Protein AF-0000000081607111 (afdb_homodimer)

Organism: NCBI:txid303518

Secondary structure (DSSP, 8-state):
------------------TT---HHHHHHHT--SSPPPHHHHGGGB--PPBP----TTEEEETTEEEEPPGGGSTTS-----S--TGGG-EEBSS-BSSSEEEEEEE-EEETTTEE---EEEEEE--SSPPPTT-SS---GGGTEEEEEE-TT-TTEEEE--SSEEEEE-SS--SEEEEEEETTTTEEEEEETTTTEEEEEEE----S-BEEEEE--SS--PPEEEPP-----------------------/-----------------------HHHHHHHTS-SSPPPHHHHGGGB--PPBP----TTEEEETTEEEEPPGGGSTTS-----S--TGGG-EEBSS-BSSSEEEEEEE-EEETTTEE---EEEEEE--SSPPPTT-SS---GGGTEEEEEE-TT-TTEEEE--SSEEEEE-SS--SEEEEEEETTTTEEEEEETTTTEEEEEEE----S-BEEEEE--SS--PPEEEPP-----------------------

Radius of gyration: 30.68 Å; Cα contacts (8 Å, |Δi|>4): 973; chains: 2; bounding box: 132×100×81 Å

Sequence (502 aa):
MYHRKKVRNAQSGRDQMDGNGLSETEKLLAGEVVQPTSISEARNHYVNVKLEDRNNPYLKVVGNRVREAHPDDLPGKSFPDGEMVTCVTAIKGTSGFSSGKHYWEVSMRIDEKLGIKQSWWVGVTSAAEIPSNSSTSFPNTSNGFWFLSSSPKRANSFQFSTQPEILIPFHSRPETVGVYLDRDSGELSFYNVEEKTLIGSFTATFKGDIFPLFNPGKGDASPMEVVQREVQSQTGDEGNCAESVENKTETMYHRKKVRNAQSGRDQMDGNGLSETEKLLAGEVVQPTSISEARNHYVNVKLEDRNNPYLKVVGNRVREAHPDDLPGKSFPDGEMVTCVTAIKGTSGFSSGKHYWEVSMRIDEKLGIKQSWWVGVTSAAEIPSNSSTSFPNTSNGFWFLSSSPKRANSFQFSTQPEILIPFHSRPETVGVYLDRDSGELSFYNVEEKTLIGSFTATFKGDIFPLFNPGKGDASPMEVVQREVQSQTGDEGNCAESVENKTET

InterPro domains:
  IPR001870 B30.2/SPRY domain [PS50188] (29-233)
  IPR003877 SPRY domain [PF00622] (101-224)
  IPR003877 SPRY domain [SM00449] (99-230)
  IPR003879 Butyrophylin-like, SPRY domain [PR01407] (84-108)
  IPR003879 Butyrophylin-like, SPRY domain [PR01407] (168-192)
  IPR003879 Butyrophylin-like, SPRY domain [PR01407] (198-216)
  IPR013320 Concanavalin A-like lectin/glucanase domain superfamily [SSF49899] (43-220)
  IPR043136 B30.2/SPRY domain superfamily [G3DSA:2.60.120.920] (40-243)
  IPR050143 Tripartite motif-containing [PTHR24103] (55-220)

Solvent-accessible surface area (backbone atoms only — not comparable to full-atom values): 28877 Å² total; per-residue (Å²): 135,83,79,76,77,80,76,79,77,74,78,71,79,70,71,71,66,73,73,77,60,56,47,70,66,41,40,61,51,62,65,34,75,52,65,78,80,51,64,77,65,38,59,75,29,62,48,70,72,47,62,47,92,65,94,45,85,50,44,42,74,59,85,51,28,34,17,35,45,47,69,83,74,37,76,94,52,80,67,78,76,61,85,63,44,67,62,48,39,47,47,43,32,63,63,60,42,77,59,51,66,41,15,42,39,35,34,23,54,65,44,93,85,77,36,56,63,49,38,30,37,44,41,35,26,45,55,91,61,77,56,54,72,78,51,93,65,78,84,15,49,92,75,36,25,46,33,45,32,39,36,74,78,24,84,56,35,37,35,41,31,43,72,58,34,36,38,32,60,54,93,65,86,58,46,27,42,30,42,33,37,29,51,75,69,15,39,38,36,33,25,28,51,87,75,65,39,71,61,34,29,41,45,42,90,73,62,74,45,39,19,44,33,41,21,29,34,73,98,35,68,56,43,32,31,48,52,74,69,82,72,73,68,75,67,70,74,74,70,78,74,70,77,77,78,76,75,77,71,83,120,132,83,77,78,76,79,74,79,76,74,78,71,80,70,69,72,66,76,70,77,60,56,47,71,69,42,41,60,52,63,65,35,76,54,68,78,82,49,63,78,63,39,57,75,30,62,47,69,72,47,60,46,90,66,94,43,85,49,45,42,76,59,86,53,28,33,15,34,45,46,70,83,74,36,76,94,52,80,65,78,79,63,85,62,43,66,62,48,35,45,48,42,32,63,62,60,43,77,60,52,67,40,14,42,39,37,34,24,55,63,43,92,85,78,36,57,65,49,40,31,36,43,40,34,26,46,54,91,61,76,55,53,69,80,51,91,64,78,84,16,50,92,74,36,24,48,34,44,31,38,34,74,77,24,83,56,34,37,34,41,31,41,74,57,34,38,39,33,60,55,94,65,84,58,45,29,41,30,42,33,37,30,51,76,68,15,41,38,36,33,26,27,51,87,77,65,39,72,59,33,28,41,44,41,88,73,63,74,46,39,20,44,33,38,21,28,34,74,96,36,69,56,44,32,32,47,52,75,68,82,73,72,70,76,70,70,75,75,71,80,76,72,77,78,76,77,76,80,72,81,120

pLDDT: mean 76.61, std 26.3, range [18.59, 98.94]

Nearest PDB structures (foldseek):
  2wl1-assembly1_A  TM=8.364E-01  e=1.604E-14  Homo sapiens
  4cg4-assembly3_E  TM=7.808E-01  e=2.967E-14  Homo sapiens
  7qs2-assembly1_A  TM=8.182E-01  e=8.432E-12  Homo sapiens
  2fbe-assembly4_D  TM=7.717E-01  e=6.028E-12  Homo sapiens
  7qs0-assembly3_C  TM=8.302E-01  e=2.418E-10  Homo sapiens

Foldseek 3Di:
DPPPDDPPPPPPPPPPPVPPPLPPVRVCVVLDCPDDDFVVRLVVAEDQFWWDDDPQQQWDDDTQKIFGDDCVNDPPDDPPPDPQCQQSQKTWTPDFDPAFKYKWKKFQAFDPVVGGQFWKKWFKFQDPDRDDPPDPDDDAVVHGDWIKTGDPVCVFWIWTRYVVIDIDGDPDDARMKMWMDGQVSQKIWIDRVVVSGTPDIDRDNDDHTMIIMIGSGPPTRGMMGTDDDDPPPPPPPPPPPPPPPPPPPPD/DPPPDDPPPPPPPPPCPVPPPLPPVRVCVVLDCPDDDFVVRLVVAEDQFWWDPDPQQQWDDDTQKIFGDDCVNDPPDDPPPDPQCQQSQKTWTPDFDPAFKYKWKKFQAFDPVVGGQFWKKWFKFQDPDRDDPPDPDDDAVVHGDWIKTGDPVCVFWIWTRYVVIDIDGDPDDARMKMWMDGQVSQKIWIDRVVVSGTPDIDRDNDDHTMIIMIGSGPPDRGMMGTDDDDPPPPPPPPPPPPPPPPPPPPD

Structure (mmCIF, N/CA/C/O backbone):
data_AF-0000000081607111-model_v1
#
loop_
_entity.id
_entity.type
_entity.pdbx_description
1 polymer 'Erythroid membrane-associated protein-like'
#
loop_
_atom_site.group_PDB
_atom_site.id
_atom_site.type_symbol
_atom_site.label_atom_id
_atom_site.label_alt_id
_atom_site.label_comp_id
_atom_site.label_asym_id
_atom_site.label_entity_id
_atom_site.label_seq_id
_atom_site.pdbx_PDB_ins_code
_atom_site.Cartn_x
_atom_site.Cartn_y
_atom_site.Cartn_z
_atom_site.occupancy
_atom_site.B_iso_or_equiv
_atom_site.auth_seq_id
_atom_site.auth_comp_id
_atom_site.auth_asym_id
_atom_site.auth_atom_id
_atom_site.pdbx_PDB_model_num
ATOM 1 N N . MET A 1 1 ? 46.438 30.344 53.344 1 23.06 1 MET A N 1
ATOM 2 C CA . MET A 1 1 ? 46.906 29.266 52.469 1 23.06 1 MET A CA 1
ATOM 3 C C . MET A 1 1 ? 45.844 28.188 52.344 1 23.06 1 MET A C 1
ATOM 5 O O . MET A 1 1 ? 45.625 27.375 53.25 1 23.06 1 MET A O 1
ATOM 9 N N . TYR A 1 2 ? 44.844 28.453 51.656 1 24.8 2 TYR A N 1
ATOM 10 C CA . TYR A 1 2 ? 43.531 27.828 51.531 1 24.8 2 TYR A CA 1
ATOM 11 C C . TYR A 1 2 ? 43.625 26.5 50.781 1 24.8 2 TYR A C 1
ATOM 13 O O . TYR A 1 2 ? 44.094 26.469 49.625 1 24.8 2 TYR A O 1
ATOM 21 N N . HIS A 1 3 ? 43.969 25.406 51.469 1 21.83 3 HIS A N 1
ATOM 22 C CA . HIS A 1 3 ? 44.25 24.062 50.969 1 21.83 3 HIS A CA 1
ATOM 23 C C . HIS A 1 3 ? 43.062 23.453 50.25 1 21.83 3 HIS A C 1
ATOM 25 O O . HIS A 1 3 ? 42 23.281 50.844 1 21.83 3 HIS A O 1
ATOM 31 N N . ARG A 1 4 ? 42.875 23.703 49.031 1 18.59 4 ARG A N 1
ATOM 32 C CA . ARG A 1 4 ? 41.812 23.188 48.156 1 18.59 4 ARG A CA 1
ATOM 33 C C . ARG A 1 4 ? 41.875 21.672 48.031 1 18.59 4 ARG A C 1
ATOM 35 O O . ARG A 1 4 ? 42.906 21.156 47.562 1 18.59 4 ARG A O 1
ATOM 42 N N . LYS A 1 5 ? 41.25 20.984 48.875 1 22.27 5 LYS A N 1
ATOM 43 C CA . LYS A 1 5 ? 41.25 19.516 48.938 1 22.27 5 LYS A CA 1
ATOM 44 C C . LYS A 1 5 ? 40.969 18.922 47.562 1 22.27 5 LYS A C 1
ATOM 46 O O . LYS A 1 5 ? 40.062 19.359 46.844 1 22.27 5 LYS A O 1
ATOM 51 N N . LYS A 1 6 ? 41.812 18.031 47.062 1 24.05 6 LYS A N 1
ATOM 52 C CA . LYS A 1 6 ? 41.906 17.234 45.844 1 24.05 6 LYS A CA 1
ATOM 53 C C . LYS A 1 6 ? 40.688 16.359 45.688 1 24.05 6 LYS A C 1
ATOM 55 O O . LYS A 1 6 ? 40.406 15.484 46.531 1 24.05 6 LYS A O 1
ATOM 60 N N . VAL A 1 7 ? 39.531 16.766 45.406 1 21.33 7 VAL A N 1
ATOM 61 C CA . VAL A 1 7 ? 38.406 15.852 45.25 1 21.33 7 VAL A CA 1
ATOM 62 C C . VAL A 1 7 ? 38.75 14.766 44.219 1 21.33 7 VAL A C 1
ATOM 64 O O . VAL A 1 7 ? 39.156 15.07 43.094 1 21.33 7 VAL A O 1
ATOM 67 N N . ARG A 1 8 ? 39.219 13.625 44.562 1 22.5 8 ARG A N 1
ATOM 68 C CA . ARG A 1 8 ? 39.5 12.414 43.812 1 22.5 8 ARG A CA 1
ATOM 69 C C . ARG A 1 8 ? 38.406 12.109 42.812 1 22.5 8 ARG A C 1
ATOM 71 O O . ARG A 1 8 ? 37.219 12.125 43.156 1 22.5 8 ARG A O 1
ATOM 78 N N . ASN A 1 9 ? 38.594 12.273 41.531 1 21.53 9 ASN A N 1
ATOM 79 C CA . ASN A 1 9 ? 37.844 12.109 40.281 1 21.53 9 ASN A CA 1
ATOM 80 C C . ASN A 1 9 ? 37.344 10.68 40.094 1 21.53 9 ASN A C 1
ATOM 82 O O . ASN A 1 9 ? 38.156 9.75 40 1 21.53 9 ASN A O 1
ATOM 86 N N . ALA A 1 10 ? 36.469 10.188 40.844 1 23.75 10 ALA A N 1
ATOM 87 C CA . ALA A 1 10 ? 35.875 8.852 40.719 1 23.75 10 ALA A CA 1
ATOM 88 C C . ALA A 1 10 ? 35.688 8.469 39.281 1 23.75 10 ALA A C 1
ATOM 90 O O . ALA A 1 10 ? 35.125 9.242 38.469 1 23.75 10 ALA A O 1
ATOM 91 N N . GLN A 1 11 ? 36.5 7.633 38.75 1 22.97 11 GLN A N 1
ATOM 92 C CA . GLN A 1 11 ? 36.594 6.926 37.469 1 22.97 11 GLN A CA 1
ATOM 93 C C . GLN A 1 11 ? 35.25 6.32 37.094 1 22.97 11 GLN A C 1
ATOM 95 O O . GLN A 1 11 ? 34.781 5.375 37.719 1 22.97 11 GLN A O 1
ATOM 100 N N . SER A 1 12 ? 34.25 7.105 37.062 1 23.11 12 SER A N 1
ATOM 101 C CA . SER A 1 12 ? 32.906 6.609 36.688 1 23.11 12 SER A CA 1
ATOM 102 C C . SER A 1 12 ? 33 5.668 35.469 1 23.11 12 SER A C 1
ATOM 104 O O . SER A 1 12 ? 33.625 5.992 34.469 1 23.11 12 SER A O 1
ATOM 106 N N . GLY A 1 13 ? 33.094 4.375 35.688 1 21.06 13 GLY A N 1
ATOM 107 C CA . GLY A 1 13 ? 32.969 3.256 34.781 1 21.06 13 GLY A CA 1
ATOM 108 C C . GLY A 1 13 ? 31.953 3.494 33.688 1 21.06 13 GLY A C 1
ATOM 109 O O . GLY A 1 13 ? 30.75 3.48 33.938 1 21.06 13 GLY A O 1
ATOM 110 N N . ARG A 1 14 ? 32.25 4.301 32.781 1 22.34 14 ARG A N 1
ATOM 111 C CA . ARG A 1 14 ? 31.531 4.539 31.547 1 22.34 14 ARG A CA 1
ATOM 112 C C . ARG A 1 14 ? 31.219 3.229 30.844 1 22.34 14 ARG A C 1
ATOM 114 O O . ARG A 1 14 ? 32.125 2.582 30.281 1 22.34 14 ARG A O 1
ATOM 121 N N . ASP A 1 15 ? 30.422 2.414 31.516 1 23.89 15 ASP A N 1
ATOM 122 C CA . ASP A 1 15 ? 29.938 1.283 30.734 1 23.89 15 ASP A CA 1
ATOM 123 C C . ASP A 1 15 ? 29.75 1.671 29.266 1 23.89 15 ASP A C 1
ATOM 125 O O . ASP A 1 15 ? 29.109 2.68 28.953 1 23.89 15 ASP A O 1
ATOM 129 N N . GLN A 1 16 ? 30.672 1.417 28.484 1 22.75 16 GLN A N 1
ATOM 130 C CA . GLN A 1 16 ? 30.672 1.425 27.031 1 22.75 16 GLN A CA 1
ATOM 131 C C . GLN A 1 16 ? 29.328 0.991 26.469 1 22.75 16 GLN A C 1
ATOM 133 O O . GLN A 1 16 ? 29 -0.198 26.469 1 22.75 16 GLN A O 1
ATOM 138 N N . MET A 1 17 ? 28.328 1.676 26.922 1 24.98 17 MET A N 1
ATOM 139 C CA . MET A 1 17 ? 27.172 1.332 26.094 1 24.98 17 MET A CA 1
ATOM 140 C C . MET A 1 17 ? 27.594 1.192 24.625 1 24.98 17 MET A C 1
ATOM 142 O O . MET A 1 17 ? 28.109 2.135 24.031 1 24.98 17 MET A O 1
ATOM 146 N N . ASP A 1 18 ? 28.031 0.118 24.266 1 26.81 18 ASP A N 1
ATOM 147 C CA . ASP A 1 18 ? 28.203 -0.276 22.875 1 26.81 18 ASP A CA 1
ATOM 148 C C . ASP A 1 18 ? 27.109 0.331 22 1 26.81 18 ASP A C 1
ATOM 150 O O . ASP A 1 18 ? 25.938 0.006 22.156 1 26.81 18 ASP A O 1
ATOM 154 N N . GLY A 1 19 ? 27.047 1.551 21.875 1 27.02 19 GLY A N 1
ATOM 155 C CA . GLY A 1 19 ? 26.312 2.584 21.156 1 27.02 19 GLY A CA 1
ATOM 156 C C . GLY A 1 19 ? 25.844 2.137 19.781 1 27.02 19 GLY A C 1
ATOM 157 O O . GLY A 1 19 ? 25.453 2.963 18.953 1 27.02 19 GLY A O 1
ATOM 158 N N . ASN A 1 20 ? 26.375 1.055 19.25 1 28.34 20 ASN A N 1
ATOM 159 C CA . ASN A 1 20 ? 26.031 0.593 17.906 1 28.34 20 ASN A CA 1
ATOM 160 C C . ASN A 1 20 ? 24.547 0.215 17.812 1 28.34 20 ASN A C 1
ATOM 162 O O . ASN A 1 20 ? 24.141 -0.483 16.875 1 28.34 20 ASN A O 1
ATOM 166 N N . GLY A 1 21 ? 23.938 0.072 18.922 1 29.11 21 GLY A N 1
ATOM 167 C CA . GLY A 1 21 ? 22.547 -0.349 18.859 1 29.11 21 GLY A CA 1
ATOM 168 C C . GLY A 1 21 ? 21.672 0.605 18.078 1 29.11 21 GLY A C 1
ATOM 169 O O . GLY A 1 21 ? 21.484 1.753 18.484 1 29.11 21 GLY A O 1
ATOM 170 N N . LEU A 1 22 ? 21.688 0.452 16.828 1 33.28 22 LEU A N 1
ATOM 171 C CA . LEU A 1 22 ? 20.719 1.225 16.062 1 33.28 22 LEU A CA 1
ATOM 172 C C . LEU A 1 22 ? 19.422 1.412 16.828 1 33.28 22 LEU A C 1
ATOM 174 O O . LEU A 1 22 ? 18.953 0.49 17.5 1 33.28 22 LEU A O 1
ATOM 178 N N . SER A 1 23 ? 19.188 2.475 17.344 1 33.91 23 SER A N 1
ATOM 179 C CA . SER A 1 23 ? 17.922 2.738 18.016 1 33.91 23 SER A CA 1
ATOM 180 C C . SER A 1 23 ? 16.781 1.972 17.359 1 33.91 23 SER A C 1
ATOM 182 O O . SER A 1 23 ? 16.891 1.534 16.203 1 33.91 23 SER A O 1
ATOM 184 N N . GLU A 1 24 ? 15.883 1.529 18.141 1 34.53 24 GLU A N 1
ATOM 185 C CA . GLU A 1 24 ? 14.719 0.825 17.609 1 34.53 24 GLU A CA 1
ATOM 186 C C . GLU A 1 24 ? 14.18 1.498 16.359 1 34.53 24 GLU A C 1
ATOM 188 O O . GLU A 1 24 ? 13.742 0.821 15.422 1 34.53 24 GLU A O 1
ATOM 193 N N . THR A 1 25 ? 14.164 2.848 16.297 1 36.81 25 THR A N 1
ATOM 194 C CA . THR A 1 25 ? 13.852 3.619 15.102 1 36.81 25 THR A CA 1
ATOM 195 C C . THR A 1 25 ? 14.828 3.291 13.977 1 36.81 25 THR A C 1
ATOM 197 O O . THR A 1 25 ? 14.438 3.188 12.82 1 36.81 25 THR A O 1
ATOM 200 N N . GLU A 1 26 ? 16.047 3.291 14.32 1 38.38 26 GLU A N 1
ATOM 201 C CA . GLU A 1 26 ? 17.062 2.916 13.344 1 38.38 26 GLU A CA 1
ATOM 202 C C . GLU A 1 26 ? 16.938 1.445 12.953 1 38.38 26 GLU A C 1
ATOM 204 O O . GLU A 1 26 ? 17.266 1.066 11.828 1 38.38 26 GLU A O 1
ATOM 209 N N . LYS A 1 27 ? 16.641 0.734 13.875 1 40.5 27 LYS A N 1
ATOM 210 C CA . LYS A 1 27 ? 16.375 -0.662 13.531 1 40.5 27 LYS A CA 1
ATOM 211 C C . LYS A 1 27 ? 15.172 -0.788 12.617 1 40.5 27 LYS A C 1
ATOM 213 O O . LYS A 1 27 ? 15.055 -1.756 11.859 1 40.5 27 LYS A O 1
ATOM 218 N N . LEU A 1 28 ? 14.125 -0.128 12.961 1 38.31 28 LEU A N 1
ATOM 219 C CA . LEU A 1 28 ? 13.016 -0.001 12.016 1 38.31 28 LEU A CA 1
ATOM 220 C C . LEU A 1 28 ? 13.508 0.512 10.672 1 38.31 28 LEU A C 1
ATOM 222 O O . LEU A 1 28 ? 12.984 0.122 9.625 1 38.31 28 LEU A O 1
ATOM 226 N N . LEU A 1 29 ? 14.477 1.438 10.688 1 39.44 29 LEU A N 1
ATOM 227 C CA . LEU A 1 29 ? 15.156 1.832 9.461 1 39.44 29 LEU A CA 1
ATOM 228 C C . LEU A 1 29 ? 16.109 0.733 8.984 1 39.44 29 LEU A C 1
ATOM 230 O O . LEU A 1 29 ? 16.359 0.605 7.789 1 39.44 29 LEU A O 1
ATOM 234 N N . ALA A 1 30 ? 16.812 0.09 9.812 1 39.09 30 ALA A N 1
ATOM 235 C CA . ALA A 1 30 ? 17.875 -0.844 9.492 1 39.09 30 ALA A CA 1
ATOM 236 C C . ALA A 1 30 ? 17.359 -2.018 8.664 1 39.09 30 ALA A C 1
ATOM 238 O O . ALA A 1 30 ? 18.031 -2.494 7.754 1 39.09 30 ALA A O 1
ATOM 239 N N . GLY A 1 31 ? 16.438 -2.762 9.164 1 46.44 31 GLY A N 1
ATOM 240 C CA . GLY A 1 31 ? 15.922 -3.881 8.391 1 46.44 31 GLY A CA 1
ATOM 241 C C . GLY A 1 31 ? 15.07 -3.449 7.215 1 46.44 31 GLY A C 1
ATOM 242 O O . GLY A 1 31 ? 14.344 -4.262 6.637 1 46.44 31 GLY A O 1
ATOM 243 N N . GLU A 1 32 ? 15 -2.078 7.012 1 56.5 32 GLU A N 1
ATOM 244 C CA . GLU A 1 32 ? 14.031 -1.336 6.215 1 56.5 32 GLU A CA 1
ATOM 245 C C . GLU A 1 32 ? 14.398 -1.362 4.734 1 56.5 32 GLU A C 1
ATOM 247 O O . GLU A 1 32 ? 15.555 -1.125 4.371 1 56.5 32 GLU A O 1
ATOM 252 N N . VAL A 1 33 ? 13.867 -2.301 4.168 1 59.72 33 VAL A N 1
ATOM 253 C CA . VAL A 1 33 ? 13.938 -2.109 2.725 1 59.72 33 VAL A CA 1
ATOM 254 C C . VAL A 1 33 ? 13.773 -0.628 2.391 1 59.72 33 VAL A C 1
ATOM 256 O O . VAL A 1 33 ? 12.68 -0.071 2.52 1 59.72 33 VAL A O 1
ATOM 259 N N . VAL A 1 34 ? 14.977 0.032 2.258 1 70.12 34 VAL A N 1
ATOM 260 C CA . VAL A 1 34 ? 14.938 1.459 1.954 1 70.12 34 VAL A CA 1
ATOM 261 C C . VAL A 1 34 ? 14.609 1.664 0.477 1 70.12 34 VAL A C 1
ATOM 263 O O . VAL A 1 34 ? 13.844 2.566 0.124 1 70.12 34 VAL A O 1
ATOM 266 N N . GLN A 1 35 ? 15.234 0.744 -0.319 1 85.94 35 GLN A N 1
ATOM 267 C CA . GLN A 1 35 ? 14.945 0.786 -1.748 1 85.94 35 GLN A CA 1
ATOM 268 C C . GLN A 1 35 ? 14.617 -0.606 -2.283 1 85.94 35 GLN A C 1
ATOM 270 O O . GLN A 1 35 ? 15.461 -1.508 -2.23 1 85.94 35 GLN A O 1
ATOM 275 N N . PRO A 1 36 ? 13.461 -0.69 -2.76 1 92.06 36 PRO A N 1
ATOM 276 C CA . PRO A 1 36 ? 13.117 -2.004 -3.307 1 92.06 36 PRO A CA 1
ATOM 277 C C . PRO A 1 36 ? 14.031 -2.428 -4.453 1 92.06 36 PRO A C 1
ATOM 279 O O . PRO A 1 36 ? 14.531 -1.577 -5.195 1 92.06 36 PRO A O 1
ATOM 282 N N . THR A 1 37 ? 14.195 -3.703 -4.559 1 95.38 37 THR A N 1
ATOM 283 C CA . THR A 1 37 ? 15.031 -4.293 -5.598 1 95.38 37 THR A CA 1
ATOM 284 C C . THR A 1 37 ? 14.469 -3.992 -6.98 1 95.38 37 THR A C 1
ATOM 286 O O . THR A 1 37 ? 13.258 -4.07 -7.199 1 95.38 37 THR A O 1
ATOM 289 N N . SER A 1 38 ? 15.406 -3.594 -7.895 1 95.69 38 SER A N 1
ATOM 290 C CA . SER A 1 38 ? 14.961 -3.377 -9.273 1 95.69 38 SER A CA 1
ATOM 291 C C . SER A 1 38 ? 14.641 -4.699 -9.961 1 95.69 38 SER A C 1
ATOM 293 O O . SER A 1 38 ? 15.141 -5.75 -9.562 1 95.69 38 SER A O 1
ATOM 295 N N . ILE A 1 39 ? 13.875 -4.625 -11.008 1 97.62 39 ILE A N 1
ATOM 296 C CA . ILE A 1 39 ? 13.492 -5.855 -11.688 1 97.62 39 ILE A CA 1
ATOM 297 C C . ILE A 1 39 ? 14.719 -6.469 -12.375 1 97.62 39 ILE A C 1
ATOM 299 O O . ILE A 1 39 ? 14.844 -7.691 -12.445 1 97.62 39 ILE A O 1
ATOM 303 N N . SER A 1 40 ? 15.562 -5.629 -12.898 1 97.5 40 SER A N 1
ATOM 304 C CA . SER A 1 40 ? 16.781 -6.145 -13.508 1 97.5 40 SER A CA 1
ATOM 305 C C . SER A 1 40 ? 17.578 -6.988 -12.516 1 97.5 40 SER A C 1
ATOM 307 O O . SER A 1 40 ? 18.094 -8.047 -12.875 1 97.5 40 SER A O 1
ATOM 309 N N . GLU A 1 41 ? 17.688 -6.523 -11.32 1 97.44 41 GLU A N 1
ATOM 310 C CA . GLU A 1 41 ? 18.391 -7.273 -10.273 1 97.44 41 GLU A CA 1
ATOM 311 C C . GLU A 1 41 ? 17.578 -8.5 -9.844 1 97.44 41 GLU A C 1
ATOM 313 O O . GLU A 1 41 ? 18.141 -9.57 -9.633 1 97.44 41 GLU A O 1
ATOM 318 N N . ALA A 1 42 ? 16.328 -8.367 -9.711 1 98.31 42 ALA A N 1
ATOM 319 C CA . ALA A 1 42 ? 15.461 -9.453 -9.281 1 98.31 42 ALA A CA 1
ATOM 320 C C . ALA A 1 42 ? 15.555 -10.641 -10.242 1 98.31 42 ALA A C 1
ATOM 322 O O . ALA A 1 42 ? 15.555 -11.797 -9.812 1 98.31 42 ALA A O 1
ATOM 323 N N . ARG A 1 43 ? 15.672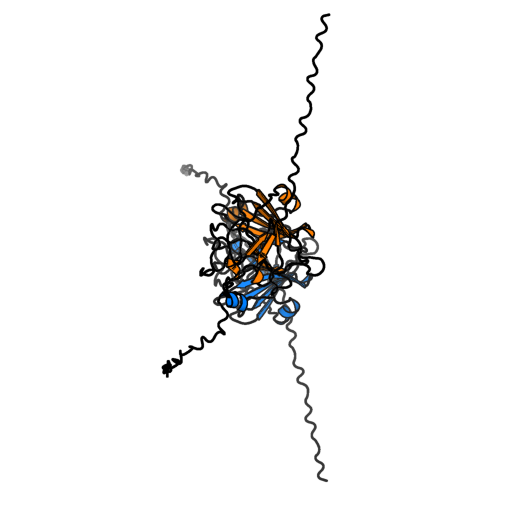 -10.367 -11.492 1 97.75 43 ARG A N 1
ATOM 324 C CA . ARG A 1 43 ? 15.656 -11.391 -12.531 1 97.75 43 ARG A CA 1
ATOM 325 C C . ARG A 1 43 ? 16.859 -12.312 -12.414 1 97.75 43 ARG A C 1
ATOM 327 O O . ARG A 1 43 ? 16.875 -13.406 -12.977 1 97.75 43 ARG A O 1
ATOM 334 N N . ASN A 1 44 ? 17.875 -11.891 -11.711 1 97.5 44 ASN A N 1
ATOM 335 C CA . ASN A 1 44 ? 19.047 -12.727 -11.477 1 97.5 44 ASN A CA 1
ATOM 336 C C . ASN A 1 44 ? 18.734 -13.898 -10.547 1 97.5 44 ASN A C 1
ATOM 338 O O . ASN A 1 44 ? 19.531 -14.828 -10.422 1 97.5 44 ASN A O 1
ATOM 342 N N . HIS A 1 45 ? 17.641 -13.922 -10 1 98.19 45 HIS A N 1
ATOM 343 C CA . HIS A 1 45 ? 17.25 -14.953 -9.039 1 98.19 45 HIS A CA 1
ATOM 344 C C . HIS A 1 45 ? 16.016 -15.719 -9.508 1 98.19 45 HIS A C 1
ATOM 346 O O . HIS A 1 45 ? 15.188 -16.125 -8.703 1 98.19 45 HIS A O 1
ATOM 352 N N . TYR A 1 46 ? 15.914 -15.867 -10.82 1 98.31 46 TYR A N 1
ATOM 353 C CA . TYR A 1 46 ? 14.75 -16.484 -11.43 1 98.31 46 TYR A CA 1
ATOM 354 C C . TYR A 1 46 ? 14.641 -17.953 -11.023 1 98.31 46 TYR A C 1
ATOM 356 O O . TYR A 1 46 ? 15.617 -18.703 -11.094 1 98.31 46 TYR A O 1
ATOM 364 N N . VAL A 1 47 ? 13.523 -18.391 -10.555 1 98.12 47 VAL A N 1
ATOM 365 C CA . VAL A 1 47 ? 13.219 -19.781 -10.266 1 98.12 47 VAL A CA 1
ATOM 366 C C . VAL A 1 47 ? 11.977 -20.219 -11.039 1 98.12 47 VAL A C 1
ATOM 368 O O . VAL A 1 47 ? 11.031 -19.438 -11.18 1 98.12 47 VAL A O 1
ATOM 371 N N . ASN A 1 48 ? 11.984 -21.406 -11.539 1 97.94 48 ASN A N 1
ATOM 372 C CA . ASN A 1 48 ? 10.805 -22 -12.172 1 97.94 48 ASN A CA 1
ATOM 373 C C . ASN A 1 48 ? 9.883 -22.641 -11.141 1 97.94 48 ASN A C 1
ATOM 375 O O . ASN A 1 48 ? 10.102 -23.781 -10.742 1 97.94 48 ASN A O 1
ATOM 379 N N . VAL A 1 49 ? 8.875 -21.922 -10.812 1 98.12 49 VAL A N 1
ATOM 380 C CA . VAL A 1 49 ? 7.941 -22.406 -9.805 1 98.12 49 VAL A CA 1
ATOM 381 C C . VAL A 1 49 ? 6.984 -23.422 -10.43 1 98.12 49 VAL A C 1
ATOM 383 O O . VAL A 1 49 ? 6.414 -23.172 -11.492 1 98.12 49 VAL A O 1
ATOM 386 N N . LYS A 1 50 ? 6.816 -24.547 -9.758 1 97.19 50 LYS A N 1
ATOM 387 C CA . LYS A 1 50 ? 5.828 -25.562 -10.141 1 97.19 50 LYS A CA 1
ATOM 388 C C . LYS A 1 50 ? 4.602 -25.5 -9.234 1 97.19 50 LYS A C 1
ATOM 390 O O . LYS A 1 50 ? 4.73 -25.375 -8.008 1 97.19 50 LYS A O 1
ATOM 395 N N . LEU A 1 51 ? 3.492 -25.547 -9.867 1 96.5 51 LEU A N 1
ATOM 396 C CA . LEU A 1 51 ? 2.254 -25.531 -9.102 1 96.5 51 LEU A CA 1
ATOM 397 C C . LEU A 1 51 ? 2.049 -26.859 -8.367 1 96.5 51 LEU A C 1
ATOM 399 O O . LEU A 1 51 ? 2.33 -27.922 -8.922 1 96.5 51 LEU A O 1
ATOM 403 N N . GLU A 1 52 ? 1.572 -26.75 -7.184 1 92.19 52 GLU A N 1
ATOM 404 C CA . GLU A 1 52 ? 1.338 -27.969 -6.414 1 92.19 52 GLU A CA 1
ATOM 405 C C . GLU A 1 52 ? 0.224 -28.797 -7.039 1 92.19 52 GLU A C 1
ATOM 407 O O . GLU A 1 52 ? -0.654 -28.266 -7.719 1 92.19 52 GLU A O 1
ATOM 412 N N . ASP A 1 53 ? 0.398 -30.047 -6.836 1 80.19 53 ASP A N 1
ATOM 413 C CA . ASP A 1 53 ? -0.618 -30.984 -7.305 1 80.19 53 ASP A CA 1
ATOM 414 C C . ASP A 1 53 ? -1.662 -31.25 -6.223 1 80.19 53 ASP A C 1
ATOM 416 O O . ASP A 1 53 ? -1.509 -32.156 -5.414 1 80.19 53 ASP A O 1
ATOM 420 N N . ARG A 1 54 ? -2.492 -30.297 -6.102 1 76.62 54 ARG A N 1
ATOM 421 C CA . ARG A 1 54 ? -3.549 -30.5 -5.113 1 76.62 54 ARG A CA 1
ATOM 422 C C . ARG A 1 54 ? -4.891 -30.766 -5.793 1 76.62 54 ARG A C 1
ATOM 424 O O . ARG A 1 54 ? -5.176 -30.188 -6.852 1 76.62 54 ARG A O 1
ATOM 431 N N . ASN A 1 55 ? -5.5 -31.688 -5.191 1 75.88 55 ASN A N 1
ATOM 432 C CA . ASN A 1 55 ? -6.852 -31.922 -5.688 1 75.88 55 ASN A CA 1
ATOM 433 C C . ASN A 1 55 ? -7.832 -30.875 -5.195 1 75.88 55 ASN A C 1
ATOM 435 O O . ASN A 1 55 ? -8.477 -31.047 -4.16 1 75.88 55 ASN A O 1
ATOM 439 N N . ASN A 1 56 ? -7.812 -29.766 -5.762 1 79.31 56 ASN A N 1
ATOM 440 C CA . ASN A 1 56 ? -8.789 -28.719 -5.516 1 79.31 56 ASN A CA 1
ATOM 441 C C . ASN A 1 56 ? -9.859 -28.672 -6.605 1 79.31 56 ASN A C 1
ATOM 443 O O . ASN A 1 56 ? -9.57 -28.312 -7.746 1 79.31 56 ASN A O 1
ATOM 447 N N . PRO A 1 57 ? -11.031 -29.078 -6.227 1 80.38 57 PRO A N 1
ATOM 448 C CA . PRO A 1 57 ? -12.07 -29.188 -7.258 1 80.38 57 PRO A CA 1
ATOM 449 C C . PRO A 1 57 ? -12.453 -27.828 -7.84 1 80.38 57 PRO A C 1
ATOM 451 O O . PRO A 1 57 ? -13.141 -27.766 -8.867 1 80.38 57 PRO A O 1
ATOM 454 N N . TYR A 1 58 ? -11.945 -26.812 -7.223 1 81.25 58 TYR A N 1
ATOM 455 C CA . TYR A 1 58 ? -12.328 -25.484 -7.688 1 81.25 58 TYR A CA 1
ATOM 456 C C . TYR A 1 58 ? -11.328 -24.953 -8.703 1 81.25 58 TYR A C 1
ATOM 458 O O . TYR A 1 58 ? -11.531 -23.891 -9.281 1 81.25 58 TYR A O 1
ATOM 466 N N . LEU A 1 59 ? -10.281 -25.781 -8.945 1 88.88 59 LEU A N 1
ATOM 467 C CA . LEU A 1 59 ? -9.234 -25.312 -9.844 1 88.88 59 LEU A CA 1
ATOM 468 C C . LEU A 1 59 ? -8.93 -26.359 -10.922 1 88.88 59 LEU A C 1
ATOM 470 O O . LEU A 1 59 ? -9.117 -27.547 -10.703 1 88.88 59 LEU A O 1
ATOM 474 N N . LYS A 1 60 ? -8.641 -25.922 -12.055 1 89.81 60 LYS A N 1
ATOM 475 C CA . LYS A 1 60 ? -8.055 -26.75 -13.102 1 89.81 60 LYS A CA 1
ATOM 476 C C . LYS A 1 60 ? -6.613 -26.344 -13.383 1 89.81 60 LYS A C 1
ATOM 478 O O . LYS A 1 60 ? -6.344 -25.188 -13.742 1 89.81 60 LYS A O 1
ATOM 483 N N . VAL A 1 61 ? -5.711 -27.297 -13.148 1 93.44 61 VAL A N 1
ATOM 484 C CA . VAL A 1 61 ? -4.289 -27.062 -13.367 1 93.44 61 VAL A CA 1
ATOM 485 C C . VAL A 1 61 ? -3.807 -27.875 -14.562 1 93.44 61 VAL A C 1
ATOM 487 O O . VAL A 1 61 ? -4.027 -29.094 -14.617 1 93.44 61 VAL A O 1
ATOM 490 N N . VAL A 1 62 ? -3.273 -27.281 -15.539 1 93.81 62 VAL A N 1
ATOM 491 C CA . VAL A 1 62 ? -2.652 -27.938 -16.688 1 93.81 62 VAL A CA 1
ATOM 492 C C . VAL A 1 62 ? -1.235 -27.391 -16.875 1 93.81 62 VAL A C 1
ATOM 494 O O . VAL A 1 62 ? -1.05 -26.281 -17.391 1 93.81 62 VAL A O 1
ATOM 497 N N . GLY A 1 63 ? -0.215 -28.234 -16.5 1 94.62 63 GLY A N 1
ATOM 498 C CA . GLY A 1 63 ? 1.152 -27.75 -16.547 1 94.62 63 GLY A CA 1
ATOM 499 C C . GLY A 1 63 ? 1.396 -26.578 -15.609 1 94.62 63 GLY A C 1
ATOM 500 O O . GLY A 1 63 ? 1.187 -26.688 -14.398 1 94.62 63 GLY A O 1
ATOM 501 N N . ASN A 1 64 ? 1.741 -25.438 -16.234 1 96.44 64 ASN A N 1
ATOM 502 C CA . ASN A 1 64 ? 2.047 -24.234 -15.461 1 96.44 64 ASN A CA 1
ATOM 503 C C . ASN A 1 64 ? 0.895 -23.234 -15.492 1 96.44 64 ASN A C 1
ATOM 505 O O . ASN A 1 64 ? 1.067 -22.078 -15.125 1 96.44 64 ASN A O 1
ATOM 509 N N . ARG A 1 65 ? -0.239 -23.719 -15.945 1 96.56 65 ARG A N 1
ATOM 510 C CA . ARG A 1 65 ? -1.416 -22.859 -16.031 1 96.56 65 ARG A CA 1
ATOM 511 C C . ARG A 1 65 ? -2.471 -23.266 -15.008 1 96.56 65 ARG A C 1
ATOM 513 O O . ARG A 1 65 ? -2.658 -24.453 -14.742 1 96.56 65 ARG A O 1
ATOM 520 N N . VAL A 1 66 ? -3.145 -22.266 -14.5 1 95 66 VAL A N 1
ATOM 521 C CA . VAL A 1 66 ? -4.203 -22.547 -13.531 1 95 66 VAL A CA 1
ATOM 522 C C . VAL A 1 66 ? -5.395 -21.625 -13.789 1 95 66 VAL A C 1
ATOM 524 O O . VAL A 1 66 ? -5.215 -20.453 -14.117 1 95 66 VAL A O 1
ATOM 527 N N . ARG A 1 67 ? -6.555 -22.094 -13.695 1 92.38 67 ARG A N 1
ATOM 528 C CA . ARG A 1 67 ? -7.805 -21.359 -13.836 1 92.38 67 ARG A CA 1
ATOM 529 C C . ARG A 1 67 ? -8.883 -21.922 -12.914 1 92.38 67 ARG A C 1
ATOM 531 O O . ARG A 1 67 ? -8.711 -23 -12.344 1 92.38 67 ARG A O 1
ATOM 538 N N . GLU A 1 68 ? -9.891 -21.141 -12.742 1 88.38 68 GLU A N 1
ATOM 539 C CA . GLU A 1 68 ? -11.055 -21.656 -12.031 1 88.38 68 GLU A CA 1
ATOM 540 C C . GLU A 1 68 ? -11.656 -22.844 -12.758 1 88.38 68 GLU A C 1
ATOM 542 O O . GLU A 1 68 ? -11.734 -22.859 -13.992 1 88.38 68 GLU A O 1
ATOM 547 N N . ALA A 1 69 ? -12.188 -23.797 -11.938 1 85.94 69 ALA A N 1
ATOM 548 C CA . ALA A 1 69 ? -12.828 -24.969 -12.539 1 85.94 69 ALA A CA 1
ATOM 549 C C . ALA A 1 69 ? -14.156 -24.594 -13.188 1 85.94 69 ALA A C 1
ATOM 551 O O . ALA A 1 69 ? -14.859 -23.703 -12.711 1 85.94 69 ALA A O 1
ATOM 552 N N . HIS A 1 70 ? -14.383 -25.188 -14.281 1 81.88 70 HIS A N 1
ATOM 553 C CA . HIS A 1 70 ? -15.664 -25.094 -14.969 1 81.88 70 HIS A CA 1
ATOM 554 C C . HIS A 1 70 ? -16.531 -26.312 -14.703 1 81.88 70 HIS A C 1
ATOM 556 O O . HIS A 1 70 ? -16.016 -27.422 -14.492 1 81.88 70 HIS A O 1
ATOM 562 N N . PRO A 1 71 ? -17.781 -26.094 -14.641 1 75.38 71 PRO A N 1
ATOM 563 C CA . PRO A 1 71 ? -18.656 -27.25 -14.445 1 75.38 71 PRO A CA 1
ATOM 564 C C . PRO A 1 71 ? -18.359 -28.391 -15.414 1 75.38 71 PRO A C 1
ATOM 566 O O . PRO A 1 71 ? -18.5 -29.562 -15.055 1 75.38 71 PRO A O 1
ATOM 569 N N . ASP A 1 72 ? -17.906 -27.984 -16.562 1 77.25 72 ASP A N 1
ATOM 570 C CA . ASP A 1 72 ? -17.594 -28.984 -17.578 1 77.25 72 ASP A CA 1
ATOM 571 C C . ASP A 1 72 ? -16.359 -29.781 -17.203 1 77.25 72 ASP A C 1
ATOM 573 O O . ASP A 1 72 ? -16.109 -30.859 -17.766 1 77.25 72 ASP A O 1
ATOM 577 N N . ASP A 1 73 ? -15.594 -29.25 -16.25 1 77.88 73 ASP A N 1
ATOM 578 C CA . ASP A 1 73 ? -14.375 -29.922 -15.828 1 77.88 73 ASP A CA 1
ATOM 579 C C . ASP A 1 73 ? -14.68 -31.078 -14.883 1 77.88 73 ASP A C 1
ATOM 581 O O . ASP A 1 73 ? -13.828 -31.938 -14.641 1 77.88 73 ASP A O 1
ATOM 585 N N . LEU A 1 74 ? -15.828 -30.891 -14.211 1 69.38 74 LEU A N 1
ATOM 586 C CA . LEU A 1 74 ? -16.234 -31.922 -13.258 1 69.38 74 LEU A CA 1
ATOM 587 C C . LEU A 1 74 ? -17.547 -32.562 -13.695 1 69.38 74 LEU A C 1
ATOM 589 O O . LEU A 1 74 ? -18.578 -32.406 -13.047 1 69.38 74 LEU A O 1
ATOM 593 N N . PRO A 1 75 ? -17.328 -33.344 -14.648 1 63.25 75 PRO A N 1
ATOM 594 C CA . PRO A 1 75 ? -18.578 -34 -15.039 1 63.25 75 PRO A CA 1
ATOM 595 C C . PRO A 1 75 ? -19.188 -34.812 -13.922 1 63.25 75 PRO A C 1
ATOM 597 O O . PRO A 1 75 ? -18.5 -35.625 -13.297 1 63.25 75 PRO A O 1
ATOM 600 N N . GLY A 1 76 ? -20.469 -34.562 -13.555 1 61.94 76 GLY A N 1
ATOM 601 C CA . GLY A 1 76 ? -21.203 -35.344 -12.594 1 61.94 76 GLY A CA 1
ATOM 602 C C . GLY A 1 76 ? -21.078 -34.844 -11.172 1 61.94 76 GLY A C 1
ATOM 603 O O . GLY A 1 76 ? -21.656 -35.406 -10.242 1 61.94 76 GLY A O 1
ATOM 604 N N . LYS A 1 77 ? -20.078 -33.938 -11.008 1 58.91 77 LYS A N 1
ATOM 605 C CA . LYS A 1 77 ? -19.906 -33.469 -9.641 1 58.91 77 LYS A CA 1
ATOM 606 C C . LYS A 1 77 ? -20.469 -32.062 -9.477 1 58.91 77 LYS A C 1
ATOM 608 O O . LYS A 1 77 ? -20.562 -31.297 -10.445 1 58.91 77 LYS A O 1
ATOM 613 N N . SER A 1 78 ? -21.25 -31.875 -8.422 1 54.84 78 SER A N 1
ATOM 614 C CA . SER A 1 78 ? -21.797 -30.562 -8.109 1 54.84 78 SER A CA 1
ATOM 615 C C . SER A 1 78 ? -20.703 -29.578 -7.691 1 54.84 78 SER A C 1
ATOM 617 O O . SER A 1 78 ? -19.812 -29.938 -6.926 1 54.84 78 SER A O 1
ATOM 619 N N . PHE A 1 79 ? -20.312 -28.688 -8.578 1 56.09 79 PHE A N 1
ATOM 620 C CA . PHE A 1 79 ? -19.453 -27.578 -8.188 1 56.09 79 PHE A CA 1
ATOM 621 C C . PHE A 1 79 ? -19.891 -27.016 -6.84 1 56.09 79 PHE A C 1
ATOM 623 O O . PHE A 1 79 ? -21.078 -26.812 -6.602 1 56.09 79 PHE A O 1
ATOM 630 N N . PRO A 1 80 ? -19.125 -27.203 -5.887 1 52.88 80 PRO A N 1
ATOM 631 C CA . PRO A 1 80 ? -19.594 -26.656 -4.617 1 52.88 80 PRO A CA 1
ATOM 632 C C . PRO A 1 80 ? -20.141 -25.234 -4.762 1 52.88 80 PRO A C 1
ATOM 634 O O . PRO A 1 80 ? -19.562 -24.422 -5.496 1 52.88 80 PRO A O 1
ATOM 637 N N . ASP A 1 81 ? -21.406 -25.016 -4.84 1 49.16 81 ASP A N 1
ATOM 638 C CA . ASP A 1 81 ? -22.156 -23.766 -4.973 1 49.16 81 ASP A CA 1
ATOM 639 C C . ASP A 1 81 ? -21.531 -22.641 -4.16 1 49.16 81 ASP A C 1
ATOM 641 O O . ASP A 1 81 ? -22.078 -21.547 -4.059 1 49.16 81 ASP A O 1
ATOM 645 N N . GLY A 1 82 ? -20.5 -22.969 -3.322 1 47.31 82 GLY A N 1
ATOM 646 C CA . GLY A 1 82 ? -20.391 -21.984 -2.27 1 47.31 82 GLY A CA 1
ATOM 647 C C . GLY A 1 82 ? -19.922 -20.625 -2.773 1 47.31 82 GLY A C 1
ATOM 648 O O . GLY A 1 82 ? -19.219 -20.547 -3.785 1 47.31 82 GLY A O 1
ATOM 649 N N . GLU A 1 83 ? -20.672 -19.625 -2.645 1 47.72 83 GLU A N 1
ATOM 650 C CA . GLU A 1 83 ? -20.453 -18.203 -2.871 1 47.72 83 GLU A CA 1
ATOM 651 C C . GLU A 1 83 ? -19.016 -17.797 -2.549 1 47.72 83 GLU A C 1
ATOM 653 O O . GLU A 1 83 ? -18.484 -16.859 -3.135 1 47.72 83 GLU A O 1
ATOM 658 N N . MET A 1 84 ? -18.406 -18.359 -1.44 1 49.06 84 MET A N 1
ATOM 659 C CA . MET A 1 84 ? -17.188 -17.781 -0.88 1 49.06 84 MET A CA 1
ATOM 660 C C . MET A 1 84 ? -15.953 -18.469 -1.45 1 49.06 84 MET A C 1
ATOM 662 O O . MET A 1 84 ? -15.281 -19.234 -0.751 1 49.06 84 MET A O 1
ATOM 666 N N . VAL A 1 85 ? -15.922 -18.719 -2.691 1 52.34 85 VAL A N 1
ATOM 667 C CA . VAL A 1 85 ? -14.898 -19.516 -3.367 1 52.34 85 VAL A CA 1
ATOM 668 C C . VAL A 1 85 ? -13.594 -18.719 -3.439 1 52.34 85 VAL A C 1
ATOM 670 O O . VAL A 1 85 ? -12.57 -19.234 -3.891 1 52.34 85 VAL A O 1
ATOM 673 N N . THR A 1 86 ? -13.609 -17.531 -3.051 1 55.88 86 THR A N 1
ATOM 674 C CA . THR A 1 86 ? -12.453 -16.75 -3.459 1 55.88 86 THR A CA 1
ATOM 675 C C . THR A 1 86 ? -11.18 -17.297 -2.818 1 55.88 86 THR A C 1
ATOM 677 O O . THR A 1 86 ? -10.148 -17.422 -3.484 1 55.88 86 THR A O 1
ATOM 680 N N . CYS A 1 87 ? -11.195 -17.656 -1.521 1 58.28 87 CYS A N 1
ATOM 681 C CA . CYS A 1 87 ? -9.953 -18.109 -0.924 1 58.28 87 CYS A CA 1
ATOM 682 C C . CYS A 1 87 ? -9.656 -19.547 -1.331 1 58.28 87 CYS A C 1
ATOM 684 O O . CYS A 1 87 ? -8.492 -19.922 -1.511 1 58.28 87 CYS A O 1
ATOM 686 N N . VAL A 1 88 ? -10.672 -20.172 -1.756 1 63.62 88 VAL A N 1
ATOM 687 C CA . VAL A 1 88 ? -10.523 -21.594 -2.02 1 63.62 88 VAL A CA 1
ATOM 688 C C . VAL A 1 88 ? -9.883 -21.812 -3.387 1 63.62 88 VAL A C 1
ATOM 690 O O . VAL A 1 88 ? -9.352 -22.891 -3.672 1 63.62 88 VAL A O 1
ATOM 693 N N . THR A 1 89 ? -9.883 -20.766 -4.086 1 78.94 89 THR A N 1
ATOM 694 C CA . THR A 1 89 ? -9.32 -20.922 -5.422 1 78.94 89 THR A CA 1
ATOM 695 C C . THR A 1 89 ? -7.836 -20.562 -5.426 1 78.94 89 THR A C 1
ATOM 697 O O . THR A 1 89 ? -7.246 -20.359 -6.488 1 78.94 89 THR A O 1
ATOM 700 N N . ALA A 1 90 ? -7.246 -20.609 -4.332 1 89.94 90 ALA A N 1
ATOM 701 C CA . ALA A 1 90 ? -5.812 -20.328 -4.293 1 89.94 90 ALA A CA 1
ATOM 702 C C . ALA A 1 90 ? -5 -21.609 -4.355 1 89.94 90 ALA A C 1
ATOM 704 O O . ALA A 1 90 ? -5.465 -22.672 -3.926 1 89.94 90 ALA A O 1
ATOM 705 N N . ILE A 1 91 ? -3.857 -21.578 -4.914 1 93.19 91 ILE A N 1
ATOM 706 C CA . ILE A 1 91 ? -2.949 -22.703 -5.02 1 93.19 91 ILE A CA 1
ATOM 707 C C . ILE A 1 91 ? -1.518 -22.25 -4.746 1 93.19 91 ILE A C 1
ATOM 709 O O . ILE A 1 91 ? -1.144 -21.125 -5.086 1 93.19 91 ILE A O 1
ATOM 713 N N . LYS A 1 92 ? -0.69 -23.125 -4.172 1 95.5 92 LYS A N 1
ATOM 714 C CA . LYS A 1 92 ? 0.689 -22.797 -3.82 1 95.5 92 LYS A CA 1
ATOM 715 C C . LYS A 1 92 ? 1.668 -23.391 -4.832 1 95.5 92 LYS A C 1
ATOM 717 O O . LYS A 1 92 ? 1.307 -24.281 -5.609 1 95.5 92 LYS A O 1
ATOM 722 N N . GLY A 1 93 ? 2.824 -22.828 -4.863 1 96.5 93 GLY A N 1
ATOM 723 C CA . GLY A 1 93 ? 3.936 -23.562 -5.457 1 96.5 93 GLY A CA 1
ATOM 724 C C . GLY A 1 93 ? 4.32 -24.797 -4.672 1 96.5 93 GLY A C 1
ATOM 725 O O . GLY A 1 93 ? 4.133 -24.859 -3.453 1 96.5 93 GLY A O 1
ATOM 726 N N . THR A 1 94 ? 4.898 -25.734 -5.258 1 93.75 94 THR A N 1
ATOM 727 C CA . THR A 1 94 ? 5.254 -27.016 -4.656 1 93.75 94 THR A CA 1
ATOM 728 C C . THR A 1 94 ? 6.352 -26.828 -3.609 1 93.75 94 THR A C 1
ATOM 730 O O . THR A 1 94 ? 6.312 -27.453 -2.547 1 93.75 94 THR A O 1
ATOM 733 N N . SER A 1 95 ? 7.293 -25.969 -3.877 1 93.38 95 SER A N 1
ATOM 734 C CA . SER A 1 95 ? 8.445 -25.797 -3 1 93.38 95 SER A CA 1
ATOM 735 C C . SER A 1 95 ? 8.336 -24.516 -2.189 1 93.38 95 SER A C 1
ATOM 737 O O . SER A 1 95 ? 7.988 -23.453 -2.729 1 93.38 95 SER A O 1
ATOM 739 N N . GLY A 1 96 ? 8.602 -24.641 -0.936 1 95.81 96 GLY A N 1
ATOM 740 C CA . GLY A 1 96 ? 8.711 -23.469 -0.08 1 95.81 96 GLY A CA 1
ATOM 741 C C . GLY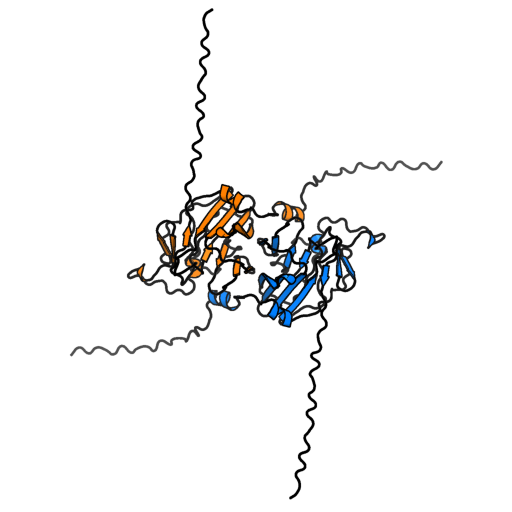 A 1 96 ? 10.133 -22.953 0.037 1 95.81 96 GLY A C 1
ATOM 742 O O . GLY A 1 96 ? 11.094 -23.703 -0.145 1 95.81 96 GLY A O 1
ATOM 743 N N . PHE A 1 97 ? 10.266 -21.672 0.339 1 97.81 97 PHE A N 1
ATOM 744 C CA . PHE A 1 97 ? 11.555 -21.031 0.498 1 97.81 97 PHE A CA 1
ATOM 745 C C . PHE A 1 97 ? 11.836 -20.734 1.966 1 97.81 97 PHE A C 1
ATOM 747 O O . PHE A 1 97 ? 11.062 -20.031 2.623 1 97.81 97 PHE A O 1
ATOM 754 N N . SER A 1 98 ? 12.93 -21.219 2.453 1 97.12 98 SER A N 1
ATOM 755 C CA . SER A 1 98 ? 13.289 -21 3.852 1 97.12 98 SER A CA 1
ATOM 756 C C . SER A 1 98 ? 14.383 -19.953 3.984 1 97.12 98 SER A C 1
ATOM 758 O O . SER A 1 98 ? 14.695 -19.516 5.094 1 97.12 98 SER A O 1
ATOM 760 N N . SER A 1 99 ? 14.969 -19.625 2.879 1 97.38 99 SER A N 1
ATOM 761 C CA . SER A 1 99 ? 16 -18.594 2.844 1 97.38 99 SER A CA 1
ATOM 762 C C . SER A 1 99 ? 16.297 -18.172 1.412 1 97.38 99 SER A C 1
ATOM 764 O O . SER A 1 99 ? 15.812 -18.781 0.458 1 97.38 99 SER A O 1
ATOM 766 N N . GLY A 1 100 ? 17 -17 1.299 1 97.44 100 GLY A N 1
ATOM 767 C CA . GLY A 1 100 ? 17.531 -16.594 0.013 1 97.44 100 GLY A CA 1
ATOM 768 C C . GLY A 1 100 ? 16.594 -15.711 -0.781 1 97.44 100 GLY A C 1
ATOM 769 O O . GLY A 1 100 ? 15.586 -15.234 -0.254 1 97.44 100 GLY A O 1
ATOM 770 N N . LYS A 1 101 ? 17.109 -15.406 -2.012 1 98.31 101 LYS A N 1
ATOM 771 C CA . LYS A 1 101 ? 16.406 -14.531 -2.949 1 98.31 101 LYS A CA 1
ATOM 772 C C . LYS A 1 101 ? 15.805 -15.328 -4.098 1 98.31 101 LYS A C 1
ATOM 774 O O . LYS A 1 101 ? 16.438 -16.234 -4.633 1 98.31 101 LYS A O 1
ATOM 779 N N . HIS A 1 102 ? 14.523 -15.055 -4.438 1 98.75 102 HIS A N 1
ATOM 780 C CA . HIS A 1 102 ? 13.781 -15.781 -5.465 1 98.75 102 HIS A CA 1
ATOM 781 C C . HIS A 1 102 ? 12.914 -14.836 -6.285 1 98.75 102 HIS A C 1
ATOM 783 O O . HIS A 1 102 ? 12.344 -13.883 -5.75 1 98.75 102 HIS A O 1
ATOM 789 N N . TYR A 1 103 ? 12.898 -15.156 -7.602 1 98.81 103 TYR A N 1
ATOM 790 C CA . TYR A 1 103 ? 12.086 -14.367 -8.516 1 98.81 103 TYR A CA 1
ATOM 791 C C . TYR A 1 103 ? 11.336 -15.273 -9.492 1 98.81 103 TYR A C 1
ATOM 793 O O . TYR A 1 103 ? 11.891 -16.25 -9.992 1 98.81 103 TYR A O 1
ATOM 801 N N . TRP A 1 104 ? 10.016 -14.953 -9.797 1 98.81 104 TRP A N 1
ATOM 802 C CA . TRP A 1 104 ? 9.258 -15.656 -10.828 1 98.81 104 TRP A CA 1
ATOM 803 C C . TRP A 1 104 ? 8.234 -14.727 -11.469 1 98.81 104 TRP A C 1
ATOM 805 O O . TRP A 1 104 ? 7.988 -13.625 -10.984 1 98.81 104 TRP A O 1
ATOM 815 N N . GLU A 1 105 ? 7.719 -15.078 -12.586 1 98.88 105 GLU A N 1
ATOM 816 C CA . GLU A 1 105 ? 6.781 -14.266 -13.352 1 98.88 105 GLU A CA 1
ATOM 817 C C . GLU A 1 105 ? 5.484 -15.023 -13.633 1 98.88 105 GLU A C 1
ATOM 819 O O . GLU A 1 105 ? 5.504 -16.234 -13.828 1 98.88 105 GLU A O 1
ATOM 824 N N . VAL A 1 106 ? 4.422 -14.312 -13.594 1 98.81 106 VAL A N 1
ATOM 825 C CA . VAL A 1 106 ? 3.104 -14.875 -13.867 1 98.81 106 VAL A CA 1
ATOM 826 C C . VAL A 1 106 ? 2.443 -14.102 -15.016 1 98.81 106 VAL A C 1
ATOM 828 O O . VAL A 1 106 ? 2.221 -12.891 -14.914 1 98.81 106 VAL A O 1
ATOM 831 N N . SER A 1 107 ? 2.098 -14.789 -16.047 1 98.5 107 SER A N 1
ATOM 832 C CA . SER A 1 107 ? 1.44 -14.172 -17.188 1 98.5 107 SER A CA 1
ATOM 833 C C . SER A 1 107 ? -0.077 -14.203 -17.047 1 98.5 107 SER A C 1
ATOM 835 O O . SER A 1 107 ? -0.654 -15.242 -16.719 1 98.5 107 SER A O 1
ATOM 837 N N . MET A 1 108 ? -0.67 -13.07 -17.281 1 97.44 108 MET A N 1
ATOM 838 C CA . MET A 1 108 ? -2.121 -12.906 -17.266 1 97.44 108 MET A CA 1
ATOM 839 C C . MET A 1 108 ? -2.672 -12.758 -18.688 1 97.44 108 MET A C 1
ATOM 841 O O . MET A 1 108 ? -3.85 -12.445 -18.859 1 97.44 108 MET A O 1
ATOM 845 N N . ARG A 1 109 ? -1.863 -12.953 -19.562 1 95.69 109 ARG A N 1
ATOM 846 C CA . ARG A 1 109 ? -2.293 -12.844 -20.953 1 95.69 109 ARG A CA 1
ATOM 847 C C . ARG A 1 109 ? -3.223 -13.992 -21.328 1 95.69 109 ARG A C 1
ATOM 849 O O . ARG A 1 109 ? -2.898 -15.164 -21.109 1 95.69 109 ARG A O 1
ATOM 856 N N . ILE A 1 110 ? -4.324 -13.703 -21.875 1 92.31 110 ILE A N 1
ATOM 857 C CA . ILE A 1 110 ? -5.254 -14.727 -22.344 1 92.31 110 ILE A CA 1
ATOM 858 C C . ILE A 1 110 ? -5.059 -14.969 -23.828 1 92.31 110 ILE A C 1
ATOM 860 O O . ILE A 1 110 ? -4.539 -16.016 -24.234 1 92.31 110 ILE A O 1
ATOM 864 N N . ASP A 1 111 ? -5.469 -14.133 -24.625 1 86.5 111 ASP A N 1
ATOM 865 C CA . ASP A 1 111 ? -5.234 -14.078 -26.062 1 86.5 111 ASP A CA 1
ATOM 866 C C . ASP A 1 111 ? -5.543 -12.695 -26.625 1 86.5 111 ASP A C 1
ATOM 868 O O . ASP A 1 111 ? -5.84 -11.766 -25.859 1 86.5 111 ASP A O 1
ATOM 872 N N . GLU A 1 112 ? -5.297 -12.492 -27.938 1 86.19 112 GLU A N 1
ATOM 873 C CA . GLU A 1 112 ? -5.465 -11.195 -28.594 1 86.19 112 GLU A CA 1
ATOM 874 C C . GLU A 1 112 ? -6.902 -10.703 -28.484 1 86.19 112 GLU A C 1
ATOM 876 O O . GLU A 1 112 ? -7.148 -9.492 -28.422 1 86.19 112 GLU A O 1
ATOM 881 N N . LYS A 1 113 ? -7.805 -11.617 -28.438 1 85.06 113 LYS A N 1
ATOM 882 C CA . LYS A 1 113 ? -9.219 -11.258 -28.438 1 85.06 113 LYS A CA 1
ATOM 883 C C . LYS A 1 113 ? -9.727 -10.977 -27.031 1 85.06 113 LYS A C 1
ATOM 885 O O . LYS A 1 113 ? -10.406 -9.977 -26.797 1 85.06 113 LYS A O 1
ATOM 890 N N . LEU A 1 114 ? -9.328 -11.852 -26.047 1 84.31 114 LEU A N 1
ATOM 891 C CA . LEU A 1 114 ? -9.859 -11.766 -24.688 1 84.31 114 LEU A CA 1
ATOM 892 C C . LEU A 1 114 ? -9.023 -10.812 -23.828 1 84.31 114 LEU A C 1
ATOM 894 O O . LEU A 1 114 ? -9.484 -10.336 -22.797 1 84.31 114 LEU A O 1
ATOM 898 N N . GLY A 1 115 ? -7.801 -10.562 -24.281 1 92.62 115 GLY A N 1
ATOM 899 C CA . GLY A 1 115 ? -7.012 -9.539 -23.594 1 92.62 115 GLY A CA 1
ATOM 900 C C . GLY A 1 115 ? -6.281 -10.062 -22.375 1 92.62 115 GLY A C 1
ATOM 901 O O . GLY A 1 115 ? -5.559 -11.062 -22.453 1 92.62 115 GLY A O 1
ATOM 902 N N . ILE A 1 116 ? -6.371 -9.32 -21.297 1 94.44 116 ILE A N 1
ATOM 903 C CA . ILE A 1 116 ? -5.594 -9.586 -20.094 1 94.44 116 ILE A CA 1
ATOM 904 C C . ILE A 1 116 ? -6.531 -9.969 -18.953 1 94.44 116 ILE A C 1
ATOM 906 O O . ILE A 1 116 ? -7.543 -9.305 -18.719 1 94.44 116 ILE A O 1
ATOM 910 N N . LYS A 1 117 ? -6.254 -11.078 -18.312 1 94.62 117 LYS A N 1
ATOM 911 C CA . LYS A 1 117 ? -7.023 -11.531 -17.156 1 94.62 117 LYS A CA 1
ATOM 912 C C . LYS A 1 117 ? -7.16 -10.422 -16.109 1 94.62 117 LYS A C 1
ATOM 914 O O . LYS A 1 117 ? -6.191 -9.727 -15.805 1 94.62 117 LYS A O 1
ATOM 919 N N . GLN A 1 118 ? -8.359 -10.312 -15.531 1 91.38 118 GLN A N 1
ATOM 920 C CA . GLN A 1 118 ? -8.633 -9.164 -14.664 1 91.38 118 GLN A CA 1
ATOM 921 C C . GLN A 1 118 ? -8.688 -9.578 -13.203 1 91.38 118 GLN A C 1
ATOM 923 O O . GLN A 1 118 ? -8.492 -8.75 -12.305 1 91.38 118 GLN A O 1
ATOM 928 N N . SER A 1 119 ? -8.992 -10.812 -12.914 1 91.69 119 SER A N 1
ATOM 929 C CA . SER A 1 119 ? -9.164 -11.273 -11.547 1 91.69 119 SER A CA 1
ATOM 930 C C . SER A 1 119 ? -8.047 -12.227 -11.141 1 91.69 119 SER A C 1
ATOM 932 O O . SER A 1 119 ? -7.891 -13.297 -11.734 1 91.69 119 SER A O 1
ATOM 934 N N . TRP A 1 120 ? -7.293 -11.812 -10.109 1 93.94 120 TRP A N 1
ATOM 935 C CA . TRP A 1 120 ? -6.227 -12.688 -9.648 1 93.94 120 TRP A CA 1
ATOM 936 C C . TRP A 1 120 ? -5.602 -12.156 -8.367 1 93.94 120 TRP A C 1
ATOM 938 O O . TRP A 1 120 ? -5.746 -10.977 -8.039 1 93.94 120 TRP A O 1
ATOM 948 N N . TRP A 1 121 ? -4.898 -13.078 -7.605 1 94.81 121 TRP A N 1
ATOM 949 C CA . TRP A 1 121 ? -3.906 -12.781 -6.574 1 94.81 121 TRP A CA 1
ATOM 950 C C . TRP A 1 121 ? -2.564 -13.422 -6.914 1 94.81 121 TRP A C 1
ATOM 952 O O . TRP A 1 121 ? -2.512 -14.57 -7.359 1 94.81 121 TRP A O 1
ATOM 962 N N . VAL A 1 122 ? -1.571 -12.711 -6.727 1 98.06 122 VAL A N 1
ATOM 963 C CA . VAL A 1 122 ? -0.24 -13.305 -6.785 1 98.06 122 VAL A CA 1
ATOM 964 C C . VAL A 1 122 ? 0.593 -12.828 -5.598 1 98.06 122 VAL A C 1
ATOM 966 O O . VAL A 1 122 ? 0.512 -11.656 -5.203 1 98.06 122 VAL A O 1
ATOM 969 N N . GLY A 1 123 ? 1.299 -13.719 -4.996 1 98.25 123 GLY A N 1
ATOM 970 C CA . GLY A 1 123 ? 2.135 -13.391 -3.85 1 98.25 123 GLY A CA 1
ATOM 971 C C . GLY A 1 123 ? 2.729 -14.617 -3.178 1 98.25 123 GLY A C 1
ATOM 972 O O . GLY A 1 123 ? 3.242 -15.516 -3.85 1 98.25 123 GLY A O 1
ATOM 973 N N . VAL A 1 124 ? 2.719 -14.586 -1.826 1 98.25 124 VAL A N 1
ATOM 974 C CA . VAL A 1 124 ? 3.297 -15.695 -1.069 1 98.25 124 VAL A CA 1
ATOM 975 C C . VAL A 1 124 ? 2.443 -15.977 0.164 1 98.25 124 VAL A C 1
ATOM 977 O O . VAL A 1 124 ? 1.607 -15.156 0.551 1 98.25 124 VAL A O 1
ATOM 980 N N . THR A 1 125 ? 2.68 -17.156 0.755 1 95.94 125 THR A N 1
ATOM 981 C CA . THR A 1 125 ? 1.997 -17.531 1.99 1 95.94 125 THR A CA 1
ATOM 982 C C . THR A 1 125 ? 2.885 -18.422 2.852 1 95.94 125 THR A C 1
ATOM 984 O O . THR A 1 125 ? 3.701 -19.188 2.328 1 95.94 125 THR A O 1
ATOM 987 N N . SER A 1 126 ? 2.73 -18.266 4.102 1 95.5 126 SER A N 1
ATOM 988 C CA . SER A 1 126 ? 3.385 -19.156 5.047 1 95.5 126 SER A CA 1
ATOM 989 C C . SER A 1 126 ? 2.461 -20.297 5.461 1 95.5 126 SER A C 1
ATOM 991 O O . SER A 1 126 ? 2.869 -21.203 6.195 1 95.5 126 SER A O 1
ATOM 993 N N . ALA A 1 127 ? 1.243 -20.219 4.996 1 88.06 127 ALA A N 1
ATOM 994 C CA . ALA A 1 127 ? 0.271 -21.234 5.375 1 88.06 127 ALA A CA 1
ATOM 995 C C . ALA A 1 127 ? 0.594 -22.578 4.711 1 88.06 127 ALA A C 1
ATOM 997 O O . ALA A 1 127 ? 0.85 -22.625 3.508 1 88.06 127 ALA A O 1
ATOM 998 N N . ALA A 1 128 ? 0.558 -23.562 5.543 1 80.25 128 ALA A N 1
ATOM 999 C CA . ALA A 1 128 ? 0.792 -24.906 5.004 1 80.25 128 ALA A CA 1
ATOM 1000 C C . ALA A 1 128 ? -0.357 -25.328 4.098 1 80.25 128 ALA A C 1
ATOM 1002 O O . ALA A 1 128 ? -0.136 -25.969 3.066 1 80.25 128 ALA A O 1
ATOM 1003 N N . GLU A 1 129 ? -1.526 -24.969 4.562 1 78.75 129 GLU A N 1
ATOM 1004 C CA . GLU A 1 129 ? -2.719 -25.266 3.777 1 78.75 129 GLU A CA 1
ATOM 1005 C C . GLU A 1 129 ? -3.535 -24 3.506 1 78.75 129 GLU A C 1
ATOM 1007 O O . GLU A 1 129 ? -3.631 -23.125 4.363 1 78.75 129 GLU A O 1
ATOM 1012 N N . ILE A 1 130 ? -3.965 -23.969 2.266 1 77.38 130 ILE A N 1
ATOM 1013 C CA . ILE A 1 130 ? -4.875 -22.891 1.926 1 77.38 130 ILE A CA 1
ATOM 1014 C C . ILE A 1 130 ? -6.207 -23.078 2.648 1 77.38 130 ILE A C 1
ATOM 1016 O O . ILE A 1 130 ? -6.785 -24.172 2.609 1 77.38 130 ILE A O 1
ATOM 1020 N N . PRO A 1 131 ? -6.551 -22 3.297 1 69.25 131 PRO A N 1
ATOM 1021 C CA . PRO A 1 131 ? -7.777 -22.156 4.082 1 69.25 131 PRO A CA 1
ATOM 1022 C C . PRO A 1 131 ? -8.992 -22.5 3.217 1 69.25 131 PRO A C 1
ATOM 1024 O O . PRO A 1 131 ? -9.102 -22.016 2.084 1 69.25 131 PRO A O 1
ATOM 1027 N N . SER A 1 132 ? -9.734 -23.375 3.744 1 62.78 132 SER A N 1
ATOM 1028 C CA . SER A 1 132 ? -10.984 -23.766 3.104 1 62.78 132 SER A CA 1
ATOM 1029 C C . SER A 1 132 ? -12.094 -22.75 3.379 1 62.78 132 SER A C 1
ATOM 1031 O O . SER A 1 132 ? -11.891 -21.797 4.121 1 62.78 132 SER A O 1
ATOM 1033 N N . ASN A 1 133 ? -13.117 -22.844 2.725 1 59.03 133 ASN A N 1
ATOM 1034 C CA . ASN A 1 133 ? -14.281 -21.969 2.789 1 59.03 133 ASN A CA 1
ATOM 1035 C C . ASN A 1 133 ? -14.773 -21.781 4.223 1 59.03 133 ASN A C 1
ATOM 1037 O O . ASN A 1 133 ? -15.445 -20.797 4.535 1 59.03 133 ASN A O 1
ATOM 1041 N N . SER A 1 134 ? -14.258 -22.672 4.969 1 53.44 134 SER A N 1
ATOM 1042 C CA . SER A 1 134 ? -14.789 -22.625 6.324 1 53.44 134 SER A CA 1
ATOM 1043 C C . SER A 1 134 ? -14 -21.656 7.191 1 53.44 134 SER A C 1
ATOM 1045 O O . SER A 1 134 ? -14.375 -21.375 8.336 1 53.44 134 SER A O 1
ATOM 1047 N N . SER A 1 135 ? -13.016 -21.172 6.574 1 57.94 135 SER A N 1
ATOM 1048 C CA . SER A 1 135 ? -12.203 -20.281 7.402 1 57.94 135 SER A CA 1
ATOM 1049 C C . SER A 1 135 ? -12.938 -18.969 7.695 1 57.94 135 SER A C 1
ATOM 1051 O O . SER A 1 135 ? -13.641 -18.453 6.832 1 57.94 135 SER A O 1
ATOM 1053 N N . THR A 1 136 ? -12.797 -18.5 8.961 1 56.09 136 THR A N 1
ATOM 1054 C CA . THR A 1 136 ? -13.469 -17.312 9.477 1 56.09 136 THR A CA 1
ATOM 1055 C C . THR A 1 136 ? -12.75 -16.047 9.031 1 56.09 136 THR A C 1
ATOM 1057 O O . THR A 1 136 ? -13.336 -14.961 9.047 1 56.09 136 THR A O 1
ATOM 1060 N N . SER A 1 137 ? -11.445 -16.297 8.5 1 69.44 137 SER A N 1
ATOM 1061 C CA . SER A 1 137 ? -10.766 -15.039 8.203 1 69.44 137 SER A CA 1
ATOM 1062 C C . SER A 1 137 ? -10.289 -15 6.758 1 69.44 137 SER A C 1
ATOM 1064 O O . SER A 1 137 ? -9.828 -16 6.219 1 69.44 137 SER A O 1
ATOM 1066 N N . PHE A 1 138 ? -10.523 -13.945 6.129 1 79.12 138 PHE A N 1
ATOM 1067 C CA . PHE A 1 138 ? -10.031 -13.711 4.777 1 79.12 138 PHE A CA 1
ATOM 1068 C C . PHE A 1 138 ? -8.508 -13.594 4.77 1 79.12 138 PHE A C 1
ATOM 1070 O O . PHE A 1 138 ? -7.922 -13.008 5.68 1 79.12 138 PHE A O 1
ATOM 1077 N N . PRO A 1 139 ? -7.953 -14.156 3.754 1 88.19 139 PRO A N 1
ATOM 1078 C CA . PRO A 1 139 ? -6.492 -14.102 3.674 1 88.19 139 PRO A CA 1
ATOM 1079 C C . PRO A 1 139 ? -5.953 -12.672 3.68 1 88.19 139 PRO A C 1
ATOM 1081 O O . PRO A 1 139 ? -6.418 -11.836 2.906 1 88.19 139 PRO A O 1
ATOM 1084 N N . ASN A 1 140 ? -5 -12.438 4.508 1 91.12 140 ASN A N 1
ATOM 1085 C CA . ASN A 1 140 ? -4.301 -11.164 4.613 1 91.12 140 ASN A CA 1
ATOM 1086 C C . ASN A 1 140 ? -2.951 -11.312 5.309 1 91.12 140 ASN A C 1
ATOM 1088 O O . ASN A 1 140 ? -2.57 -12.422 5.699 1 91.12 140 ASN A O 1
ATOM 1092 N N . THR A 1 141 ? -2.295 -10.25 5.477 1 94 141 THR A N 1
ATOM 1093 C CA . THR A 1 141 ? -0.93 -10.312 5.984 1 94 141 THR A CA 1
ATOM 1094 C C . THR A 1 141 ? -0.914 -10.805 7.43 1 94 141 THR A C 1
ATOM 1096 O O . THR A 1 141 ? 0.057 -11.422 7.871 1 94 141 THR A O 1
ATOM 1099 N N . SER A 1 142 ? -1.946 -10.586 8.227 1 89.69 142 SER A N 1
ATOM 1100 C CA . SER A 1 142 ? -1.968 -10.977 9.633 1 89.69 142 SER A CA 1
ATOM 1101 C C . SER A 1 142 ? -2.049 -12.492 9.781 1 89.69 142 SER A C 1
ATOM 1103 O O . SER A 1 142 ? -1.707 -13.039 10.836 1 89.69 142 SER A O 1
ATOM 1105 N N . ASN A 1 143 ? -2.529 -13.172 8.742 1 89.12 143 ASN A N 1
ATOM 1106 C CA . ASN A 1 143 ? -2.625 -14.617 8.836 1 89.12 143 ASN A CA 1
ATOM 1107 C C . ASN A 1 143 ? -1.744 -15.312 7.801 1 89.12 143 ASN A C 1
ATOM 1109 O O . ASN A 1 143 ? -2.045 -16.422 7.367 1 89.12 143 ASN A O 1
ATOM 1113 N N . GLY A 1 144 ? -0.841 -14.586 7.316 1 92.75 144 GLY A N 1
ATOM 1114 C CA . GLY A 1 144 ? 0.243 -15.227 6.586 1 92.75 144 GLY A CA 1
ATOM 1115 C C . GLY A 1 144 ? 0.062 -15.18 5.082 1 92.75 144 GLY A C 1
ATOM 1116 O O . GLY A 1 144 ? 0.625 -16 4.355 1 92.75 144 GLY A O 1
ATOM 1117 N N . PHE A 1 145 ? -0.755 -14.281 4.586 1 93.88 145 PHE A N 1
ATOM 1118 C CA . PHE A 1 145 ? -0.971 -14.125 3.154 1 93.88 145 PHE A CA 1
ATOM 1119 C C . PHE A 1 145 ? -0.541 -12.734 2.688 1 93.88 145 PHE A C 1
ATOM 1121 O O . PHE A 1 145 ? -1.172 -11.734 3.033 1 93.88 145 PHE A O 1
ATOM 1128 N N . TRP A 1 146 ? 0.543 -12.719 1.937 1 96.81 146 TRP A N 1
ATOM 1129 C CA . TRP A 1 146 ? 1.042 -11.484 1.339 1 96.81 146 TRP A CA 1
ATOM 1130 C C . TRP A 1 146 ? 0.867 -11.508 -0.176 1 96.81 146 TRP A C 1
ATOM 1132 O O . TRP A 1 146 ? 1.558 -12.25 -0.878 1 96.81 146 TRP A O 1
ATOM 1142 N N . PHE A 1 147 ? -0.068 -10.625 -0.631 1 97.06 147 PHE A N 1
ATOM 1143 C CA . PHE A 1 147 ? -0.28 -10.727 -2.07 1 97.06 147 PHE A CA 1
ATOM 1144 C C . PHE A 1 147 ? -0.798 -9.406 -2.635 1 97.06 147 PHE A C 1
ATOM 1146 O O . PHE A 1 147 ? -1.229 -8.531 -1.882 1 97.06 147 PHE A O 1
ATOM 1153 N N . LEU A 1 148 ? -0.551 -9.242 -3.902 1 97.56 148 LEU A N 1
ATOM 1154 C CA . LEU A 1 148 ? -1.176 -8.234 -4.758 1 97.56 148 LEU A CA 1
ATOM 1155 C C . LEU A 1 148 ? -2.383 -8.82 -5.484 1 97.56 148 LEU A C 1
ATOM 1157 O O . LEU A 1 148 ? -2.332 -9.945 -5.98 1 97.56 148 LEU A O 1
ATOM 1161 N N . SER A 1 149 ? -3.459 -8.023 -5.531 1 94.94 149 SER A N 1
ATOM 1162 C CA . SER A 1 149 ? -4.652 -8.57 -6.18 1 94.94 149 SER A CA 1
ATOM 1163 C C . SER A 1 149 ? -5.223 -7.582 -7.195 1 94.94 149 SER A C 1
ATOM 1165 O O . SER A 1 149 ? -5.051 -6.371 -7.059 1 94.94 149 SER A O 1
ATOM 1167 N N . SER A 1 150 ? -5.816 -8.141 -8.156 1 94 150 SER A N 1
ATOM 1168 C CA . SER A 1 150 ? -6.594 -7.445 -9.18 1 94 150 SER A CA 1
ATOM 1169 C C . SER A 1 150 ? -8.031 -7.953 -9.219 1 94 150 SER A C 1
ATOM 1171 O O . SER A 1 150 ? -8.281 -9.133 -8.969 1 94 150 SER A O 1
ATOM 1173 N N . SER A 1 151 ? -8.938 -7.066 -9.453 1 90.31 151 SER A N 1
ATOM 1174 C CA . SER A 1 151 ? -10.352 -7.395 -9.57 1 90.31 151 SER A CA 1
ATOM 1175 C C . SER A 1 151 ? -11.016 -6.598 -10.68 1 90.31 151 SER A C 1
ATOM 1177 O O . SER A 1 151 ? -10.703 -5.426 -10.891 1 90.31 151 SER A O 1
ATOM 1179 N N . PRO A 1 152 ? -12 -7.25 -11.305 1 87.56 152 PRO A N 1
ATOM 1180 C CA . PRO A 1 152 ? -12.742 -6.488 -12.305 1 87.56 152 PRO A CA 1
ATOM 1181 C C . PRO A 1 152 ? -13.516 -5.312 -11.711 1 87.56 152 PRO A C 1
ATOM 1183 O O . PRO A 1 152 ? -13.836 -4.355 -12.414 1 87.56 152 PRO A O 1
ATOM 1186 N N . LYS A 1 153 ? -13.82 -5.402 -10.461 1 85.31 153 LYS A N 1
ATO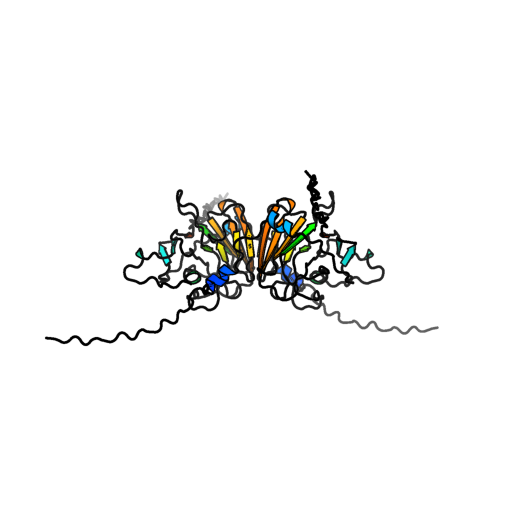M 1187 C CA . LYS A 1 153 ? -14.531 -4.324 -9.781 1 85.31 153 LYS A CA 1
ATOM 1188 C C . LYS A 1 153 ? -13.641 -3.102 -9.602 1 85.31 153 LYS A C 1
ATOM 1190 O O . LYS A 1 153 ? -14.133 -1.998 -9.359 1 85.31 153 LYS A O 1
ATOM 1195 N N . ARG A 1 154 ? -12.336 -3.311 -9.602 1 87.81 154 ARG A N 1
ATOM 1196 C CA . ARG A 1 154 ? -11.336 -2.25 -9.508 1 87.81 154 ARG A CA 1
ATOM 1197 C C . ARG A 1 154 ? -10.594 -2.074 -10.82 1 87.81 154 ARG A C 1
ATOM 1199 O O . ARG A 1 154 ? -9.516 -2.643 -11.008 1 87.81 154 ARG A O 1
ATOM 1206 N N . ALA A 1 155 ? -11.078 -1.289 -11.68 1 81.44 155 ALA A N 1
ATOM 1207 C CA . ALA A 1 155 ? -10.609 -1.229 -13.062 1 81.44 155 ALA A CA 1
ATOM 1208 C C . ALA A 1 155 ? -9.203 -0.646 -13.148 1 81.44 155 ALA A C 1
ATOM 1210 O O . ALA A 1 155 ? -8.422 -1.009 -14.031 1 81.44 155 ALA A O 1
ATOM 1211 N N . ASN A 1 156 ? -8.836 0.233 -12.203 1 89.75 156 ASN A N 1
ATOM 1212 C CA . ASN A 1 156 ? -7.598 0.98 -12.398 1 89.75 156 ASN A CA 1
ATOM 1213 C C . ASN A 1 156 ? -6.707 0.917 -11.156 1 89.75 156 ASN A C 1
ATOM 1215 O O . ASN A 1 156 ? -5.906 1.823 -10.922 1 89.75 156 ASN A O 1
ATOM 1219 N N . SER A 1 157 ? -6.91 -0.166 -10.398 1 94.19 157 SER A N 1
ATOM 1220 C CA . SER A 1 157 ? -6.105 -0.228 -9.188 1 94.19 157 SER A CA 1
ATOM 1221 C C . SER A 1 157 ? -5.836 -1.672 -8.773 1 94.19 157 SER A C 1
ATOM 1223 O O . SER A 1 157 ? -6.609 -2.572 -9.109 1 94.19 157 SER A O 1
ATOM 1225 N N . PHE A 1 158 ? -4.758 -1.858 -8.141 1 96.12 158 PHE A N 1
ATOM 1226 C CA . PHE A 1 158 ? -4.453 -3.09 -7.426 1 96.12 158 PHE A CA 1
ATOM 1227 C C . PHE A 1 158 ? -4.695 -2.92 -5.93 1 96.12 158 PHE A C 1
ATOM 1229 O O . PHE A 1 158 ? -4.852 -1.799 -5.445 1 96.12 158 PHE A O 1
ATOM 1236 N N . GLN A 1 159 ? -4.734 -4.078 -5.328 1 95.56 159 GLN A N 1
ATOM 1237 C CA . GLN A 1 159 ? -4.914 -4.078 -3.881 1 95.56 159 GLN A CA 1
ATOM 1238 C C . GLN A 1 159 ? -3.867 -4.953 -3.195 1 95.56 159 GLN A C 1
ATOM 1240 O O . GLN A 1 159 ? -3.602 -6.07 -3.639 1 95.56 159 GLN A O 1
ATOM 1245 N N . PHE A 1 160 ? -3.234 -4.375 -2.154 1 96.5 160 PHE A N 1
ATOM 1246 C CA . PHE A 1 160 ? -2.377 -5.18 -1.291 1 96.5 160 PHE A CA 1
ATOM 1247 C C . PHE A 1 160 ? -3.193 -5.863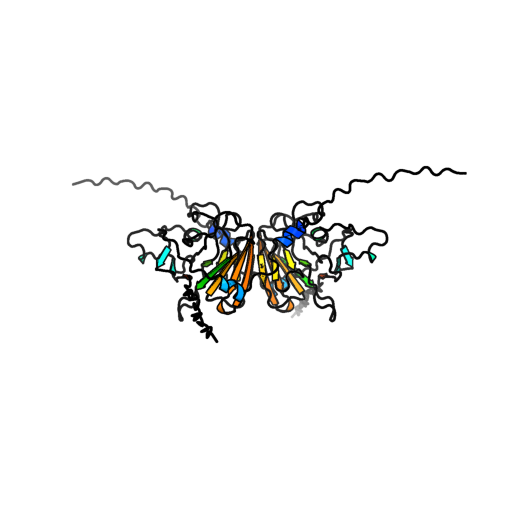 -0.199 1 96.5 160 PHE A C 1
ATOM 1249 O O . PHE A 1 160 ? -4.199 -5.32 0.26 1 96.5 160 PHE A O 1
ATOM 1256 N N . SER A 1 161 ? -2.703 -6.898 0.342 1 94.81 161 SER A N 1
ATOM 1257 C CA . SER A 1 161 ? -3.453 -7.742 1.267 1 94.81 161 SER A CA 1
ATOM 1258 C C . SER A 1 161 ? -3.314 -7.246 2.703 1 94.81 161 SER A C 1
ATOM 1260 O O . SER A 1 161 ? -3.6 -7.984 3.648 1 94.81 161 SER A O 1
ATOM 1262 N N . THR A 1 162 ? -2.863 -6.07 2.926 1 94.69 162 THR A N 1
ATOM 1263 C CA . THR A 1 162 ? -2.727 -5.52 4.27 1 94.69 162 THR A CA 1
ATOM 1264 C C . THR A 1 162 ? -4.098 -5.254 4.887 1 94.69 162 THR A C 1
ATOM 1266 O O . THR A 1 162 ? -5.117 -5.305 4.195 1 94.69 162 THR A O 1
ATOM 1269 N N . GLN A 1 163 ? -4.027 -5.051 6.23 1 89.75 163 GLN A N 1
ATOM 1270 C CA . GLN A 1 163 ? -5.168 -4.52 6.973 1 89.75 163 GLN A CA 1
ATOM 1271 C C . GLN A 1 163 ? -4.785 -3.25 7.727 1 89.75 163 GLN A C 1
ATOM 1273 O O . GLN A 1 163 ? -3.986 -3.295 8.664 1 89.75 163 GLN A O 1
ATOM 1278 N N . PRO A 1 164 ? -5.383 -2.092 7.387 1 92.81 164 PRO A N 1
ATOM 1279 C CA . PRO A 1 164 ? -6.363 -1.918 6.312 1 92.81 164 PRO A CA 1
ATOM 1280 C C . PRO A 1 164 ? -5.777 -2.164 4.926 1 92.81 164 PRO A C 1
ATOM 1282 O O . PRO A 1 164 ? -4.555 -2.129 4.754 1 92.81 164 PRO A O 1
ATOM 1285 N N . GLU A 1 165 ? -6.695 -2.412 3.986 1 91.62 165 GLU A N 1
ATOM 1286 C CA . GLU A 1 165 ? -6.27 -2.627 2.605 1 91.62 165 GLU A CA 1
ATOM 1287 C C . GLU A 1 165 ? -5.754 -1.333 1.98 1 91.62 165 GLU A C 1
ATOM 1289 O O . GLU A 1 165 ? -6.199 -0.242 2.342 1 91.62 165 GLU A O 1
ATOM 1294 N N . ILE A 1 166 ? -4.816 -1.545 1.089 1 95.31 166 ILE A N 1
ATOM 1295 C CA . ILE A 1 166 ? -4.262 -0.43 0.328 1 95.31 166 ILE A CA 1
ATOM 1296 C C . ILE A 1 166 ? -4.555 -0.624 -1.158 1 95.31 166 ILE A C 1
ATOM 1298 O O . ILE A 1 166 ? -4.293 -1.692 -1.714 1 95.31 166 ILE A O 1
ATOM 1302 N N . LEU A 1 167 ? -5.141 0.423 -1.71 1 96 167 LEU A N 1
ATOM 1303 C CA . LEU A 1 167 ? -5.352 0.45 -3.154 1 96 167 LEU A CA 1
ATOM 1304 C C . LEU A 1 167 ? -4.34 1.367 -3.834 1 96 167 LEU A C 1
ATOM 1306 O O . LEU A 1 167 ? -4.082 2.475 -3.357 1 96 167 LEU A O 1
ATOM 1310 N N . ILE A 1 168 ? -3.76 0.837 -4.895 1 95.69 168 ILE A N 1
ATOM 1311 C CA . ILE A 1 168 ? -2.803 1.641 -5.648 1 95.69 168 ILE A CA 1
ATOM 1312 C C . ILE A 1 168 ? -3.197 1.665 -7.125 1 95.69 168 ILE A C 1
ATOM 1314 O O . ILE A 1 168 ? -3.549 0.63 -7.695 1 95.69 168 ILE A O 1
ATOM 1318 N N . PRO A 1 169 ? -3.096 2.855 -7.668 1 93.81 169 PRO A N 1
ATOM 1319 C CA . PRO A 1 169 ? -3.416 2.936 -9.094 1 93.81 169 PRO A CA 1
ATOM 1320 C C . PRO A 1 169 ? -2.309 2.365 -9.977 1 93.81 169 PRO A C 1
ATOM 1322 O O . PRO A 1 169 ? -1.162 2.246 -9.539 1 93.81 169 PRO A O 1
ATOM 1325 N N . PHE A 1 170 ? -2.738 1.955 -11.148 1 90.62 170 PHE A N 1
ATOM 1326 C CA . PHE A 1 170 ? -1.729 1.606 -12.141 1 90.62 170 PHE A CA 1
ATOM 1327 C C . PHE A 1 170 ? -1.929 2.406 -13.422 1 90.62 170 PHE A C 1
ATOM 1329 O O . PHE A 1 170 ? -3.062 2.691 -13.812 1 90.62 170 PHE A O 1
ATOM 1336 N N . HIS A 1 171 ? -0.842 2.762 -13.953 1 85.38 171 HIS A N 1
ATOM 1337 C CA . HIS A 1 171 ? -0.876 3.488 -15.219 1 85.38 171 HIS A CA 1
ATOM 1338 C C . HIS A 1 171 ? -1.109 2.543 -16.391 1 85.38 171 HIS A C 1
ATOM 1340 O O . HIS A 1 171 ? -1.833 2.881 -17.328 1 85.38 171 HIS A O 1
ATOM 1346 N N . SER A 1 172 ? -0.479 1.467 -16.344 1 91.5 172 SER A N 1
ATOM 1347 C CA . SER A 1 172 ? -0.633 0.426 -17.359 1 91.5 172 SER A CA 1
ATOM 1348 C C . SER A 1 172 ? -0.821 -0.945 -16.719 1 91.5 172 SER A C 1
ATOM 1350 O O . SER A 1 172 ? -0.05 -1.336 -15.836 1 91.5 172 SER A O 1
ATOM 1352 N N . ARG A 1 173 ? -1.814 -1.584 -17.141 1 93.81 173 ARG A N 1
ATOM 1353 C CA . ARG A 1 173 ? -2.07 -2.926 -16.625 1 93.81 173 ARG A CA 1
ATOM 1354 C C . ARG A 1 173 ? -0.996 -3.904 -17.094 1 93.81 173 ARG A C 1
ATOM 1356 O O . ARG A 1 173 ? -0.731 -4.023 -18.297 1 93.81 173 ARG A O 1
ATOM 1363 N N . PRO A 1 174 ? -0.479 -4.617 -16.203 1 96.94 174 PRO A N 1
ATOM 1364 C CA . PRO A 1 174 ? 0.543 -5.578 -16.609 1 96.94 174 PRO A CA 1
ATOM 1365 C C . PRO A 1 174 ? -0.052 -6.824 -17.266 1 96.94 174 PRO A C 1
ATOM 1367 O O . PRO A 1 174 ? -1.08 -7.332 -16.812 1 96.94 174 PRO A O 1
ATOM 1370 N N . GLU A 1 175 ? 0.608 -7.289 -18.297 1 97.12 175 GLU A N 1
ATOM 1371 C CA . GLU A 1 175 ? 0.317 -8.609 -18.859 1 97.12 175 GLU A CA 1
ATOM 1372 C C . GLU A 1 175 ? 1.003 -9.703 -18.047 1 97.12 175 GLU A C 1
ATOM 1374 O O . GLU A 1 175 ? 0.511 -10.836 -17.969 1 97.12 175 GLU A O 1
ATOM 1379 N N . THR A 1 176 ? 2.078 -9.328 -17.562 1 98.44 176 THR A N 1
ATOM 1380 C CA . THR A 1 176 ? 2.867 -10.227 -16.719 1 98.44 176 THR A CA 1
ATOM 1381 C C . THR A 1 176 ? 3.291 -9.531 -15.43 1 98.44 176 THR A C 1
ATOM 1383 O O . THR A 1 176 ? 3.742 -8.383 -15.453 1 98.44 176 THR A O 1
ATOM 1386 N N . VAL A 1 177 ? 3.061 -10.219 -14.336 1 98.75 177 VAL A N 1
ATOM 1387 C CA . VAL A 1 177 ? 3.492 -9.711 -13.039 1 98.75 177 VAL A CA 1
ATOM 1388 C C . VAL A 1 177 ? 4.719 -10.484 -12.555 1 98.75 177 VAL A C 1
ATOM 1390 O O . VAL A 1 177 ? 4.715 -11.711 -12.531 1 98.75 177 VAL A O 1
ATOM 1393 N N . GLY A 1 178 ? 5.793 -9.742 -12.219 1 98.88 178 GLY A N 1
ATOM 1394 C CA . GLY A 1 178 ? 6.934 -10.336 -11.539 1 98.88 178 GLY A CA 1
ATOM 1395 C C . GLY A 1 178 ? 6.816 -10.297 -10.031 1 98.88 178 GLY A C 1
ATOM 1396 O O . GLY A 1 178 ? 6.328 -9.312 -9.469 1 98.88 178 GLY A O 1
ATOM 1397 N N . VAL A 1 179 ? 7.305 -11.344 -9.391 1 98.94 179 VAL A N 1
ATOM 1398 C CA . VAL A 1 179 ? 7.301 -11.43 -7.938 1 98.94 179 VAL A CA 1
ATOM 1399 C C . VAL A 1 179 ? 8.711 -11.742 -7.434 1 98.94 179 VAL A C 1
ATOM 1401 O O . VAL A 1 179 ? 9.336 -12.711 -7.875 1 98.94 179 VAL A O 1
ATOM 1404 N N . TYR A 1 180 ? 9.219 -10.875 -6.578 1 98.88 180 TYR A N 1
ATOM 1405 C CA . TYR A 1 180 ? 10.539 -11.047 -5.977 1 98.88 180 TYR A CA 1
ATOM 1406 C C . TYR A 1 180 ? 10.43 -11.211 -4.465 1 98.88 180 TYR A C 1
ATOM 1408 O O . TYR A 1 180 ? 9.82 -10.383 -3.787 1 98.88 180 TYR A O 1
ATOM 1416 N N . LEU A 1 181 ? 11.047 -12.281 -3.953 1 98.56 181 LEU A N 1
ATOM 1417 C CA . LEU A 1 181 ? 11.094 -12.562 -2.521 1 98.56 181 LEU A CA 1
ATOM 1418 C C . LEU A 1 181 ? 12.539 -12.633 -2.035 1 98.56 181 LEU A C 1
ATOM 1420 O O . LEU A 1 181 ? 13.312 -13.477 -2.502 1 98.56 181 LEU A O 1
ATOM 1424 N N . ASP A 1 182 ? 12.883 -11.758 -1.199 1 97.81 182 ASP A N 1
ATOM 1425 C CA . ASP A 1 182 ? 14.07 -11.922 -0.366 1 97.81 182 ASP A CA 1
ATOM 1426 C C . ASP A 1 182 ? 13.695 -12.375 1.042 1 97.81 182 ASP A C 1
ATOM 1428 O O . ASP A 1 182 ? 13.352 -11.555 1.894 1 97.81 182 ASP A O 1
ATOM 1432 N N . ARG A 1 183 ? 13.75 -13.625 1.256 1 96.5 183 ARG A N 1
ATOM 1433 C CA . ARG A 1 183 ? 13.258 -14.234 2.49 1 96.5 183 ARG A CA 1
ATOM 1434 C C . ARG A 1 183 ? 14.031 -13.711 3.699 1 96.5 183 ARG A C 1
ATOM 1436 O O . ARG A 1 183 ? 13.453 -13.516 4.77 1 96.5 183 ARG A O 1
ATOM 1443 N N . ASP A 1 184 ? 15.188 -13.453 3.562 1 94.69 184 ASP A N 1
ATOM 1444 C CA . ASP A 1 184 ? 16.062 -13.086 4.668 1 94.69 184 ASP A CA 1
ATOM 1445 C C . ASP A 1 184 ? 15.867 -11.625 5.066 1 94.69 184 ASP A C 1
ATOM 1447 O O . ASP A 1 184 ? 15.75 -11.312 6.25 1 94.69 184 ASP A O 1
ATOM 1451 N N . SER A 1 185 ? 15.734 -10.719 4.121 1 94 185 SER A N 1
ATOM 1452 C CA . SER A 1 185 ? 15.547 -9.305 4.426 1 94 185 SER A CA 1
ATOM 1453 C C . SER A 1 185 ? 14.07 -8.984 4.66 1 94 185 SER A C 1
ATOM 1455 O O . SER A 1 185 ? 13.742 -7.934 5.215 1 94 185 SER A O 1
ATOM 1457 N N . GLY A 1 186 ? 13.203 -9.836 4.066 1 95.81 186 GLY A N 1
ATOM 1458 C CA . GLY A 1 186 ? 11.773 -9.633 4.254 1 95.81 186 GLY A CA 1
ATOM 1459 C C . GLY A 1 186 ? 11.125 -8.859 3.127 1 95.81 186 GLY A C 1
ATOM 1460 O O . GLY A 1 186 ? 9.945 -8.508 3.207 1 95.81 186 GLY A O 1
ATOM 1461 N N . GLU A 1 187 ? 11.891 -8.617 2.041 1 97.12 187 GLU A N 1
ATOM 1462 C CA . GLU A 1 187 ? 11.344 -7.859 0.92 1 97.12 187 GLU A CA 1
ATOM 1463 C C . GLU A 1 187 ? 10.477 -8.742 0.024 1 97.12 187 GLU A C 1
ATOM 1465 O O . GLU A 1 187 ? 10.898 -9.828 -0.373 1 97.12 187 GLU A O 1
ATOM 1470 N N . LEU A 1 188 ? 9.289 -8.352 -0.238 1 98.38 188 LEU A N 1
ATOM 1471 C CA . LEU A 1 188 ? 8.422 -8.906 -1.267 1 98.38 188 LEU A CA 1
ATOM 1472 C C . LEU A 1 188 ? 7.969 -7.824 -2.242 1 98.38 188 LEU A C 1
ATOM 1474 O O . LEU A 1 188 ? 7.16 -6.965 -1.891 1 98.38 188 LEU A O 1
ATOM 1478 N N . SER A 1 189 ? 8.469 -7.941 -3.463 1 98.5 189 SER A N 1
ATOM 1479 C CA . SER A 1 189 ? 8.227 -6.887 -4.441 1 98.5 189 SER A CA 1
ATOM 1480 C C . SER A 1 189 ? 7.48 -7.418 -5.66 1 98.5 189 SER A C 1
ATOM 1482 O O . SER A 1 189 ? 7.664 -8.57 -6.051 1 98.5 189 SER A O 1
ATOM 1484 N N . PHE A 1 190 ? 6.684 -6.594 -6.23 1 98.75 190 PHE A N 1
ATOM 1485 C CA . PHE A 1 190 ? 5.895 -6.902 -7.418 1 98.75 190 PHE A CA 1
ATOM 1486 C C . PHE A 1 190 ? 6.234 -5.949 -8.555 1 98.75 190 PHE A C 1
ATOM 1488 O O . PHE A 1 190 ? 6.426 -4.754 -8.336 1 98.75 190 PHE A O 1
ATOM 1495 N N . TYR A 1 191 ? 6.207 -6.492 -9.789 1 98.5 191 TYR A N 1
ATOM 1496 C CA . TYR A 1 191 ? 6.66 -5.688 -10.914 1 98.5 191 TYR A CA 1
ATOM 1497 C C . TYR A 1 191 ? 5.691 -5.805 -12.094 1 98.5 191 TYR A C 1
ATOM 1499 O O . TYR A 1 191 ? 5.078 -6.852 -12.297 1 98.5 191 TYR A O 1
ATOM 1507 N N . ASN A 1 192 ? 5.551 -4.711 -12.773 1 97.81 192 ASN A N 1
ATOM 1508 C CA . ASN A 1 192 ? 5.09 -4.762 -14.164 1 97.81 192 ASN A CA 1
ATOM 1509 C C . ASN A 1 192 ? 6.219 -5.156 -15.109 1 97.81 192 ASN A C 1
ATOM 1511 O O . ASN A 1 192 ? 7.117 -4.355 -15.383 1 97.81 192 ASN A O 1
ATOM 1515 N N . VAL A 1 193 ? 6.152 -6.289 -15.594 1 98.44 193 VAL A N 1
ATOM 1516 C CA . VAL A 1 193 ? 7.281 -6.852 -16.328 1 98.44 193 VAL A CA 1
ATOM 1517 C C . VAL A 1 193 ? 7.48 -6.09 -17.641 1 98.44 193 VAL A C 1
ATOM 1519 O O . VAL A 1 193 ? 8.609 -5.758 -18 1 98.44 193 VAL A O 1
ATOM 1522 N N . GLU A 1 194 ? 6.414 -5.832 -18.375 1 97.38 194 GLU A N 1
ATOM 1523 C CA . GLU A 1 194 ? 6.504 -5.16 -19.672 1 97.38 194 GLU A CA 1
ATOM 1524 C C . GLU A 1 194 ? 7.082 -3.758 -19.531 1 97.38 194 GLU A C 1
ATOM 1526 O O . GLU A 1 194 ? 7.898 -3.328 -20.344 1 97.38 194 GLU A O 1
ATOM 1531 N N . GLU A 1 195 ? 6.664 -3.072 -18.5 1 96.19 195 GLU A N 1
ATOM 1532 C CA . GLU A 1 195 ? 7.129 -1.706 -18.281 1 96.19 195 GLU A CA 1
ATOM 1533 C C . GLU A 1 195 ? 8.445 -1.687 -17.5 1 96.19 195 GLU A C 1
ATOM 1535 O O . GLU A 1 195 ? 9.062 -0.633 -17.359 1 96.19 195 GLU A O 1
ATOM 1540 N N . LYS A 1 196 ? 8.828 -2.797 -16.969 1 97.06 196 LYS A N 1
ATOM 1541 C CA . LYS A 1 196 ? 10.039 -2.932 -16.172 1 97.06 196 LYS A CA 1
ATOM 1542 C C . LYS A 1 196 ? 10.031 -1.966 -14.992 1 97.06 196 LYS A C 1
ATOM 1544 O O . LYS A 1 196 ? 11.016 -1.274 -14.742 1 97.06 196 LYS A O 1
ATOM 1549 N N . THR A 1 197 ? 8.93 -1.942 -14.312 1 95.19 197 THR A N 1
ATOM 1550 C CA . THR A 1 197 ? 8.781 -1.021 -13.188 1 95.19 197 THR A CA 1
ATOM 1551 C C . THR A 1 197 ? 8.242 -1.748 -11.961 1 95.19 197 THR A C 1
ATOM 1553 O O . THR A 1 197 ? 7.531 -2.75 -12.086 1 95.19 197 THR A O 1
ATOM 1556 N N . LEU A 1 198 ? 8.602 -1.211 -10.812 1 96.5 198 LEU A N 1
ATOM 1557 C CA . LEU A 1 198 ? 8.047 -1.664 -9.547 1 96.5 198 LEU A CA 1
ATOM 1558 C C . LEU A 1 198 ? 6.586 -1.24 -9.406 1 96.5 198 LEU A C 1
ATOM 1560 O O . LEU A 1 198 ? 6.234 -0.099 -9.711 1 96.5 198 LEU A O 1
ATOM 1564 N N . ILE A 1 199 ? 5.738 -2.182 -9.039 1 97.38 199 ILE A N 1
ATOM 1565 C CA . ILE A 1 199 ? 4.359 -1.859 -8.688 1 97.38 199 ILE A CA 1
ATOM 1566 C C . ILE A 1 199 ? 4.281 -1.448 -7.223 1 97.38 199 ILE A C 1
ATOM 1568 O O . ILE A 1 199 ? 3.68 -0.425 -6.887 1 97.38 199 ILE A O 1
ATOM 1572 N N . GLY A 1 200 ? 4.895 -2.223 -6.355 1 97.12 200 GLY A N 1
ATOM 1573 C CA . GLY A 1 200 ? 4.961 -2.004 -4.918 1 97.12 200 GLY A CA 1
ATOM 1574 C C . GLY A 1 200 ? 5.668 -3.121 -4.176 1 97.12 200 GLY A C 1
ATOM 1575 O O . GLY A 1 200 ? 6 -4.152 -4.77 1 97.12 200 GLY A O 1
ATOM 1576 N N . SER A 1 201 ? 5.922 -2.855 -2.881 1 97 201 SER A N 1
ATOM 1577 C CA . SER A 1 201 ? 6.688 -3.828 -2.109 1 97 201 SER A CA 1
ATOM 1578 C C . SER A 1 201 ? 6.219 -3.883 -0.661 1 97 201 SER A C 1
ATOM 1580 O O . SER A 1 201 ? 5.898 -2.85 -0.068 1 97 201 SER A O 1
ATOM 1582 N N . PHE A 1 202 ? 6.23 -5.105 -0.137 1 95.06 202 PHE A N 1
ATOM 1583 C CA . PHE A 1 202 ? 6.129 -5.34 1.298 1 95.06 202 PHE A CA 1
ATOM 1584 C C . PHE A 1 202 ? 7.508 -5.414 1.938 1 95.06 202 PHE A C 1
ATOM 1586 O O . PHE A 1 202 ? 8.477 -5.832 1.297 1 95.06 202 PHE A O 1
ATOM 1593 N N . THR A 1 203 ? 7.508 -5.023 3.162 1 93 203 THR A N 1
ATOM 1594 C CA . THR A 1 203 ? 8.578 -5.48 4.043 1 93 203 THR A CA 1
ATOM 1595 C C . THR A 1 203 ? 8 -6.211 5.254 1 93 203 THR A C 1
ATOM 1597 O O . THR A 1 203 ? 7.312 -5.613 6.082 1 93 203 THR A O 1
ATOM 1600 N N . ALA A 1 204 ? 8.305 -7.457 5.305 1 93.31 204 ALA A N 1
ATOM 1601 C CA . ALA A 1 204 ? 7.695 -8.281 6.34 1 93.31 204 ALA A CA 1
ATOM 1602 C C . ALA A 1 204 ? 8.727 -9.188 7.008 1 93.31 204 ALA A C 1
ATOM 1604 O O . ALA A 1 204 ? 9.82 -9.391 6.469 1 93.31 204 ALA A O 1
ATOM 1605 N N . THR A 1 205 ? 8.344 -9.555 8.219 1 92.38 205 THR A N 1
ATOM 1606 C CA . THR A 1 205 ? 9.109 -10.609 8.875 1 92.38 205 THR A CA 1
ATOM 1607 C C . THR A 1 205 ? 8.484 -11.977 8.602 1 92.38 205 THR A C 1
ATOM 1609 O O . THR A 1 205 ? 7.449 -12.328 9.172 1 92.38 205 THR A O 1
ATOM 1612 N N . PHE A 1 206 ? 9.125 -12.703 7.754 1 94.31 206 PHE A N 1
ATOM 1613 C CA . PHE A 1 206 ? 8.594 -14.008 7.363 1 94.31 206 PHE A CA 1
ATOM 1614 C C . PHE A 1 206 ? 9.039 -15.086 8.344 1 94.31 206 PHE A C 1
ATOM 1616 O O . PHE A 1 206 ? 10.195 -15.109 8.766 1 94.31 206 PHE A O 1
ATOM 1623 N N . LYS A 1 207 ? 8.062 -15.875 8.68 1 92.5 207 LYS A N 1
ATOM 1624 C CA . LYS A 1 207 ? 8.352 -17.031 9.523 1 92.5 207 LYS A CA 1
ATOM 1625 C C . LYS A 1 207 ? 8.062 -18.344 8.789 1 92.5 207 LYS A C 1
ATOM 1627 O O . LYS A 1 207 ? 7.074 -18.438 8.055 1 92.5 207 LYS A O 1
ATOM 1632 N N . GLY A 1 208 ? 8.906 -19.344 9.039 1 93.62 208 GLY A N 1
ATOM 1633 C CA . GLY A 1 208 ? 8.727 -20.625 8.383 1 93.62 208 GLY A CA 1
ATOM 1634 C C . GLY A 1 208 ? 8.984 -20.578 6.895 1 93.62 208 GLY A C 1
ATOM 1635 O O . GLY A 1 208 ? 9.641 -19.656 6.402 1 93.62 208 GLY A O 1
ATOM 1636 N N . ASP A 1 209 ? 8.539 -21.672 6.25 1 96.62 209 ASP A N 1
ATOM 1637 C CA . ASP A 1 209 ? 8.664 -21.719 4.797 1 96.62 209 ASP A CA 1
ATOM 1638 C C . ASP A 1 209 ? 7.621 -20.844 4.125 1 96.62 209 ASP A C 1
ATOM 1640 O O . ASP A 1 209 ? 6.465 -20.797 4.547 1 96.62 209 ASP A O 1
ATOM 1644 N N . ILE A 1 210 ? 8.125 -20.141 3.133 1 98 210 ILE A N 1
ATOM 1645 C CA . ILE A 1 210 ? 7.242 -19.25 2.385 1 98 210 ILE A CA 1
ATOM 1646 C C . ILE A 1 210 ? 6.98 -19.828 0.995 1 98 210 ILE A C 1
ATOM 1648 O O . ILE A 1 210 ? 7.922 -20.141 0.26 1 98 210 ILE A O 1
ATOM 1652 N N . PHE A 1 211 ? 5.703 -19.969 0.641 1 97.69 211 PHE A N 1
ATOM 1653 C CA . PHE A 1 211 ? 5.324 -20.578 -0.623 1 97.69 211 PHE A CA 1
ATOM 1654 C C . PHE A 1 211 ? 4.789 -19.547 -1.599 1 97.69 211 PHE A C 1
ATOM 1656 O O . PHE A 1 211 ? 4.039 -18.641 -1.207 1 97.69 211 PHE A O 1
ATOM 1663 N N . PRO A 1 212 ? 5.234 -19.641 -2.91 1 98.12 212 PRO A N 1
ATOM 1664 C CA . PRO A 1 212 ? 4.508 -18.859 -3.912 1 98.12 212 PRO A CA 1
ATOM 1665 C C . PRO A 1 212 ? 3.004 -19.109 -3.887 1 98.12 212 PRO A C 1
ATOM 1667 O O . PRO A 1 212 ? 2.568 -20.234 -3.645 1 98.12 212 PRO A O 1
ATOM 1670 N N . LEU A 1 213 ? 2.264 -18.094 -4.09 1 96.88 213 LEU A N 1
ATOM 1671 C CA . LEU A 1 213 ? 0.808 -18.141 -3.998 1 96.88 213 LEU A CA 1
ATOM 1672 C C . LEU A 1 213 ? 0.166 -17.625 -5.281 1 96.88 213 LEU A C 1
ATOM 1674 O O . LEU A 1 213 ? 0.562 -16.578 -5.793 1 96.88 213 LEU A O 1
ATOM 1678 N N . PHE A 1 214 ? -0.878 -18.359 -5.77 1 96.25 214 PHE A N 1
ATOM 1679 C CA . PHE A 1 214 ? -1.594 -18.016 -6.992 1 96.25 214 PHE A CA 1
ATOM 1680 C C . PHE A 1 214 ? -3.096 -18.188 -6.809 1 96.25 214 PHE A C 1
ATOM 1682 O O . PHE A 1 214 ? -3.545 -19.203 -6.262 1 96.25 214 PHE A O 1
ATOM 1689 N N . ASN A 1 215 ? -3.838 -17.219 -7.18 1 93.69 215 ASN A N 1
ATOM 1690 C CA . ASN A 1 215 ? -5.293 -17.312 -7.242 1 93.69 215 ASN A CA 1
ATOM 1691 C C . ASN A 1 215 ? -5.828 -16.781 -8.57 1 93.69 215 ASN A C 1
ATOM 1693 O O . ASN A 1 215 ? -5.766 -15.578 -8.836 1 93.69 215 ASN A O 1
ATOM 1697 N N . PRO A 1 216 ? -6.383 -17.625 -9.398 1 93.12 216 PRO A N 1
ATOM 1698 C CA . PRO A 1 216 ? -6.828 -17.203 -10.727 1 93.12 216 PRO A CA 1
ATOM 1699 C C . PRO A 1 216 ? -8.172 -16.469 -10.695 1 93.12 216 PRO A C 1
ATOM 1701 O O . PRO A 1 216 ? -8.695 -16.094 -11.742 1 93.12 216 PRO A O 1
ATOM 1704 N N . GLY A 1 217 ? -8.625 -16.219 -9.523 1 87.25 217 GLY A N 1
ATOM 1705 C CA . GLY A 1 217 ? -9.852 -15.445 -9.422 1 87.25 217 GLY A CA 1
ATOM 1706 C C . GLY A 1 217 ? -11.102 -16.281 -9.664 1 87.25 217 GLY A C 1
ATOM 1707 O O . GLY A 1 217 ? -11.016 -17.391 -10.195 1 87.25 217 GLY A O 1
ATOM 1708 N N . LYS A 1 218 ? -12.203 -15.641 -9.297 1 77.69 218 LYS A N 1
ATOM 1709 C CA . LYS A 1 218 ? -13.508 -16.266 -9.484 1 77.69 218 LYS A CA 1
ATOM 1710 C C . LYS A 1 218 ? -14.25 -15.648 -10.672 1 77.69 218 LYS A C 1
ATOM 1712 O O . LYS A 1 218 ? -14.195 -14.438 -10.875 1 77.69 218 LYS A O 1
ATOM 1717 N N . GLY A 1 219 ? -14.953 -16.422 -11.328 1 76.31 219 GLY A N 1
ATOM 1718 C CA . GLY A 1 219 ? -15.805 -15.945 -12.406 1 76.31 219 GLY A CA 1
ATOM 1719 C C . GLY A 1 219 ? -15.039 -15.641 -13.68 1 76.31 219 GLY A C 1
ATOM 1720 O O . GLY A 1 219 ? -15.586 -15.039 -14.609 1 76.31 219 GLY A O 1
ATOM 1721 N N . ASP A 1 220 ? -13.844 -15.836 -13.695 1 76.69 220 ASP A N 1
ATOM 1722 C CA . ASP A 1 220 ? -12.961 -15.672 -14.844 1 76.69 220 ASP A CA 1
ATOM 1723 C C . ASP A 1 220 ? -12.242 -16.984 -15.188 1 76.69 220 ASP A C 1
ATOM 1725 O O . ASP A 1 220 ? -11.242 -17.328 -14.555 1 76.69 220 ASP A O 1
ATOM 1729 N N . ALA A 1 221 ? -12.727 -17.641 -16.203 1 81.62 221 ALA A N 1
ATOM 1730 C CA . ALA A 1 221 ? -12.227 -18.969 -16.531 1 81.62 221 ALA A CA 1
ATOM 1731 C C . ALA A 1 221 ? -10.898 -18.891 -17.281 1 81.62 221 ALA A C 1
ATOM 1733 O O . ALA A 1 221 ? -10.297 -19.922 -17.609 1 81.62 221 ALA A O 1
ATOM 1734 N N . SER A 1 222 ? -10.477 -17.672 -17.594 1 90.62 222 SER A N 1
ATOM 1735 C CA . SER A 1 222 ? -9.18 -17.547 -18.25 1 90.62 222 SER A CA 1
ATOM 1736 C C . SER A 1 222 ? -8.039 -17.953 -17.312 1 90.62 222 SER A C 1
ATOM 1738 O O . SER A 1 222 ? -8.086 -17.656 -16.109 1 90.62 222 SER A O 1
ATOM 1740 N N . PRO A 1 223 ? -7.074 -18.594 -17.875 1 94.19 223 PRO A N 1
ATOM 1741 C CA . PRO A 1 223 ? -5.988 -19.094 -17.016 1 94.19 223 PRO A CA 1
ATOM 1742 C C . PRO A 1 223 ? -4.938 -18.031 -16.734 1 94.19 223 PRO A C 1
ATOM 1744 O O . PRO A 1 223 ? -4.812 -17.047 -17.484 1 94.19 223 PRO A O 1
ATOM 1747 N N . MET A 1 224 ? -4.27 -18.141 -15.648 1 96.81 224 MET A N 1
ATOM 1748 C CA . MET A 1 224 ? -2.975 -17.5 -15.438 1 96.81 224 MET A CA 1
ATOM 1749 C C . MET A 1 224 ? -1.838 -18.5 -15.594 1 96.81 224 MET A C 1
ATOM 1751 O O . MET A 1 224 ? -2.027 -19.703 -15.375 1 96.81 224 MET A O 1
ATOM 1755 N N . GLU A 1 225 ? -0.691 -18.094 -16 1 98 225 GLU A N 1
ATOM 1756 C CA . GLU A 1 225 ? 0.41 -18.984 -16.328 1 98 225 GLU A CA 1
ATOM 1757 C C . GLU A 1 225 ? 1.687 -18.594 -15.594 1 98 225 GLU A C 1
ATOM 1759 O O . GLU A 1 225 ? 2.143 -17.453 -15.695 1 98 225 GLU A O 1
ATOM 1764 N N . VAL A 1 226 ? 2.27 -19.547 -14.859 1 98.62 226 VAL A N 1
ATOM 1765 C CA . VAL A 1 226 ? 3.598 -19.328 -14.297 1 98.62 226 VAL A CA 1
ATOM 1766 C C . VAL A 1 226 ? 4.656 -19.5 -15.383 1 98.62 226 VAL A C 1
ATOM 1768 O O . VAL A 1 226 ? 4.828 -20.578 -15.938 1 98.62 226 VAL A O 1
ATOM 1771 N N . VAL A 1 227 ? 5.391 -18.453 -15.672 1 98.56 227 VAL A N 1
ATOM 1772 C CA . VAL A 1 227 ? 6.32 -18.422 -16.797 1 98.56 227 VAL A CA 1
ATOM 1773 C C . VAL A 1 227 ? 7.574 -19.219 -16.453 1 98.56 227 VAL A C 1
ATOM 1775 O O . VAL A 1 227 ? 8.188 -19.016 -15.406 1 98.56 227 VAL A O 1
ATOM 1778 N N . GLN A 1 228 ? 7.891 -20.141 -17.344 1 97.75 228 GLN A N 1
ATOM 1779 C CA . GLN A 1 228 ? 9.094 -20.938 -17.188 1 97.75 228 GLN A CA 1
ATOM 1780 C C . GLN A 1 228 ? 10.227 -20.422 -18.047 1 97.75 228 GLN A C 1
ATOM 1782 O O . GLN A 1 228 ? 10.008 -20 -19.188 1 97.75 228 GLN A O 1
ATOM 1787 N N . ARG A 1 229 ? 11.367 -20.297 -17.406 1 94.5 229 ARG A N 1
ATOM 1788 C CA . ARG A 1 229 ? 12.523 -19.875 -18.188 1 94.5 229 ARG A CA 1
ATOM 1789 C C . ARG A 1 229 ? 13.609 -20.953 -18.203 1 94.5 229 ARG A C 1
ATOM 1791 O O . ARG A 1 229 ? 13.773 -21.688 -17.219 1 94.5 229 ARG A O 1
ATOM 1798 N N . GLU A 1 230 ? 14.242 -21.125 -19.344 1 85.88 230 GLU A N 1
ATOM 1799 C CA . GLU A 1 230 ? 15.336 -22.094 -19.453 1 85.88 230 GLU A CA 1
ATOM 1800 C C . GLU A 1 230 ? 16.578 -21.594 -18.719 1 85.88 230 GLU A C 1
ATOM 1802 O O . GLU A 1 230 ? 16.891 -20.406 -18.734 1 85.88 230 GLU A O 1
ATOM 1807 N N . VAL A 1 231 ? 16.875 -22.172 -17.641 1 63.81 231 VAL A N 1
ATOM 1808 C CA . VAL A 1 231 ? 18.109 -21.828 -16.953 1 63.81 231 VAL A CA 1
ATOM 1809 C C . VAL A 1 231 ? 19.312 -21.984 -17.891 1 63.81 231 VAL A C 1
ATOM 1811 O O . VAL A 1 231 ? 19.469 -23.016 -18.531 1 63.81 231 VAL A O 1
ATOM 1814 N N . GLN A 1 232 ? 19.641 -21 -18.516 1 54.59 232 GLN A N 1
ATOM 1815 C CA . GLN A 1 232 ? 20.859 -21.188 -19.312 1 54.59 232 GLN A CA 1
ATOM 1816 C C . GLN A 1 232 ? 21.984 -21.797 -18.469 1 54.59 232 GLN A C 1
ATOM 1818 O O . GLN A 1 232 ? 22.281 -21.312 -17.375 1 54.59 232 GLN A O 1
ATOM 1823 N N . SER A 1 233 ? 21.984 -23.047 -18.406 1 46.34 233 SER A N 1
ATOM 1824 C CA . SER A 1 233 ? 23.141 -23.703 -17.828 1 46.34 233 SER A CA 1
ATOM 1825 C C . SER A 1 233 ? 24.422 -22.938 -18.125 1 46.34 233 SER A C 1
ATOM 1827 O O . SER A 1 233 ? 24.703 -22.594 -19.266 1 46.34 233 SER A O 1
ATOM 1829 N N . GLN A 1 234 ? 24.641 -21.969 -17.297 1 42.97 234 GLN A N 1
ATOM 1830 C CA . GLN A 1 234 ? 26.016 -21.531 -17.484 1 42.97 234 GLN A CA 1
ATOM 1831 C C . GLN A 1 234 ? 26.938 -22.719 -17.75 1 42.97 234 GLN A C 1
ATOM 1833 O O . GLN A 1 234 ? 27.141 -23.562 -16.875 1 42.97 234 GLN A O 1
ATOM 1838 N N . THR A 1 235 ? 26.781 -23.422 -18.812 1 41.06 235 THR A N 1
ATOM 1839 C CA . THR A 1 235 ? 27.875 -24.312 -19.141 1 41.06 235 THR A CA 1
ATOM 1840 C C . THR A 1 235 ? 29.219 -23.625 -18.938 1 41.06 235 THR A C 1
ATOM 1842 O O . THR A 1 235 ? 29.516 -22.609 -19.578 1 41.06 235 THR A O 1
ATOM 1845 N N . GLY A 1 236 ? 29.625 -23.469 -17.719 1 36.88 236 GLY A N 1
ATOM 1846 C CA . GLY A 1 236 ? 31.016 -23.156 -17.5 1 36.88 236 GLY A CA 1
ATOM 1847 C C . GLY A 1 236 ? 31.938 -23.688 -18.594 1 36.88 236 GLY A C 1
ATOM 1848 O O . GLY A 1 236 ? 31.922 -24.875 -18.891 1 36.88 236 GLY A O 1
ATOM 1849 N N . ASP A 1 237 ? 32.188 -22.891 -19.547 1 37.72 237 ASP A N 1
ATOM 1850 C CA . ASP A 1 237 ? 33.312 -23.125 -20.438 1 37.72 237 ASP A CA 1
ATOM 1851 C C . ASP A 1 237 ? 34.531 -23.672 -19.672 1 37.72 237 ASP A C 1
ATOM 1853 O O . ASP A 1 237 ? 35.094 -22.969 -18.828 1 37.72 237 ASP A O 1
ATOM 1857 N N . GLU A 1 238 ? 34.469 -24.875 -19.234 1 35.72 238 GLU A N 1
ATOM 1858 C CA . GLU A 1 238 ? 35.75 -25.5 -18.875 1 35.72 238 GLU A CA 1
ATOM 1859 C C . GLU A 1 238 ? 36.812 -25.172 -19.875 1 35.72 238 GLU A C 1
ATOM 1861 O O . GLU A 1 238 ? 36.781 -25.609 -21.031 1 35.72 238 GLU A O 1
ATOM 1866 N N . GLY A 1 239 ? 37.219 -23.891 -19.859 1 33.19 239 GLY A N 1
ATOM 1867 C CA . GLY A 1 239 ? 38.438 -23.5 -20.531 1 33.19 239 GLY A CA 1
ATOM 1868 C C . GLY A 1 239 ? 39.5 -24.578 -20.516 1 33.19 239 GLY A C 1
ATOM 1869 O O . GLY A 1 239 ? 39.812 -25.141 -19.453 1 33.19 239 GLY A O 1
ATOM 1870 N N . ASN A 1 240 ? 39.656 -25.25 -21.594 1 32.69 240 ASN A N 1
ATOM 1871 C CA . ASN A 1 240 ? 40.719 -26.172 -21.984 1 32.69 240 ASN A CA 1
ATOM 1872 C C . ASN A 1 240 ? 42.094 -25.641 -21.594 1 32.69 240 ASN A C 1
ATOM 1874 O O . ASN A 1 240 ? 42.625 -24.719 -22.234 1 32.69 240 ASN A O 1
ATOM 1878 N N . CYS A 1 241 ? 42.281 -25.391 -20.297 1 29.59 241 CYS A N 1
ATOM 1879 C CA . CYS A 1 241 ? 43.688 -25.078 -19.969 1 29.59 241 CYS A CA 1
ATOM 1880 C C . CYS A 1 241 ? 44.625 -26.141 -20.516 1 29.59 241 CYS A C 1
ATOM 1882 O O . CYS A 1 241 ? 44.656 -27.266 -20 1 29.59 241 CYS A O 1
ATOM 1884 N N . ALA A 1 242 ? 44.812 -26.078 -21.781 1 29.23 242 ALA A N 1
ATOM 1885 C CA . ALA A 1 242 ? 45.906 -26.781 -22.453 1 29.23 242 ALA A CA 1
ATOM 1886 C C . ALA A 1 242 ? 47.219 -26.594 -21.703 1 29.23 242 ALA A C 1
ATOM 1888 O O . ALA A 1 242 ? 47.625 -25.469 -21.422 1 29.23 242 ALA A O 1
ATOM 1889 N N . GLU A 1 243 ? 47.562 -27.516 -20.781 1 31.41 243 GLU A N 1
ATOM 1890 C CA . GLU A 1 243 ? 48.844 -27.75 -20.125 1 31.41 243 GLU A CA 1
ATOM 1891 C C . GLU A 1 243 ? 50 -27.562 -21.109 1 31.41 243 GLU A C 1
ATOM 1893 O O . GLU A 1 243 ? 50.125 -28.312 -22.094 1 31.41 243 GLU A O 1
ATOM 1898 N N . SER A 1 244 ? 50.375 -26.234 -21.391 1 27.84 244 SER A N 1
ATOM 1899 C CA . SER A 1 244 ? 51.562 -25.953 -22.156 1 27.84 244 SER A CA 1
ATOM 1900 C C . SER A 1 244 ? 52.781 -26.719 -21.594 1 27.84 244 SER A C 1
ATOM 1902 O O . SER A 1 244 ? 53.188 -26.484 -20.453 1 27.84 244 SER A O 1
ATOM 1904 N N . VAL A 1 245 ? 52.969 -27.969 -21.984 1 29.83 245 VAL A N 1
ATOM 1905 C CA . VAL A 1 245 ? 54.156 -28.812 -21.766 1 29.83 245 VAL A CA 1
ATOM 1906 C C . VAL A 1 245 ? 55.406 -28.047 -22.188 1 29.83 245 VAL A C 1
ATOM 1908 O O . VAL A 1 245 ? 55.594 -27.703 -23.359 1 29.83 245 VAL A O 1
ATOM 1911 N N . GLU A 1 246 ? 55.844 -26.969 -21.375 1 27.17 246 GLU A N 1
ATOM 1912 C CA . GLU A 1 246 ? 57.156 -26.375 -21.578 1 27.17 246 GLU A CA 1
ATOM 1913 C C . GLU A 1 246 ? 58.25 -27.438 -21.641 1 27.17 246 GLU A C 1
ATOM 1915 O O . GLU A 1 246 ? 58.375 -28.266 -20.719 1 27.17 246 GLU A O 1
ATOM 1920 N N . ASN A 1 247 ? 58.594 -27.844 -22.828 1 25.47 247 ASN A N 1
ATOM 1921 C CA . ASN A 1 247 ? 59.781 -28.625 -23.219 1 25.47 247 ASN A CA 1
ATOM 1922 C C . ASN A 1 247 ? 61.062 -28.016 -22.656 1 25.47 247 ASN A C 1
ATOM 1924 O O . ASN A 1 247 ? 61.469 -26.922 -23.078 1 25.47 247 ASN A O 1
ATOM 1928 N N . LYS A 1 248 ? 61.188 -28.047 -21.281 1 27.7 248 LYS A N 1
ATOM 1929 C CA . LYS A 1 248 ? 62.5 -27.734 -20.734 1 27.7 248 LYS A CA 1
ATOM 1930 C C . LYS A 1 248 ? 63.594 -28.469 -21.5 1 27.7 248 LYS A C 1
ATOM 1932 O O . LYS A 1 248 ? 63.688 -29.703 -21.453 1 27.7 248 LYS A O 1
ATOM 1937 N N . THR A 1 249 ? 63.844 -27.938 -22.75 1 24.36 249 THR A N 1
ATOM 1938 C CA . THR A 1 249 ? 65.062 -28.344 -23.469 1 24.36 249 THR A CA 1
ATOM 1939 C C . THR A 1 249 ? 66.25 -28.25 -22.562 1 24.36 249 THR A C 1
ATOM 1941 O O . THR A 1 249 ? 66.5 -27.219 -21.906 1 24.36 249 THR A O 1
ATOM 1944 N N . GLU A 1 250 ? 66.688 -29.406 -22.078 1 30.55 250 GLU A N 1
ATOM 1945 C CA . GLU A 1 250 ? 68 -29.75 -21.5 1 30.55 250 GLU A CA 1
ATOM 1946 C C . GLU A 1 250 ? 69.125 -29.078 -22.25 1 30.55 250 GLU A C 1
ATOM 1948 O O . GLU A 1 250 ? 70.312 -29.234 -21.906 1 30.55 250 GLU A O 1
ATOM 1953 N N . THR A 1 251 ? 69.062 -27.688 -22.578 1 25.38 251 THR A N 1
ATOM 1954 C CA . THR A 1 251 ? 70.375 -27.266 -22.969 1 25.38 251 THR A CA 1
ATOM 1955 C C . THR A 1 251 ? 71.312 -27.172 -21.75 1 25.38 251 THR A C 1
ATOM 1957 O O . THR A 1 251 ? 70.875 -26.688 -20.688 1 25.38 251 THR A O 1
ATOM 1960 N N . MET B 1 1 ? -54.531 -53 -6.805 1 23.31 1 MET B N 1
ATOM 1961 C CA . MET B 1 1 ? -54.812 -51.594 -6.672 1 23.31 1 MET B CA 1
ATOM 1962 C C . MET B 1 1 ? -53.938 -50.938 -5.617 1 23.31 1 MET B C 1
ATOM 1964 O O . MET B 1 1 ? -54.188 -51.062 -4.418 1 23.31 1 MET B O 1
ATOM 1968 N N . TYR B 1 2 ? -52.781 -50.875 -5.773 1 25.75 2 TYR B N 1
ATOM 1969 C CA . TYR B 1 2 ? -51.688 -50.562 -4.863 1 25.75 2 TYR B CA 1
ATOM 1970 C C . TYR B 1 2 ? -51.719 -49.094 -4.449 1 25.75 2 TYR B C 1
ATOM 1972 O O . TYR B 1 2 ? -51.75 -48.188 -5.297 1 25.75 2 TYR B O 1
ATOM 1980 N N . HIS B 1 3 ? -52.469 -48.75 -3.355 1 22.08 3 HIS B N 1
ATOM 1981 C CA . HIS B 1 3 ? -52.781 -47.438 -2.785 1 22.08 3 HIS B CA 1
ATOM 1982 C C . H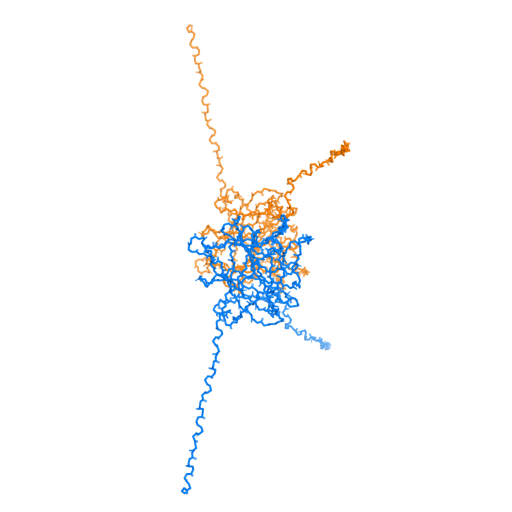IS B 1 3 ? -51.531 -46.688 -2.361 1 22.08 3 HIS B C 1
ATOM 1984 O O . HIS B 1 3 ? -50.781 -47.156 -1.52 1 22.08 3 HIS B O 1
ATOM 1990 N N . ARG B 1 4 ? -50.906 -46 -3.184 1 18.78 4 ARG B N 1
ATOM 1991 C CA . ARG B 1 4 ? -49.719 -45.188 -2.922 1 18.78 4 ARG B CA 1
ATOM 1992 C C . ARG B 1 4 ? -50.031 -44.062 -1.923 1 18.78 4 ARG B C 1
ATOM 1994 O O . ARG B 1 4 ? -50.906 -43.25 -2.164 1 18.78 4 ARG B O 1
ATOM 2001 N N . LYS B 1 5 ? -49.844 -44.312 -0.666 1 22.62 5 LYS B N 1
ATOM 2002 C CA . LYS B 1 5 ? -50.125 -43.406 0.443 1 22.62 5 LYS B CA 1
ATOM 2003 C C . LYS B 1 5 ? -49.531 -42 0.18 1 22.62 5 LYS B C 1
ATOM 2005 O O . LYS B 1 5 ? -48.375 -41.906 -0.224 1 22.62 5 LYS B O 1
ATOM 2010 N N . LYS B 1 6 ? -50.312 -40.938 0.306 1 22.7 6 LYS B N 1
ATOM 2011 C CA . LYS B 1 6 ? -50.156 -39.5 0.145 1 22.7 6 LYS B CA 1
ATOM 2012 C C . LYS B 1 6 ? -49.125 -38.938 1.127 1 22.7 6 LYS B C 1
ATOM 2014 O O . LYS B 1 6 ? -49.312 -39.031 2.344 1 22.7 6 LYS B O 1
ATOM 2019 N N . VAL B 1 7 ? -47.906 -39.219 1.044 1 22.59 7 VAL B N 1
ATOM 2020 C CA . VAL B 1 7 ? -46.969 -38.656 2.016 1 22.59 7 VAL B CA 1
ATOM 2021 C C . VAL B 1 7 ? -47.188 -37.125 2.098 1 22.59 7 VAL B C 1
ATOM 2023 O O . VAL B 1 7 ? -47.125 -36.438 1.079 1 22.59 7 VAL B O 1
ATOM 2026 N N . ARG B 1 8 ? -47.938 -36.562 2.965 1 22.64 8 ARG B N 1
ATOM 2027 C CA . ARG B 1 8 ? -48.219 -35.156 3.328 1 22.64 8 ARG B CA 1
ATOM 2028 C C . ARG B 1 8 ? -46.938 -34.344 3.455 1 22.64 8 ARG B C 1
ATOM 2030 O O . ARG B 1 8 ? -46.031 -34.719 4.23 1 22.64 8 ARG B O 1
ATOM 2037 N N . ASN B 1 9 ? -46.438 -33.75 2.482 1 18.59 9 ASN B N 1
ATOM 2038 C CA . ASN B 1 9 ? -45.281 -32.906 2.33 1 18.59 9 ASN B CA 1
ATOM 2039 C C . ASN B 1 9 ? -45.344 -31.703 3.281 1 18.59 9 ASN B C 1
ATOM 2041 O O . ASN B 1 9 ? -46.25 -30.891 3.197 1 18.59 9 ASN B O 1
ATOM 2045 N N . ALA B 1 10 ? -45.25 -31.844 4.59 1 23.91 10 ALA B N 1
ATOM 2046 C CA . ALA B 1 10 ? -45.094 -30.781 5.582 1 23.91 10 ALA B CA 1
ATOM 2047 C C . ALA B 1 10 ? -44.312 -29.609 5.008 1 23.91 10 ALA B C 1
ATOM 2049 O O . ALA B 1 10 ? -43.25 -29.781 4.41 1 23.91 10 ALA B O 1
ATOM 2050 N N . GLN B 1 11 ? -44.969 -28.578 4.703 1 22.28 11 GLN B N 1
ATOM 2051 C CA . GLN B 1 11 ? -44.625 -27.25 4.211 1 22.28 11 GLN B CA 1
ATOM 2052 C C . GLN B 1 11 ? -43.469 -26.656 5.008 1 22.28 11 GLN B C 1
ATOM 2054 O O . GLN B 1 11 ? -43.594 -26.375 6.199 1 22.28 11 GLN B O 1
ATOM 2059 N N . SER B 1 12 ? -42.375 -27.281 5.039 1 23.42 12 SER B N 1
ATOM 2060 C CA . SER B 1 12 ? -41.219 -26.828 5.766 1 23.42 12 SER B CA 1
ATOM 2061 C C . SER B 1 12 ? -41.031 -25.328 5.645 1 23.42 12 SER B C 1
ATOM 2063 O O . SER B 1 12 ? -41.094 -24.766 4.547 1 23.42 12 SER B O 1
ATOM 2065 N N . GLY B 1 13 ? -41.5 -24.562 6.594 1 21.5 13 GLY B N 1
ATOM 2066 C CA . GLY B 1 13 ? -41.312 -23.141 6.863 1 21.5 13 GLY B CA 1
ATOM 2067 C C . GLY B 1 13 ? -39.938 -22.625 6.477 1 21.5 13 GLY B C 1
ATOM 2068 O O . GLY B 1 13 ? -38.969 -22.922 7.152 1 21.5 13 GLY B O 1
ATOM 2069 N N . ARG B 1 14 ? -39.719 -22.578 5.27 1 22.88 14 ARG B N 1
ATOM 2070 C CA . ARG B 1 14 ? -38.531 -21.969 4.668 1 22.88 14 ARG B CA 1
ATOM 2071 C C . ARG B 1 14 ? -38.25 -20.594 5.258 1 22.88 14 ARG B C 1
ATOM 2073 O O . ARG B 1 14 ? -39.031 -19.656 5.043 1 22.88 14 ARG B O 1
ATOM 2080 N N . ASP B 1 15 ? -37.938 -20.594 6.516 1 23.91 15 ASP B N 1
ATOM 2081 C CA . ASP B 1 15 ? -37.438 -19.328 7.059 1 23.91 15 ASP B CA 1
ATOM 2082 C C . ASP B 1 15 ? -36.719 -18.516 5.988 1 23.9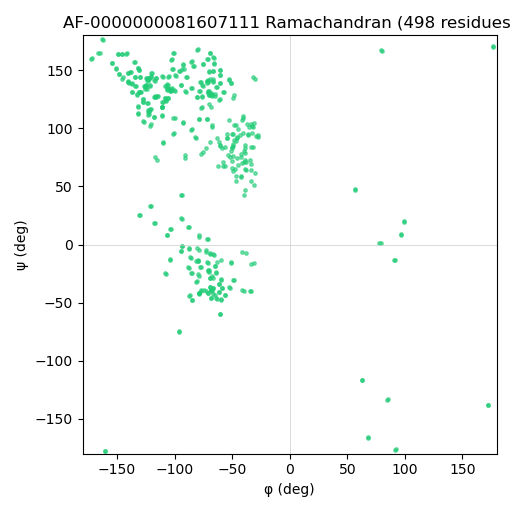1 15 ASP B C 1
ATOM 2084 O O . ASP B 1 15 ? -35.844 -19.016 5.297 1 23.91 15 ASP B O 1
ATOM 2088 N N . GLN B 1 16 ? -37.375 -17.672 5.348 1 22.86 16 GLN B N 1
ATOM 2089 C CA . GLN B 1 16 ? -36.906 -16.594 4.5 1 22.86 16 GLN B CA 1
ATOM 2090 C C . GLN B 1 16 ? -35.562 -16.062 4.992 1 22.86 16 GLN B C 1
ATOM 2092 O O . GLN B 1 16 ? -35.5 -15.305 5.965 1 22.86 16 GLN B O 1
ATOM 2097 N N . MET B 1 17 ? -34.656 -16.953 5.18 1 24.64 17 MET B N 1
ATOM 2098 C CA . MET B 1 17 ? -33.406 -16.25 5.375 1 24.64 17 MET B CA 1
ATOM 2099 C C . MET B 1 17 ? -33.312 -15.047 4.445 1 24.64 17 MET B C 1
ATOM 2101 O O . MET B 1 17 ? -33.375 -15.195 3.223 1 24.64 17 MET B O 1
ATOM 2105 N N . ASP B 1 18 ? -33.844 -14.023 4.777 1 26.95 18 ASP B N 1
ATOM 2106 C CA . ASP B 1 18 ? -33.594 -12.711 4.18 1 26.95 18 ASP B CA 1
ATOM 2107 C C . ASP B 1 18 ? -32.156 -12.609 3.656 1 26.95 18 ASP B C 1
ATOM 2109 O O . ASP B 1 18 ? -31.203 -12.602 4.438 1 26.95 18 ASP B O 1
ATOM 2113 N N . GLY B 1 19 ? -31.781 -13.359 2.785 1 26.84 19 GLY B N 1
ATOM 2114 C CA . GLY B 1 19 ? -30.656 -13.695 1.922 1 26.84 19 GLY B CA 1
ATOM 2115 C C . GLY B 1 19 ? -29.844 -12.484 1.506 1 26.84 19 GLY B C 1
ATOM 2116 O O . GLY B 1 19 ? -29.062 -12.555 0.561 1 26.84 19 GLY B O 1
ATOM 2117 N N . ASN B 1 20 ? -30.391 -11.32 1.655 1 28.3 20 ASN B N 1
ATOM 2118 C CA . ASN B 1 20 ? -29.688 -10.117 1.218 1 28.3 20 ASN B CA 1
ATOM 2119 C C . ASN B 1 20 ? -28.359 -9.961 1.935 1 28.3 20 ASN B C 1
ATOM 2121 O O . ASN B 1 20 ? -27.797 -8.859 1.973 1 28.3 20 ASN B O 1
ATOM 2125 N N . GLY B 1 21 ? -28.203 -10.734 2.969 1 29.28 21 GLY B N 1
ATOM 2126 C CA . GLY B 1 21 ? -26.953 -10.57 3.705 1 29.28 21 GLY B CA 1
ATOM 2127 C C . GLY B 1 21 ? -25.719 -10.742 2.84 1 29.28 21 GLY B C 1
ATOM 2128 O O . GLY B 1 21 ? -25.484 -11.828 2.307 1 29.28 21 GLY B O 1
ATOM 2129 N N . LEU B 1 22 ? -25.359 -9.719 2.207 1 33.28 22 LEU B N 1
ATOM 2130 C CA . LEU B 1 22 ? -24.078 -9.789 1.511 1 33.28 22 LEU B CA 1
ATOM 2131 C C . LEU B 1 22 ? -23.109 -10.68 2.262 1 33.28 22 LEU B C 1
ATOM 2133 O O . LEU B 1 22 ? -23.047 -10.648 3.492 1 33.28 22 LEU B O 1
ATOM 2137 N N . SER B 1 23 ? -22.922 -11.82 1.876 1 34.06 23 SER B N 1
ATOM 2138 C CA . SER B 1 23 ? -21.922 -12.68 2.496 1 34.06 23 SER B CA 1
ATOM 2139 C C . SER B 1 23 ? -20.75 -11.867 3.053 1 34.06 23 SER B C 1
ATOM 2141 O O . SER B 1 23 ? -20.562 -10.711 2.658 1 34.06 23 SER B O 1
ATOM 2143 N N . GLU B 1 24 ? -20.25 -12.266 4.141 1 34.62 24 GLU B N 1
ATOM 2144 C CA . GLU B 1 24 ? -19.109 -11.594 4.746 1 34.62 24 GLU B CA 1
ATOM 2145 C C . GLU B 1 24 ? -18.094 -11.18 3.691 1 34.62 24 GLU B C 1
ATOM 2147 O O . GLU B 1 24 ? -17.484 -10.109 3.791 1 34.62 24 GLU B O 1
ATOM 2152 N N . THR B 1 25 ? -17.844 -12.023 2.67 1 36.88 25 THR B N 1
ATOM 2153 C CA . THR B 1 25 ? -17.031 -11.688 1.5 1 36.88 25 THR B CA 1
ATOM 2154 C C . THR B 1 25 ? -17.625 -10.508 0.75 1 36.88 25 THR B C 1
ATOM 2156 O O . THR B 1 25 ? -16.906 -9.633 0.272 1 36.88 25 THR B O 1
ATOM 2159 N N . GLU B 1 26 ? -18.891 -10.578 0.538 1 38.69 26 GLU B N 1
ATOM 2160 C CA . GLU B 1 26 ? -19.578 -9.469 -0.105 1 38.69 26 GLU B CA 1
ATOM 2161 C C . GLU B 1 26 ? -19.578 -8.227 0.784 1 38.69 26 GLU B C 1
ATOM 2163 O O . GLU B 1 26 ? -19.547 -7.102 0.286 1 38.69 26 GLU B O 1
ATOM 2168 N N . LYS B 1 27 ? -19.719 -8.484 1.951 1 40.41 27 LYS B N 1
ATOM 2169 C CA . LYS B 1 27 ? -19.594 -7.348 2.859 1 40.41 27 LYS B CA 1
ATOM 2170 C C . LYS B 1 27 ? -18.188 -6.766 2.814 1 40.41 27 LYS B C 1
ATOM 2172 O O . LYS B 1 27 ? -17.984 -5.582 3.105 1 40.41 27 LYS B O 1
ATOM 2177 N N . LEU B 1 28 ? -17.219 -7.609 2.861 1 38.5 28 LEU B N 1
ATOM 2178 C CA . LEU B 1 28 ? -15.859 -7.168 2.596 1 38.5 28 LEU B CA 1
ATOM 2179 C C . LEU B 1 28 ? -15.773 -6.434 1.264 1 38.5 28 LEU B C 1
ATOM 2181 O O . LEU B 1 28 ? -14.992 -5.492 1.116 1 38.5 28 LEU B O 1
ATOM 2185 N N . LEU B 1 29 ? -16.531 -6.887 0.263 1 39.69 29 LEU B N 1
ATOM 2186 C CA . LEU B 1 29 ? -16.672 -6.141 -0.982 1 39.69 29 LEU B CA 1
ATOM 2187 C C . LEU B 1 29 ? -17.578 -4.926 -0.783 1 39.69 29 LEU B C 1
ATOM 2189 O O . LEU B 1 29 ? -17.438 -3.926 -1.493 1 39.69 29 LEU B O 1
ATOM 2193 N N . ALA B 1 30 ? -18.609 -4.988 -0.064 1 39.03 30 ALA B N 1
ATOM 2194 C CA . ALA B 1 30 ? -19.625 -3.953 0.065 1 39.03 30 ALA B CA 1
ATOM 2195 C C . ALA B 1 30 ? -19.031 -2.66 0.613 1 39.03 30 ALA B C 1
ATOM 2197 O O . ALA B 1 30 ? -19.422 -1.564 0.195 1 39.03 30 ALA B O 1
ATOM 2198 N N . GLY B 1 31 ? -18.469 -2.686 1.77 1 46.56 31 GLY B N 1
ATOM 2199 C CA . GLY B 1 31 ? -17.906 -1.467 2.322 1 46.56 31 GLY B CA 1
ATOM 2200 C C . GLY B 1 31 ? -16.641 -1.029 1.618 1 46.56 31 GLY B C 1
ATOM 2201 O O . GLY B 1 31 ? -15.891 -0.189 2.131 1 46.56 31 GLY B O 1
ATOM 2202 N N . GLU B 1 32 ? -16.281 -1.783 0.514 1 56.62 32 GLU B N 1
ATOM 2203 C CA . GLU B 1 32 ? -14.984 -1.819 -0.161 1 56.62 32 GLU B CA 1
ATOM 2204 C C . GLU B 1 32 ? -14.836 -0.653 -1.133 1 56.62 32 GLU B C 1
ATOM 2206 O O . GLU B 1 32 ? -15.75 -0.364 -1.908 1 56.62 32 GLU B O 1
ATOM 2211 N N . VAL B 1 33 ? -14.305 0.303 -0.604 1 59.25 33 VAL B N 1
ATOM 2212 C CA . VAL B 1 33 ? -13.859 1.26 -1.61 1 59.25 33 VAL B CA 1
ATOM 2213 C C . VAL B 1 33 ? -13.367 0.514 -2.85 1 59.25 33 VAL B C 1
ATOM 2215 O O . VAL B 1 33 ? -12.305 -0.116 -2.822 1 59.25 33 VAL B O 1
ATOM 2218 N N . VAL B 1 34 ? -14.328 0.38 -3.816 1 69.81 34 VAL B N 1
ATOM 2219 C CA . VAL B 1 34 ? -13.977 -0.332 -5.039 1 69.81 34 VAL B CA 1
ATOM 2220 C C . VAL B 1 34 ? -13.133 0.572 -5.938 1 69.81 34 VAL B C 1
ATOM 2222 O O . VAL B 1 34 ? -12.172 0.119 -6.559 1 69.81 34 VAL B O 1
ATOM 2225 N N . GLN B 1 35 ? -13.586 1.878 -5.938 1 85.81 35 GLN B N 1
ATOM 2226 C CA . GLN B 1 35 ? -12.82 2.855 -6.703 1 85.81 35 GLN B CA 1
ATOM 2227 C C . GLN B 1 35 ? -12.555 4.113 -5.879 1 85.81 35 GLN B C 1
ATOM 2229 O O . GLN B 1 35 ? -13.492 4.801 -5.469 1 85.81 35 GLN B O 1
ATOM 2234 N N . PRO B 1 36 ? -11.328 4.336 -5.711 1 92 36 PRO B N 1
ATOM 2235 C CA . PRO B 1 36 ? -11.023 5.547 -4.945 1 92 36 PRO B CA 1
ATOM 2236 C C . PRO B 1 36 ? -11.555 6.812 -5.609 1 92 36 PRO B C 1
ATOM 2238 O O . PRO B 1 36 ? -11.641 6.879 -6.84 1 92 36 PRO B O 1
ATOM 2241 N N . THR B 1 37 ? -11.867 7.75 -4.777 1 95.44 37 THR B N 1
ATOM 2242 C CA . THR B 1 37 ? -12.391 9.031 -5.23 1 95.44 37 THR B CA 1
ATOM 2243 C C . THR B 1 37 ? -11.352 9.773 -6.074 1 95.44 37 THR B C 1
ATOM 2245 O O . THR B 1 37 ? -10.172 9.797 -5.73 1 95.44 37 THR B O 1
ATOM 2248 N N . SER B 1 38 ? -11.844 10.336 -7.215 1 95.69 38 SER B N 1
ATOM 2249 C CA . SER B 1 38 ? -10.945 11.148 -8.031 1 95.69 38 SER B CA 1
ATOM 2250 C C . SER B 1 38 ? -10.617 12.469 -7.348 1 95.69 38 SER B C 1
ATOM 2252 O O . SER B 1 38 ? -11.383 12.945 -6.508 1 95.69 38 SER B O 1
ATOM 2254 N N . ILE B 1 39 ? -9.547 13.078 -7.754 1 97.62 39 ILE B N 1
ATOM 2255 C CA . ILE B 1 39 ? -9.164 14.328 -7.113 1 97.62 39 ILE B CA 1
ATOM 2256 C C . ILE B 1 39 ? -10.164 15.422 -7.473 1 97.62 39 ILE B C 1
ATOM 2258 O O . ILE B 1 39 ? -10.461 16.297 -6.652 1 97.62 39 ILE B O 1
ATOM 2262 N N . SER B 1 40 ? -10.641 15.398 -8.672 1 97.5 40 SER B N 1
ATOM 2263 C CA . SER B 1 40 ? -11.656 16.375 -9.062 1 97.5 40 SER B CA 1
ATOM 2264 C C . SER B 1 40 ? -12.867 16.328 -8.133 1 97.5 40 SER B C 1
ATOM 2266 O O . SER B 1 40 ? -13.398 17.359 -7.73 1 97.5 40 SER B O 1
ATOM 2268 N N . GLU B 1 41 ? -13.289 15.148 -7.824 1 97.44 41 GLU B N 1
ATOM 2269 C CA . GLU B 1 41 ? -14.398 14.977 -6.898 1 97.44 41 GLU B CA 1
ATOM 2270 C C . GLU B 1 41 ? -13.992 15.336 -5.473 1 97.44 41 GLU B C 1
ATOM 2272 O O . GLU B 1 41 ? -14.758 15.969 -4.742 1 97.44 41 GLU B O 1
ATOM 2277 N N . ALA B 1 42 ? -12.859 14.953 -5.07 1 98.31 42 ALA B N 1
ATOM 2278 C CA . ALA B 1 42 ? -12.367 15.227 -3.721 1 98.31 42 ALA B CA 1
ATOM 2279 C C . ALA B 1 42 ? -12.32 16.719 -3.439 1 98.31 42 ALA B C 1
ATOM 2281 O O . ALA B 1 42 ? -12.656 17.156 -2.336 1 98.31 42 ALA B O 1
ATOM 2282 N N . ARG B 1 43 ? -11.969 17.484 -4.398 1 97.75 43 ARG B N 1
ATOM 2283 C CA . ARG B 1 43 ? -11.773 18.922 -4.242 1 97.75 43 ARG B CA 1
ATOM 2284 C C . ARG B 1 43 ? -13.078 19.625 -3.904 1 97.75 43 ARG B C 1
ATOM 2286 O O . ARG B 1 43 ? -13.078 20.766 -3.426 1 97.75 43 ARG B O 1
ATOM 2293 N N . ASN B 1 44 ? -14.188 18.969 -4.16 1 97.5 44 ASN B N 1
ATOM 2294 C CA . ASN B 1 44 ? -15.492 19.531 -3.805 1 97.5 44 ASN B CA 1
ATOM 2295 C C . ASN B 1 44 ? -15.695 19.562 -2.291 1 97.5 44 ASN B C 1
ATOM 2297 O O . ASN B 1 44 ? -16.625 20.219 -1.8 1 97.5 44 ASN B O 1
ATOM 2301 N N . HIS B 1 45 ? -14.859 19.016 -1.574 1 98.19 45 HIS B N 1
ATOM 2302 C CA . HIS B 1 45 ? -14.984 18.922 -0.125 1 98.19 45 HIS B CA 1
ATOM 2303 C C . HIS B 1 45 ? -13.805 19.578 0.579 1 98.19 45 HIS B C 1
ATOM 2305 O O . HIS B 1 45 ? -13.375 19.125 1.639 1 98.19 45 HIS B O 1
ATOM 2311 N N . TYR B 1 46 ? -13.289 20.625 -0.035 1 98.31 46 TYR B N 1
ATOM 2312 C CA . TYR B 1 46 ? -12.094 21.312 0.464 1 98.31 46 TYR B CA 1
ATOM 2313 C C . TYR B 1 46 ? -12.359 21.953 1.818 1 98.31 46 TYR B C 1
ATOM 2315 O O . TYR B 1 46 ? -13.367 22.641 1.998 1 98.31 46 TYR B O 1
ATOM 2323 N N . VAL B 1 47 ? -11.555 21.703 2.783 1 98.12 47 VAL B N 1
ATOM 2324 C CA . VAL B 1 47 ? -11.586 22.375 4.082 1 98.12 47 VAL B CA 1
ATOM 2325 C C . VAL B 1 47 ? -10.234 23.031 4.367 1 98.12 47 VAL B C 1
ATOM 2327 O O . VAL B 1 47 ? -9.188 22.469 4.031 1 98.12 47 VAL B O 1
ATOM 2330 N N . ASN B 1 48 ? -10.266 24.172 4.961 1 97.94 48 ASN B N 1
ATOM 2331 C CA . ASN B 1 48 ? -9.055 24.844 5.422 1 97.94 48 ASN B CA 1
ATOM 2332 C C . ASN B 1 48 ? -8.641 24.375 6.812 1 97.94 48 ASN B C 1
ATOM 2334 O O . ASN B 1 48 ? -9.164 24.859 7.816 1 97.94 48 ASN B O 1
ATOM 2338 N N . VAL B 1 49 ? -7.715 23.484 6.812 1 98.12 49 VAL B N 1
ATOM 23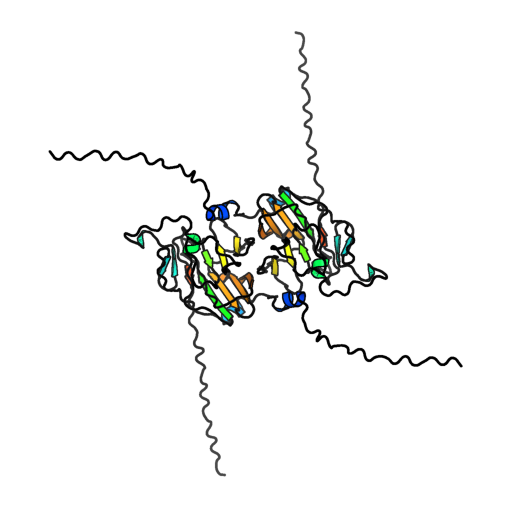39 C CA . VAL B 1 49 ? -7.258 22.906 8.07 1 98.12 49 VAL B CA 1
ATOM 2340 C C . VAL B 1 49 ? -6.316 23.891 8.773 1 98.12 49 VAL B C 1
ATOM 2342 O O . VAL B 1 49 ? -5.391 24.422 8.164 1 98.12 49 VAL B O 1
ATOM 2345 N N . LYS B 1 50 ? -6.562 24.109 10.07 1 97.12 50 LYS B N 1
ATOM 2346 C CA . LYS B 1 50 ? -5.672 24.891 10.93 1 97.12 50 LYS B CA 1
ATOM 2347 C C . LYS B 1 50 ? -4.828 24 11.82 1 97.12 50 LYS B C 1
ATOM 2349 O O . LYS B 1 50 ? -5.344 23.031 12.406 1 97.12 50 LYS B O 1
ATOM 2354 N N . LEU B 1 51 ? -3.598 24.328 11.867 1 96.44 51 LEU B N 1
ATOM 2355 C CA . LEU B 1 51 ? -2.703 23.562 12.727 1 96.44 51 LEU B CA 1
ATOM 2356 C C . LEU B 1 51 ? -2.967 23.859 14.195 1 96.44 51 LEU B C 1
ATOM 2358 O O . LEU B 1 51 ? -3.213 25 14.562 1 96.44 51 LEU B O 1
ATOM 2362 N N . GLU B 1 52 ? -2.896 22.844 14.969 1 91.88 52 GLU B N 1
ATOM 2363 C CA . GLU B 1 52 ? -3.125 23.031 16.391 1 91.88 52 GLU B CA 1
ATOM 2364 C C . GLU B 1 52 ? -2.014 23.875 17.016 1 91.88 52 GLU B C 1
ATOM 2366 O O . GLU B 1 52 ? -0.888 23.891 16.516 1 91.88 52 GLU B O 1
ATOM 2371 N N . ASP B 1 53 ? -2.428 24.578 18.016 1 80.06 53 ASP B N 1
ATOM 2372 C CA . ASP B 1 53 ? -1.471 25.375 18.781 1 80.06 53 ASP B CA 1
ATOM 2373 C C . ASP B 1 53 ? -0.906 24.578 19.953 1 80.06 53 ASP B C 1
ATOM 2375 O O . ASP B 1 53 ? -1.454 24.625 21.062 1 80.06 53 ASP B O 1
ATOM 2379 N N . ARG B 1 54 ? -0.054 23.703 19.578 1 76.06 54 ARG B N 1
ATOM 2380 C CA . ARG B 1 54 ? 0.562 22.938 20.672 1 76.06 54 ARG B CA 1
ATOM 2381 C C . ARG B 1 54 ? 1.997 23.391 20.906 1 76.06 54 ARG B C 1
ATOM 2383 O O . ARG B 1 54 ? 2.711 23.75 19.969 1 76.06 54 ARG B O 1
ATOM 2390 N N . ASN B 1 55 ? 2.203 23.484 22.141 1 75.25 55 ASN B N 1
ATOM 2391 C CA . ASN B 1 55 ? 3.588 23.781 22.484 1 75.25 55 ASN B CA 1
ATOM 2392 C C . ASN B 1 55 ? 4.488 22.562 22.328 1 75.25 55 ASN B C 1
ATOM 2394 O O . ASN B 1 55 ? 4.684 21.797 23.281 1 75.25 55 ASN B O 1
ATOM 2398 N N . ASN B 1 56 ? 4.852 22.281 21.188 1 78.94 56 ASN B N 1
ATOM 2399 C CA . ASN B 1 56 ? 5.84 21.25 20.875 1 78.94 56 ASN B CA 1
ATOM 2400 C C . ASN B 1 56 ? 7.207 21.844 20.578 1 78.94 56 ASN B C 1
ATOM 2402 O O . ASN B 1 56 ? 7.383 22.5 19.531 1 78.94 56 ASN B O 1
ATOM 2406 N N . PRO B 1 57 ? 8.109 21.641 21.484 1 80.06 57 PRO B N 1
ATOM 2407 C CA . PRO B 1 57 ? 9.406 22.312 21.312 1 80.06 57 PRO B CA 1
ATOM 2408 C C . PRO B 1 57 ? 10.172 21.781 20.094 1 80.06 57 PRO B C 1
ATOM 2410 O O . PRO B 1 57 ? 11.164 22.391 19.688 1 80.06 57 PRO B O 1
ATOM 2413 N N . TYR B 1 58 ? 9.648 20.75 19.547 1 81.06 58 TYR B N 1
ATOM 2414 C CA . TYR B 1 58 ? 10.367 20.156 18.422 1 81.06 58 TYR B CA 1
ATOM 2415 C C . TYR B 1 58 ? 9.859 20.719 17.094 1 81.06 58 TYR B C 1
ATOM 2417 O O . TYR B 1 58 ? 10.406 20.406 16.031 1 81.06 58 TYR B O 1
ATOM 2425 N N . LEU B 1 59 ? 8.844 21.609 17.219 1 88.69 59 LEU B N 1
ATOM 2426 C CA . LEU B 1 59 ? 8.242 22.125 16 1 88.69 59 LEU B CA 1
ATOM 2427 C C . LEU B 1 59 ? 8.164 23.656 16.047 1 88.69 59 LEU B C 1
ATOM 2429 O O . LEU B 1 59 ? 8.078 24.25 17.109 1 88.69 59 LEU B O 1
ATOM 2433 N N . LYS B 1 60 ? 8.352 24.25 14.953 1 89.75 60 LYS B N 1
ATOM 2434 C CA . LYS B 1 60 ? 8.031 25.656 14.758 1 89.75 60 LYS B CA 1
ATOM 2435 C C . LYS B 1 60 ? 6.852 25.828 13.812 1 89.75 60 LYS B C 1
ATOM 2437 O O . LYS B 1 60 ? 6.906 25.391 12.664 1 89.75 60 LYS B O 1
ATOM 2442 N N . VAL B 1 61 ? 5.785 26.422 14.344 1 93.38 61 VAL B N 1
ATOM 2443 C CA . VAL B 1 61 ? 4.578 26.656 13.555 1 93.38 61 VAL B CA 1
ATOM 2444 C C . VAL B 1 61 ? 4.406 28.156 13.305 1 93.38 61 VAL B C 1
ATOM 2446 O O . VAL B 1 61 ? 4.438 28.953 14.242 1 93.38 61 VAL B O 1
ATOM 2449 N N . VAL B 1 62 ? 4.34 28.562 12.109 1 93.69 62 VAL B N 1
ATOM 2450 C CA . VAL B 1 62 ? 4.051 29.938 11.711 1 93.69 62 VAL B CA 1
ATOM 2451 C C . VAL B 1 62 ? 2.887 29.953 10.727 1 93.69 62 VAL B C 1
ATOM 2453 O O . VAL B 1 62 ? 3.064 29.641 9.547 1 93.69 62 VAL B O 1
ATOM 2456 N N . GLY B 1 63 ? 1.674 30.391 11.227 1 94.56 63 GLY B N 1
ATOM 2457 C CA . GLY B 1 63 ? 0.498 30.328 10.375 1 94.56 63 GLY B CA 1
ATOM 2458 C C . GLY B 1 63 ? 0.136 28.906 9.969 1 94.56 63 GLY B C 1
ATOM 2459 O O . GLY B 1 63 ? -0.103 28.047 10.82 1 94.56 63 GLY B O 1
ATOM 2460 N N . ASN B 1 64 ? 0.218 28.672 8.633 1 96.31 64 ASN B N 1
ATOM 2461 C CA . ASN B 1 64 ? -0.143 27.375 8.102 1 96.31 64 ASN B CA 1
ATOM 2462 C C . ASN B 1 64 ? 1.094 26.547 7.738 1 96.31 64 ASN B C 1
ATOM 2464 O O . ASN B 1 64 ? 0.993 25.547 7.035 1 96.31 64 ASN B O 1
ATOM 2468 N N . ARG B 1 65 ? 2.225 27.031 8.219 1 96.56 65 ARG B N 1
ATOM 2469 C CA . ARG B 1 65 ? 3.484 26.344 7.93 1 96.56 65 ARG B CA 1
ATOM 2470 C C . ARG B 1 65 ? 4.051 25.688 9.18 1 96.56 65 ARG B C 1
ATOM 2472 O O . ARG B 1 65 ? 3.947 26.234 10.281 1 96.56 65 ARG B O 1
ATOM 2479 N N . VAL B 1 66 ? 4.648 24.547 8.977 1 94.88 66 VAL B N 1
ATOM 2480 C CA . VAL B 1 66 ? 5.258 23.844 10.102 1 94.88 66 VAL B CA 1
ATOM 2481 C C . VAL B 1 66 ? 6.594 23.234 9.672 1 94.88 66 VAL B C 1
ATOM 2483 O O . VAL B 1 66 ? 6.727 22.734 8.555 1 94.88 66 VAL B O 1
ATOM 2486 N N . ARG B 1 67 ? 7.57 23.297 10.469 1 92.38 67 ARG B N 1
ATOM 2487 C CA . ARG B 1 67 ? 8.891 22.719 10.273 1 92.38 67 ARG B CA 1
ATOM 2488 C C . ARG B 1 67 ? 9.484 22.234 11.594 1 92.38 67 ARG B C 1
ATOM 2490 O O . ARG B 1 67 ? 8.961 22.562 12.664 1 92.38 67 ARG B O 1
ATOM 2497 N N . GLU B 1 68 ? 10.484 21.422 11.438 1 88.31 68 GLU B N 1
ATOM 2498 C CA . GLU B 1 68 ? 11.242 21.047 12.633 1 88.31 68 GLU B CA 1
ATOM 2499 C C . GLU B 1 68 ? 11.867 22.281 13.289 1 88.31 68 GLU B C 1
ATOM 2501 O O . GLU B 1 68 ? 12.359 23.172 12.602 1 88.31 68 GLU B O 1
ATOM 2506 N N . ALA B 1 69 ? 11.922 22.203 14.648 1 85.81 69 ALA B N 1
ATOM 2507 C CA . ALA B 1 69 ? 12.539 23.312 15.383 1 85.81 69 ALA B CA 1
ATOM 2508 C C . ALA B 1 69 ? 14.055 23.328 15.172 1 85.81 69 ALA B C 1
ATOM 2510 O O . ALA B 1 69 ? 14.68 22.281 15.031 1 85.81 69 ALA B O 1
ATOM 2511 N N . HIS B 1 70 ? 14.547 24.5 15.055 1 81.69 70 HIS B N 1
ATOM 2512 C CA . HIS B 1 70 ? 15.992 24.734 15.016 1 81.69 70 HIS B CA 1
ATOM 2513 C C . HIS B 1 70 ? 16.516 25.172 16.375 1 81.69 70 HIS B C 1
ATOM 2515 O O . HIS B 1 70 ? 15.797 25.828 17.141 1 81.69 70 HIS B O 1
ATOM 2521 N N . PRO B 1 71 ? 17.672 24.75 16.672 1 75.12 71 PRO B N 1
ATOM 2522 C CA . PRO B 1 71 ? 18.234 25.219 17.938 1 75.12 71 PRO B CA 1
ATOM 2523 C C . PRO B 1 71 ? 18.125 26.719 18.125 1 75.12 71 PRO B C 1
ATOM 2525 O O . PRO B 1 71 ? 17.938 27.188 19.25 1 75.12 71 PRO B O 1
ATOM 2528 N N . ASP B 1 72 ? 18.156 27.391 17.016 1 76.94 72 ASP B N 1
ATOM 2529 C CA . ASP B 1 72 ? 18.078 28.859 17.078 1 76.94 72 ASP B CA 1
ATOM 2530 C C . ASP B 1 72 ? 16.672 29.312 17.453 1 76.94 72 ASP B C 1
ATOM 2532 O O . ASP B 1 72 ? 16.469 30.453 17.859 1 76.94 72 ASP B O 1
ATOM 2536 N N . ASP B 1 73 ? 15.727 28.375 17.344 1 77.44 73 ASP B N 1
ATOM 2537 C CA . ASP B 1 73 ? 14.344 28.703 17.672 1 77.44 73 ASP B CA 1
ATOM 2538 C C . ASP B 1 73 ? 14.117 28.688 19.188 1 77.44 73 ASP B C 1
ATOM 2540 O O . ASP B 1 73 ? 13.109 29.203 19.688 1 77.44 73 ASP B O 1
ATOM 2544 N N . LEU B 1 74 ? 15 27.891 19.812 1 68.56 74 LEU B N 1
ATOM 2545 C CA . LEU B 1 74 ? 14.883 27.75 21.266 1 68.56 74 LEU B CA 1
ATOM 2546 C C . LEU B 1 74 ? 16.109 28.328 21.969 1 68.56 74 LEU B C 1
ATOM 2548 O O . LEU B 1 74 ? 16.891 27.578 22.562 1 68.56 74 LEU B O 1
ATOM 2552 N N . PRO B 1 75 ? 16.109 29.562 21.938 1 62.84 75 PRO B N 1
ATOM 2553 C CA . PRO B 1 75 ? 17.281 30.078 22.641 1 62.84 75 PRO B CA 1
ATOM 2554 C C . PRO B 1 75 ? 17.312 29.688 24.109 1 62.84 75 PRO B C 1
ATOM 2556 O O . PRO B 1 75 ? 16.312 29.844 24.812 1 62.84 75 PRO B O 1
ATOM 2559 N N . GLY B 1 76 ? 18.422 29.031 24.547 1 61.41 76 GLY B N 1
ATOM 2560 C CA . GLY B 1 76 ? 18.641 28.703 25.938 1 61.41 76 GLY B CA 1
ATOM 2561 C C . GLY B 1 76 ? 18.109 27.344 26.328 1 61.41 76 GLY B C 1
ATOM 2562 O O . GLY B 1 76 ? 18.219 26.922 27.484 1 61.41 76 GLY B O 1
ATOM 2563 N N . LYS B 1 77 ? 17.281 26.781 25.422 1 58.56 77 LYS B N 1
ATOM 2564 C CA . LYS B 1 77 ? 16.719 25.484 25.781 1 58.56 77 LYS B CA 1
ATOM 2565 C C . LYS B 1 77 ? 17.438 24.359 25.031 1 58.56 77 LYS B C 1
ATOM 2567 O O . LYS B 1 77 ? 17.984 24.578 23.938 1 58.56 77 LYS B O 1
ATOM 2572 N N . SER B 1 78 ? 17.797 23.344 25.766 1 54.47 78 SER B N 1
ATOM 2573 C CA . SER B 1 78 ? 18.438 22.172 25.172 1 54.47 78 SER B CA 1
ATOM 2574 C C . SER B 1 78 ? 17.469 21.406 24.281 1 54.47 78 SER B C 1
ATOM 2576 O O . SER B 1 78 ? 16.312 21.203 24.656 1 54.47 78 SER B O 1
ATOM 2578 N N . PHE B 1 79 ? 17.562 21.578 22.984 1 56.09 79 PHE B N 1
ATOM 2579 C CA . PHE B 1 79 ? 16.844 20.703 22.062 1 56.09 79 PHE B CA 1
ATOM 2580 C C . PHE B 1 79 ? 16.891 19.25 22.531 1 56.09 79 PHE B C 1
ATOM 2582 O O . PHE B 1 79 ? 17.953 18.75 22.906 1 56.09 79 PHE B O 1
ATOM 2589 N N . PRO B 1 80 ? 15.836 18.766 22.969 1 53.03 80 PRO B N 1
ATOM 2590 C CA . PRO B 1 80 ? 15.953 17.391 23.453 1 53.03 80 PRO B CA 1
ATOM 2591 C C . PRO B 1 80 ? 16.719 16.5 22.469 1 53.03 80 PRO B C 1
ATOM 2593 O O . PRO B 1 80 ? 16.547 16.625 21.25 1 53.03 80 PRO B O 1
ATOM 2596 N N . ASP B 1 81 ? 17.969 16.172 22.688 1 49.41 81 ASP B N 1
ATOM 2597 C CA . ASP B 1 81 ? 18.891 15.352 21.922 1 49.41 81 ASP B CA 1
ATOM 2598 C C . ASP B 1 81 ? 18.203 14.102 21.375 1 49.41 81 ASP B C 1
ATOM 2600 O O . ASP B 1 81 ? 18.844 13.258 20.75 1 49.41 81 ASP B O 1
ATOM 2604 N N . GLY B 1 82 ? 16.938 13.859 21.766 1 47.75 82 GLY B N 1
ATOM 2605 C CA . GLY B 1 82 ? 16.641 12.438 21.625 1 47.75 82 GLY B CA 1
ATOM 2606 C C . GLY B 1 82 ? 16.531 11.992 20.188 1 47.75 82 GLY B C 1
ATOM 2607 O O . GLY B 1 82 ? 16.219 12.789 19.297 1 47.75 82 GLY B O 1
ATOM 2608 N N . GLU B 1 83 ? 17.312 11.086 19.766 1 47.53 83 GLU B N 1
ATOM 2609 C CA . GLU B 1 83 ? 17.375 10.352 18.516 1 47.53 83 GLU B CA 1
ATOM 2610 C C . GLU B 1 83 ? 15.977 10.102 17.953 1 47.53 83 GLU B C 1
ATOM 2612 O O . GLU B 1 83 ? 15.805 9.992 16.734 1 47.53 83 GLU B O 1
ATOM 2617 N N . MET B 1 84 ? 14.977 9.766 18.859 1 49.03 84 MET B N 1
ATOM 2618 C CA . MET B 1 84 ? 13.719 9.203 18.359 1 49.03 84 MET B CA 1
ATOM 2619 C C . MET B 1 84 ? 12.688 10.305 18.141 1 49.03 84 MET B C 1
ATOM 2621 O O . MET B 1 84 ? 11.727 10.43 18.906 1 49.03 84 MET B O 1
ATOM 2625 N N . VAL B 1 85 ? 13.039 11.398 17.594 1 52.16 85 VAL B N 1
ATOM 2626 C CA . VAL B 1 85 ? 12.242 12.602 17.422 1 52.16 85 VAL B CA 1
ATOM 2627 C C . VAL B 1 85 ? 11.18 12.375 16.344 1 52.16 85 VAL B C 1
ATOM 2629 O O . VAL B 1 85 ? 10.328 13.242 16.109 1 52.16 85 VAL B O 1
ATOM 2632 N N . THR B 1 86 ? 11.219 11.258 15.734 1 55.75 86 THR B N 1
ATOM 2633 C CA . THR B 1 86 ? 10.398 11.266 14.531 1 55.75 86 THR B CA 1
ATOM 2634 C C . THR B 1 86 ? 8.922 11.383 14.875 1 55.75 86 THR B C 1
ATOM 2636 O O . THR B 1 86 ? 8.188 12.148 14.25 1 55.75 86 THR B O 1
ATOM 2639 N N . CYS B 1 87 ? 8.438 10.656 15.898 1 58.12 87 CYS B N 1
ATOM 2640 C CA . CYS B 1 87 ? 7.004 10.742 16.156 1 58.12 87 CYS B CA 1
ATOM 2641 C C . CYS B 1 87 ? 6.66 12.047 16.875 1 58.12 87 CYS B C 1
ATOM 2643 O O . CYS B 1 87 ? 5.586 12.609 16.672 1 58.12 87 CYS B O 1
ATOM 2645 N N . VAL B 1 88 ? 7.668 12.578 17.438 1 63.62 88 VAL B N 1
ATOM 2646 C CA . VAL B 1 88 ? 7.414 13.742 18.281 1 63.62 88 VAL B CA 1
ATOM 2647 C C . VAL B 1 88 ? 7.254 14.984 17.406 1 63.62 88 VAL B C 1
ATOM 2649 O O . VAL B 1 88 ? 6.699 15.992 17.859 1 63.62 88 VAL B O 1
ATOM 2652 N N . THR B 1 89 ? 7.633 14.805 16.219 1 78.69 89 THR B N 1
ATOM 2653 C CA . THR B 1 89 ? 7.539 15.984 15.367 1 78.69 89 THR B CA 1
ATOM 2654 C C . THR B 1 89 ? 6.223 15.984 14.594 1 78.69 89 THR B C 1
ATOM 2656 O O . THR B 1 89 ? 6.078 16.703 13.609 1 78.69 89 THR B O 1
ATOM 2659 N N . ALA B 1 90 ? 5.285 15.305 15.078 1 89.81 90 ALA B N 1
ATOM 2660 C CA . ALA B 1 90 ? 3.988 15.32 14.406 1 89.81 90 ALA B CA 1
ATOM 2661 C C . ALA B 1 90 ? 3.051 16.344 15.055 1 89.81 90 ALA B C 1
ATOM 2663 O O . ALA B 1 90 ? 3.176 16.641 16.234 1 89.81 90 ALA B O 1
ATOM 2664 N N . ILE B 1 91 ? 2.178 16.906 14.305 1 93 91 ILE B N 1
ATOM 2665 C CA . ILE B 1 91 ? 1.19 17.859 14.773 1 93 91 ILE B CA 1
ATOM 2666 C C . ILE B 1 91 ? -0.159 17.594 14.117 1 93 91 ILE B C 1
ATOM 2668 O O . ILE B 1 91 ? -0.215 17.156 12.961 1 93 91 ILE B O 1
ATOM 2672 N N . LYS B 1 92 ? -1.258 17.875 14.82 1 95.38 92 LYS B N 1
ATOM 2673 C CA . LYS B 1 92 ? -2.607 17.625 14.32 1 95.38 92 LYS B CA 1
ATOM 2674 C C . LYS B 1 92 ? -3.264 18.906 13.836 1 95.38 92 LYS B C 1
ATOM 2676 O O . LYS B 1 92 ? -2.803 20.016 14.156 1 95.38 92 LYS B O 1
ATOM 2681 N N . GLY B 1 93 ? -4.25 18.75 13.016 1 96.44 93 GLY B N 1
ATOM 2682 C CA . GLY B 1 93 ? -5.191 19.844 12.844 1 96.44 93 GLY B CA 1
ATOM 2683 C C . GLY B 1 93 ? -6.004 20.141 14.086 1 96.44 93 GLY B C 1
ATOM 2684 O O . GLY B 1 93 ? -6.234 19.25 14.914 1 96.44 93 GLY B O 1
ATOM 2685 N N . THR B 1 94 ? -6.484 21.266 14.227 1 93.75 94 THR B N 1
ATOM 2686 C CA . THR B 1 94 ? -7.219 21.719 15.406 1 93.75 94 THR B CA 1
ATOM 2687 C C . THR B 1 94 ? -8.562 21 15.516 1 93.75 94 THR B C 1
ATOM 2689 O O . THR B 1 94 ? -8.992 20.641 16.609 1 93.75 94 THR B O 1
ATOM 2692 N N . SER B 1 95 ? -9.211 20.766 14.398 1 93.5 95 SER B N 1
ATOM 2693 C CA . SER B 1 95 ? -10.547 20.188 14.398 1 93.5 95 SER B CA 1
ATOM 2694 C C . SER B 1 95 ? -10.516 18.734 13.953 1 93.5 95 SER B C 1
ATOM 2696 O O . SER B 1 95 ? -9.828 18.391 12.984 1 93.5 95 SER B O 1
ATOM 2698 N N . GLY B 1 96 ? -11.219 17.938 14.68 1 95.81 96 GLY B N 1
ATOM 2699 C CA . GLY B 1 96 ? -11.43 16.547 14.281 1 95.81 96 GLY B CA 1
ATOM 2700 C C . GLY B 1 96 ? -12.703 16.344 13.484 1 95.81 96 GLY B C 1
ATOM 2701 O O . GLY B 1 96 ? -13.648 17.125 13.602 1 95.81 96 GLY B O 1
ATOM 2702 N N . PHE B 1 97 ? -12.727 15.312 12.68 1 97.81 97 PHE B N 1
ATOM 2703 C CA . PHE B 1 97 ? -13.883 14.969 11.852 1 97.81 97 PHE B CA 1
ATOM 2704 C C . PHE B 1 97 ? -14.586 13.734 12.398 1 97.81 97 PHE B C 1
ATOM 2706 O O . PHE B 1 97 ? -13.984 12.672 12.523 1 97.81 97 PHE B O 1
ATOM 2713 N N . SER B 1 98 ? -15.836 13.875 12.672 1 97.12 98 SER B N 1
ATOM 2714 C CA . SER B 1 98 ? -16.609 12.758 13.211 1 97.12 98 SER B CA 1
ATOM 2715 C C . SER B 1 98 ? -17.5 12.141 12.141 1 97.12 98 SER B C 1
ATOM 2717 O O . SER B 1 98 ? -18.109 11.078 12.352 1 97.12 98 SER B O 1
ATOM 2719 N N . SER B 1 99 ? -17.641 12.836 11.062 1 97.38 99 SER B N 1
ATOM 2720 C CA . SER B 1 99 ? -18.422 12.352 9.93 1 97.38 99 SER B CA 1
ATOM 2721 C C . SER B 1 99 ? -18.141 13.164 8.672 1 97.38 99 SER B C 1
ATOM 2723 O O . SER B 1 99 ? -17.469 14.203 8.734 1 97.38 99 SER B O 1
ATOM 2725 N N . GLY B 1 100 ? -18.562 12.602 7.504 1 97.38 100 GLY B N 1
ATOM 2726 C CA . GLY B 1 100 ? -18.562 13.367 6.27 1 97.38 100 GLY B CA 1
ATOM 2727 C C . GLY B 1 100 ? -17.281 13.219 5.473 1 97.38 100 GLY B C 1
ATOM 2728 O O . GLY B 1 100 ? -16.453 12.359 5.773 1 97.38 100 GLY B O 1
ATOM 2729 N N . LYS B 1 101 ? -17.281 14.016 4.355 1 98.31 101 LYS B N 1
ATOM 2730 C CA . LYS B 1 101 ? -16.188 14.023 3.4 1 98.31 101 LYS B CA 1
ATOM 2731 C C . LYS B 1 101 ? -15.359 15.297 3.527 1 98.31 101 LYS B C 1
ATOM 2733 O O . LYS B 1 101 ? -15.914 16.391 3.672 1 98.31 101 LYS B O 1
ATOM 2738 N N . HIS B 1 102 ? -14.016 15.172 3.562 1 98.75 102 HIS B N 1
ATOM 2739 C CA . HIS B 1 102 ? -13.094 16.281 3.748 1 98.75 102 HIS B CA 1
ATOM 2740 C C . HIS B 1 102 ? -11.859 16.141 2.867 1 98.75 102 HIS B C 1
ATOM 2742 O O . HIS B 1 102 ? -11.359 15.031 2.678 1 98.75 102 HIS B O 1
ATOM 2748 N N . TYR B 1 103 ? -11.453 17.312 2.334 1 98.75 103 TYR B N 1
ATOM 2749 C CA . TYR B 1 103 ? -10.266 17.344 1.487 1 98.75 103 TYR B CA 1
ATOM 2750 C C . TYR B 1 103 ? -9.383 18.547 1.831 1 98.75 103 TYR B C 1
ATOM 2752 O O . TYR B 1 103 ? -9.891 19.641 2.08 1 98.75 103 TYR B O 1
ATOM 2760 N N . TRP B 1 104 ? -8.008 18.359 1.874 1 98.81 104 TRP B N 1
ATOM 2761 C CA . TRP B 1 104 ? -7.066 19.453 2.047 1 98.81 104 TRP B CA 1
ATOM 2762 C C . TRP B 1 104 ? -5.754 19.156 1.33 1 98.81 104 TRP B C 1
ATOM 2764 O O . TRP B 1 104 ? -5.52 18.031 0.883 1 98.81 104 TRP B O 1
ATOM 2774 N N . GLU B 1 105 ? -4.949 20.125 1.117 1 98.81 105 GLU B N 1
ATOM 2775 C CA . GLU B 1 105 ? -3.689 20.016 0.384 1 98.81 105 GLU B CA 1
ATOM 2776 C C . GLU B 1 105 ? -2.516 20.516 1.221 1 98.81 105 GLU B C 1
ATOM 2778 O O . GLU B 1 105 ? -2.658 21.453 1.994 1 98.81 105 GLU B O 1
ATOM 2783 N N . VAL B 1 106 ? -1.426 19.859 1.068 1 98.81 106 VAL B N 1
ATOM 2784 C CA . VAL B 1 106 ? -0.198 20.219 1.768 1 98.81 106 VAL B CA 1
ATOM 2785 C C . VAL B 1 106 ? 0.922 20.453 0.756 1 98.81 106 VAL B C 1
ATOM 2787 O O . VAL B 1 106 ? 1.281 19.547 -0.002 1 98.81 106 VAL B O 1
ATOM 2790 N N . SER B 1 107 ? 1.481 21.609 0.777 1 98.5 107 SER B N 1
ATOM 2791 C CA . SER B 1 107 ? 2.576 21.953 -0.125 1 98.5 107 SER B CA 1
ATOM 2792 C C . SER B 1 107 ? 3.93 21.625 0.495 1 98.5 107 SER B C 1
ATOM 2794 O O . SER B 1 107 ? 4.191 21.969 1.647 1 98.5 107 SER B O 1
ATOM 2796 N N . MET B 1 108 ? 4.742 20.953 -0.287 1 97.5 108 MET B N 1
ATOM 2797 C CA . MET B 1 108 ? 6.105 20.609 0.097 1 97.5 108 MET B CA 1
ATOM 2798 C C . MET B 1 108 ? 7.121 21.469 -0.654 1 97.5 108 MET B C 1
ATOM 2800 O O . MET B 1 108 ? 8.32 21.203 -0.593 1 97.5 108 MET B O 1
ATOM 2804 N N . ARG B 1 109 ? 6.625 22.375 -1.298 1 95.69 109 ARG B N 1
ATOM 2805 C CA . ARG B 1 109 ? 7.516 23.266 -2.043 1 95.69 109 ARG B CA 1
ATOM 2806 C C . ARG B 1 109 ? 8.32 24.156 -1.099 1 95.69 109 ARG B C 1
ATOM 2808 O O . ARG B 1 109 ? 7.754 24.797 -0.214 1 95.69 109 ARG B O 1
ATOM 2815 N N . ILE B 1 110 ? 9.578 24.188 -1.258 1 92.19 110 ILE B N 1
ATOM 2816 C CA . ILE B 1 110 ? 10.43 25.062 -0.455 1 92.19 110 ILE B CA 1
ATOM 2817 C C . ILE B 1 110 ? 10.711 26.359 -1.218 1 92.19 110 ILE B C 1
ATOM 2819 O O . ILE B 1 110 ? 10.203 27.422 -0.865 1 92.19 110 ILE B O 1
ATOM 2823 N N . ASP B 1 111 ? 11.5 26.328 -2.141 1 86.25 111 ASP B N 1
ATOM 2824 C CA . ASP B 1 111 ? 11.773 27.391 -3.1 1 86.25 111 ASP B CA 1
ATOM 2825 C C . ASP B 1 111 ? 12.469 26.844 -4.344 1 86.25 111 ASP B C 1
ATOM 2827 O O . ASP B 1 111 ? 12.633 25.625 -4.488 1 86.25 111 ASP B O 1
ATOM 2831 N N . GLU B 1 112 ? 12.711 27.719 -5.355 1 86.06 112 GLU B N 1
ATOM 2832 C CA . GLU B 1 112 ? 13.289 27.328 -6.641 1 86.06 112 GLU B CA 1
ATOM 2833 C C . GLU B 1 112 ? 14.672 26.703 -6.461 1 86.06 112 GLU B C 1
ATOM 2835 O O . GLU B 1 112 ? 15.062 25.828 -7.23 1 86.06 112 GLU B O 1
ATOM 2840 N N . LYS B 1 113 ? 15.344 27.125 -5.438 1 85.06 113 LYS B N 1
ATOM 2841 C CA . LYS B 1 113 ? 16.719 26.672 -5.23 1 85.06 113 LYS B CA 1
ATOM 2842 C C . LYS B 1 113 ? 16.75 25.375 -4.441 1 85.06 113 LYS B C 1
ATOM 2844 O O . LYS B 1 113 ? 17.453 24.422 -4.824 1 85.06 113 LYS B O 1
ATOM 2849 N N . LEU B 1 114 ? 15.93 25.266 -3.34 1 84.44 114 LEU B N 1
ATOM 2850 C CA . LEU B 1 114 ? 15.977 24.125 -2.436 1 84.44 114 LEU B CA 1
ATOM 2851 C C . LEU B 1 114 ? 15.07 23 -2.93 1 84.44 114 LEU B C 1
ATOM 2853 O O . LEU B 1 114 ? 15.234 21.844 -2.535 1 84.44 114 LEU B O 1
ATOM 2857 N N . GLY B 1 115 ? 14.117 23.359 -3.781 1 92.69 115 GLY B N 1
ATOM 2858 C CA . GLY B 1 115 ? 13.32 22.312 -4.414 1 92.69 115 GLY B CA 1
ATOM 2859 C C . GLY B 1 115 ? 12.148 21.859 -3.566 1 92.69 115 GLY B C 1
ATOM 2860 O O . GLY B 1 115 ? 11.344 22.688 -3.121 1 92.69 115 GLY B O 1
ATOM 2861 N N . ILE B 1 116 ? 11.984 20.562 -3.453 1 94.38 116 ILE B N 1
ATOM 2862 C CA . ILE B 1 116 ? 10.812 19.969 -2.82 1 94.38 116 ILE B CA 1
ATOM 2863 C C . ILE B 1 116 ? 11.234 19.219 -1.553 1 94.38 116 ILE B C 1
ATOM 2865 O O . ILE B 1 116 ? 12.203 18.453 -1.564 1 94.38 116 ILE B O 1
ATOM 2869 N N . LYS B 1 117 ? 10.586 19.516 -0.454 1 94.62 117 LYS B N 1
ATOM 2870 C CA . LYS B 1 117 ? 10.836 18.844 0.815 1 94.62 117 LYS B CA 1
ATOM 2871 C C . LYS B 1 117 ? 10.781 17.328 0.649 1 94.62 117 LYS B C 1
ATOM 2873 O O . LYS B 1 117 ? 9.883 16.797 -0.008 1 94.62 117 LYS B O 1
ATOM 2878 N N . GLN B 1 118 ? 11.711 16.641 1.321 1 91.44 118 GLN B N 1
ATOM 2879 C CA . GLN B 1 118 ? 11.852 15.203 1.067 1 91.44 118 GLN B CA 1
ATOM 2880 C C . GLN B 1 118 ? 11.344 14.383 2.252 1 91.44 118 GLN B C 1
ATOM 2882 O O . GLN B 1 118 ? 10.992 13.211 2.098 1 91.44 118 GLN B O 1
ATOM 2887 N N . SER B 1 119 ? 11.336 14.93 3.426 1 91.69 119 SER B N 1
ATOM 2888 C CA . SER B 1 119 ? 10.961 14.195 4.633 1 91.69 119 SER B CA 1
ATOM 2889 C C . SER B 1 119 ? 9.641 14.703 5.191 1 91.69 119 SER B C 1
ATOM 2891 O O . SER B 1 119 ? 9.531 15.859 5.598 1 91.69 119 SER B O 1
ATOM 2893 N N . TRP B 1 120 ? 8.656 13.797 5.23 1 93.94 120 TRP B N 1
ATOM 2894 C CA . TRP B 1 120 ? 7.375 14.203 5.793 1 93.94 120 TRP B CA 1
ATOM 2895 C C . TRP B 1 120 ? 6.441 13 5.934 1 93.94 120 TRP B C 1
ATOM 2897 O O . TRP B 1 120 ? 6.652 11.969 5.301 1 93.94 120 TRP B O 1
ATOM 2907 N N . TRP B 1 121 ? 5.383 13.148 6.824 1 94.75 121 TRP B N 1
ATOM 2908 C CA . TRP B 1 121 ? 4.164 12.352 6.867 1 94.75 121 TRP B CA 1
ATOM 2909 C C . TRP B 1 121 ? 2.93 13.227 6.695 1 94.75 121 TRP B C 1
ATOM 2911 O O . TRP B 1 121 ? 2.85 14.32 7.27 1 94.75 121 TRP B O 1
ATOM 2921 N N . VAL B 1 122 ? 2.057 12.789 5.941 1 98.06 122 VAL B N 1
ATOM 2922 C CA . VAL B 1 122 ? 0.747 13.43 5.895 1 98.06 122 VAL B CA 1
ATOM 2923 C C . VAL B 1 122 ? -0.352 12.375 5.949 1 98.06 122 VAL B C 1
ATOM 2925 O O . VAL B 1 122 ? -0.228 11.305 5.34 1 98.06 122 VAL B O 1
ATOM 2928 N N . GLY B 1 123 ? -1.353 12.633 6.723 1 98.25 123 GLY B N 1
ATOM 2929 C CA . GLY B 1 123 ? -2.463 11.711 6.867 1 98.25 123 GLY B CA 1
ATOM 2930 C C . GLY B 1 123 ? -3.436 12.109 7.961 1 98.25 123 GLY B C 1
ATOM 2931 O O . GLY B 1 123 ? -3.83 13.273 8.055 1 98.25 123 GLY B O 1
ATOM 2932 N N . VAL B 1 124 ? -3.873 11.086 8.734 1 98.25 124 VAL B N 1
ATOM 2933 C CA . VAL B 1 124 ? -4.84 11.344 9.789 1 98.25 124 VAL B CA 1
ATOM 2934 C C . VAL B 1 124 ? -4.512 10.484 11.016 1 98.25 124 VAL B C 1
ATOM 2936 O O . VAL B 1 124 ? -3.738 9.523 10.914 1 98.25 124 VAL B O 1
ATOM 2939 N N . THR B 1 125 ? -5.109 10.859 12.148 1 95.94 125 THR B N 1
ATOM 2940 C CA . THR B 1 125 ? -4.953 10.086 13.375 1 95.94 125 THR B CA 1
ATOM 2941 C C . THR B 1 125 ? -6.207 10.18 14.242 1 95.94 125 THR B C 1
ATOM 2943 O O . THR B 1 125 ? -6.906 11.195 14.219 1 95.94 125 THR B O 1
ATOM 2946 N N . SER B 1 126 ? -6.461 9.133 14.914 1 95.44 126 SER B N 1
ATOM 2947 C CA . SER B 1 126 ? -7.531 9.125 15.906 1 95.44 126 SER B CA 1
ATOM 2948 C C . SER B 1 126 ? -6.992 9.422 17.297 1 95.44 126 SER B C 1
ATOM 2950 O O . SER B 1 126 ? -7.762 9.547 18.25 1 95.44 126 SER B O 1
ATOM 2952 N N . ALA B 1 127 ? -5.691 9.516 17.391 1 87.88 127 ALA B N 1
ATOM 2953 C CA . ALA B 1 127 ? -5.078 9.758 18.688 1 87.88 127 ALA B CA 1
ATOM 2954 C C . ALA B 1 127 ? -5.363 11.172 19.172 1 87.88 127 ALA B C 1
ATOM 2956 O O . ALA B 1 127 ? -5.195 12.141 18.438 1 87.88 127 ALA B O 1
ATOM 2957 N N . ALA B 1 128 ? -5.77 11.203 20.406 1 80.38 128 ALA B N 1
ATOM 2958 C CA . ALA B 1 128 ? -6.012 12.523 20.984 1 80.38 128 ALA B CA 1
ATOM 2959 C C . ALA B 1 128 ? -4.703 13.289 21.172 1 80.38 128 ALA B C 1
ATOM 2961 O O . ALA B 1 128 ? -4.648 14.5 20.969 1 80.38 128 ALA B O 1
ATOM 2962 N N . GLU B 1 129 ? -3.719 12.508 21.578 1 78.69 129 GLU B N 1
ATOM 2963 C CA . GLU B 1 129 ? -2.391 13.086 21.734 1 78.69 129 GLU B CA 1
ATOM 2964 C C . GLU B 1 129 ? -1.35 12.328 20.922 1 78.69 129 GLU B C 1
ATOM 2966 O O . GLU B 1 129 ? -1.408 11.102 20.828 1 78.69 129 GLU B O 1
ATOM 2971 N N . ILE B 1 130 ? -0.526 13.148 20.312 1 77.44 130 ILE B N 1
ATOM 2972 C CA . ILE B 1 130 ? 0.598 12.531 19.609 1 77.44 130 ILE B CA 1
ATOM 2973 C C . ILE B 1 130 ? 1.561 11.914 20.625 1 77.44 130 ILE B C 1
ATOM 2975 O O . ILE B 1 130 ? 1.952 12.562 21.594 1 77.44 130 ILE B O 1
ATOM 2979 N N . PRO B 1 131 ? 1.825 10.68 20.328 1 69.44 131 PRO B N 1
ATOM 2980 C CA . PRO B 1 131 ? 2.684 10 21.312 1 69.44 131 PRO B CA 1
ATOM 2981 C C . PRO B 1 131 ? 4.051 10.672 21.453 1 69.44 131 PRO B C 1
ATOM 2983 O O . PRO B 1 131 ? 4.602 11.172 20.469 1 69.44 131 PRO B O 1
ATOM 2986 N N . SER B 1 132 ? 4.438 10.727 22.656 1 63.03 132 SER B N 1
ATOM 2987 C CA . SER B 1 132 ? 5.754 11.266 22.984 1 63.03 132 SER B CA 1
ATOM 2988 C C . SER B 1 132 ? 6.848 10.227 22.766 1 63.03 132 SER B C 1
ATOM 2990 O O . SER B 1 132 ? 6.559 9.078 22.422 1 63.03 132 SER B O 1
ATOM 2992 N N . ASN B 1 133 ? 8.008 10.602 22.781 1 59.38 133 ASN B N 1
ATOM 2993 C CA . ASN B 1 133 ? 9.203 9.797 22.562 1 59.38 133 ASN B CA 1
ATOM 2994 C C . ASN B 1 133 ? 9.211 8.547 23.438 1 59.38 133 ASN B C 1
ATOM 2996 O O . ASN B 1 133 ? 9.875 7.562 23.109 1 59.38 133 ASN B O 1
ATOM 3000 N N . SER B 1 134 ? 8.352 8.664 24.359 1 54 134 SER B N 1
ATOM 3001 C CA . SER B 1 134 ? 8.406 7.543 25.297 1 54 134 SER B CA 1
ATOM 3002 C C . SER B 1 134 ? 7.527 6.391 24.844 1 54 134 SER B C 1
ATOM 3004 O O . SER B 1 134 ? 7.539 5.312 25.438 1 54 134 SER B O 1
ATOM 3006 N N . SER B 1 135 ? 6.898 6.68 23.797 1 58.06 135 SER B N 1
ATOM 3007 C CA . SER B 1 135 ? 6 5.613 23.359 1 58.06 135 SER B CA 1
ATOM 3008 C C . SER B 1 135 ? 6.777 4.426 22.797 1 58.06 135 SER B C 1
ATOM 3010 O O . SER B 1 135 ? 7.797 4.609 22.125 1 58.06 135 SER B O 1
ATOM 3012 N N . THR B 1 136 ? 6.316 3.223 23.141 1 56.31 136 THR B N 1
ATOM 3013 C CA . THR B 1 136 ? 6.949 1.961 22.781 1 56.31 136 THR B CA 1
ATOM 3014 C C . THR B 1 136 ? 6.605 1.572 21.344 1 56.31 136 THR B C 1
ATOM 3016 O O . THR B 1 136 ? 7.301 0.757 20.734 1 56.31 136 THR B O 1
ATOM 3019 N N . SER B 1 137 ? 5.527 2.33 20.812 1 69.88 137 SER B N 1
ATOM 3020 C CA . SER B 1 137 ? 5.168 1.84 19.484 1 69.88 137 SER B CA 1
ATOM 3021 C C . SER B 1 137 ? 5.234 2.955 18.453 1 69.88 137 SER B C 1
ATOM 3023 O O . SER B 1 137 ? 4.832 4.09 18.719 1 69.88 137 SER B O 1
ATOM 3025 N N . PHE B 1 138 ? 5.816 2.689 17.391 1 79.06 138 PHE B N 1
ATOM 3026 C CA . PHE B 1 138 ? 5.855 3.607 16.25 1 79.06 138 PHE B CA 1
ATOM 3027 C C . PHE B 1 138 ? 4.469 3.779 15.648 1 79.06 138 PHE B C 1
ATOM 3029 O O . PHE B 1 138 ? 3.707 2.816 15.547 1 79.06 138 PHE B O 1
ATOM 3036 N N . PRO B 1 139 ? 4.207 4.984 15.289 1 88.12 139 PRO B N 1
ATOM 3037 C CA . PRO B 1 139 ? 2.889 5.242 14.703 1 88.12 139 PRO B CA 1
ATOM 3038 C C . PRO B 1 139 ? 2.613 4.383 13.469 1 88.12 139 PRO B C 1
ATOM 3040 O O . PRO B 1 139 ? 3.441 4.324 12.555 1 88.12 139 PRO B O 1
ATOM 3043 N N . ASN B 1 140 ? 1.48 3.773 13.453 1 91.12 140 ASN B N 1
ATOM 3044 C CA . ASN B 1 140 ? 1 2.967 12.336 1 91.12 140 ASN B CA 1
ATOM 3045 C C . ASN B 1 140 ? -0.512 2.768 12.391 1 91.12 140 ASN B C 1
ATOM 3047 O O . ASN B 1 140 ? -1.17 3.262 13.312 1 91.12 140 ASN B O 1
ATOM 3051 N N . THR B 1 141 ? -1.015 2.043 11.484 1 94 141 THR B N 1
ATOM 3052 C CA . THR B 1 141 ? -2.465 1.927 11.367 1 94 141 THR B CA 1
ATOM 3053 C C . THR B 1 141 ? -3.047 1.181 12.562 1 94 141 THR B C 1
ATOM 3055 O O . THR B 1 141 ? -4.195 1.414 12.953 1 94 141 THR B O 1
ATOM 3058 N N . SER B 1 142 ? -2.318 0.295 13.219 1 89.62 142 SER B N 1
ATOM 3059 C CA . SER B 1 142 ? -2.836 -0.487 14.336 1 89.62 142 SER B CA 1
ATOM 3060 C C . SER B 1 142 ? -3.049 0.384 15.57 1 89.62 142 SER B C 1
ATOM 3062 O O . SER B 1 142 ? -3.803 0.016 16.469 1 89.62 142 SER B O 1
ATOM 3064 N N . ASN B 1 143 ? -2.361 1.521 15.625 1 89.06 143 ASN B N 1
ATOM 3065 C CA . ASN B 1 143 ? -2.533 2.389 16.781 1 89.06 143 ASN B CA 1
ATOM 3066 C C . ASN B 1 143 ? -3.105 3.746 16.391 1 89.06 143 ASN B C 1
ATOM 3068 O O . ASN B 1 143 ? -2.844 4.75 17.062 1 89.06 143 ASN B O 1
ATOM 3072 N N . GLY B 1 144 ? -3.668 3.771 15.258 1 92.69 144 GLY B N 1
ATOM 3073 C CA . GLY B 1 144 ? -4.523 4.902 14.938 1 92.69 144 GLY B CA 1
ATOM 3074 C C . GLY B 1 144 ? -3.836 5.949 14.086 1 92.69 144 GLY B C 1
ATOM 3075 O O . GLY B 1 144 ? -4.238 7.117 14.078 1 92.69 144 GLY B O 1
ATOM 3076 N N . PHE B 1 145 ? -2.773 5.594 13.422 1 93.81 145 PHE B N 1
ATOM 3077 C CA . PHE B 1 145 ? -2.061 6.516 12.547 1 93.81 145 PHE B CA 1
ATOM 3078 C C . PHE B 1 145 ? -2.086 6.02 11.102 1 93.81 145 PHE B C 1
ATOM 3080 O O . PHE B 1 145 ? -1.461 5.008 10.781 1 93.81 145 PHE B O 1
ATOM 3087 N N . TRP B 1 146 ? -2.84 6.734 10.281 1 96.81 146 TRP B N 1
ATOM 3088 C CA . TRP B 1 146 ? -2.906 6.445 8.852 1 96.81 146 TRP B CA 1
ATOM 3089 C C . TRP B 1 146 ? -2.234 7.547 8.039 1 96.81 146 TRP B C 1
ATOM 3091 O O . TRP B 1 146 ? -2.756 8.664 7.945 1 96.81 146 TRP B O 1
ATOM 3101 N N . PHE B 1 147 ? -1.071 7.164 7.438 1 97 147 PHE B N 1
ATOM 3102 C CA . PHE B 1 147 ? -0.401 8.258 6.746 1 97 147 PHE B CA 1
ATOM 3103 C C . PHE B 1 147 ? 0.477 7.73 5.617 1 97 147 PHE B C 1
ATOM 3105 O O . PHE B 1 147 ? 0.754 6.531 5.551 1 97 147 PHE B O 1
ATOM 3112 N N . LEU B 1 148 ? 0.702 8.594 4.676 1 97.56 148 LEU B N 1
ATOM 3113 C CA . LEU B 1 148 ? 1.729 8.461 3.646 1 97.56 148 LEU B CA 1
ATOM 3114 C C . LEU B 1 148 ? 3.006 9.188 4.059 1 97.56 148 LEU B C 1
ATOM 3116 O O . LEU B 1 148 ? 2.947 10.305 4.582 1 97.56 148 LEU B O 1
ATOM 3120 N N . SER B 1 149 ? 4.141 8.539 3.814 1 94.94 149 SER B N 1
ATOM 3121 C CA . SER B 1 149 ? 5.383 9.18 4.238 1 94.94 149 SER B CA 1
ATOM 3122 C C . SER B 1 149 ? 6.41 9.195 3.111 1 94.94 149 SER B C 1
ATOM 3124 O O . SER B 1 149 ? 6.398 8.312 2.244 1 94.94 149 SER B O 1
ATOM 3126 N N . SER B 1 150 ? 7.203 10.18 3.154 1 94 150 SER B N 1
ATOM 3127 C CA . SER B 1 150 ? 8.375 10.352 2.307 1 94 150 SER B CA 1
ATOM 3128 C C . SER B 1 150 ? 9.648 10.492 3.141 1 94 150 SER B C 1
ATOM 3130 O O . SER B 1 150 ? 9.609 11.055 4.238 1 94 150 SER B O 1
ATOM 3132 N N . SER B 1 151 ? 10.711 9.93 2.652 1 90.31 151 SER B N 1
ATOM 3133 C CA . SER B 1 151 ? 12.008 10.008 3.307 1 90.31 151 SER B CA 1
ATOM 3134 C C . SER B 1 151 ? 13.133 10.203 2.291 1 90.31 151 SER B C 1
ATOM 3136 O O . SER B 1 151 ? 13.094 9.625 1.2 1 90.31 151 SER B O 1
ATOM 3138 N N . PRO B 1 152 ? 14.141 10.93 2.748 1 87.56 152 PRO B N 1
ATOM 3139 C CA . PRO B 1 152 ? 15.289 11.055 1.849 1 87.56 152 PRO B CA 1
ATOM 3140 C C . PRO B 1 152 ? 15.977 9.719 1.585 1 87.56 152 PRO B C 1
ATOM 3142 O O . PRO B 1 152 ? 16.672 9.562 0.573 1 87.56 152 PRO B O 1
ATOM 3145 N N . LYS B 1 153 ? 15.828 8.805 2.482 1 85.31 153 LYS B N 1
ATOM 3146 C CA . LYS B 1 153 ? 16.438 7.484 2.322 1 85.31 153 LYS B CA 1
ATOM 3147 C C . LYS B 1 153 ? 15.727 6.691 1.226 1 85.31 153 LYS B C 1
ATOM 3149 O O . LYS B 1 153 ? 16.281 5.715 0.71 1 85.31 153 LYS B O 1
ATOM 3154 N N . ARG B 1 154 ? 14.492 7.039 0.944 1 87.81 154 ARG B N 1
ATOM 3155 C CA . ARG B 1 154 ? 13.695 6.43 -0.118 1 87.81 154 ARG B CA 1
ATOM 3156 C C . ARG B 1 154 ? 13.477 7.41 -1.267 1 87.81 154 ARG B C 1
ATOM 3158 O O . ARG B 1 154 ? 12.453 8.094 -1.319 1 87.81 154 ARG B O 1
ATOM 3165 N N . ALA B 1 155 ? 14.336 7.465 -2.184 1 81.75 155 ALA B N 1
ATOM 3166 C CA . ALA B 1 155 ? 14.383 8.523 -3.189 1 81.75 155 ALA B CA 1
ATOM 3167 C C . ALA B 1 155 ? 13.195 8.422 -4.145 1 81.75 155 ALA B C 1
ATOM 3169 O O . ALA B 1 155 ? 12.719 9.438 -4.656 1 81.75 155 ALA B O 1
ATOM 3170 N N . ASN B 1 156 ? 12.672 7.203 -4.359 1 89.94 156 ASN B N 1
ATOM 3171 C CA . ASN B 1 156 ? 11.711 7.055 -5.445 1 89.94 156 ASN B CA 1
ATOM 3172 C C . ASN B 1 156 ? 10.453 6.32 -4.98 1 89.94 156 ASN B C 1
ATOM 3174 O O . ASN B 1 156 ? 9.773 5.676 -5.781 1 89.94 156 ASN B O 1
ATOM 3178 N N . SER B 1 157 ? 10.211 6.434 -3.678 1 94.25 157 SER B N 1
ATOM 3179 C CA . SER B 1 157 ? 9.047 5.707 -3.197 1 94.25 157 SER B CA 1
ATOM 3180 C C . SER B 1 157 ? 8.43 6.391 -1.981 1 94.25 157 SER B C 1
ATOM 3182 O O . SER B 1 157 ? 9.117 7.113 -1.254 1 94.25 157 SER B O 1
ATOM 3184 N N . PHE B 1 158 ? 7.18 6.211 -1.836 1 96.12 158 PHE B N 1
ATOM 3185 C CA . PHE B 1 158 ? 6.465 6.539 -0.609 1 96.12 158 PHE B CA 1
ATOM 3186 C C . PHE B 1 158 ? 6.207 5.285 0.218 1 96.12 158 PHE B C 1
ATOM 3188 O O . PHE B 1 158 ? 6.352 4.164 -0.28 1 96.12 158 PHE B O 1
ATOM 3195 N N . GLN B 1 159 ? 5.863 5.59 1.438 1 95.5 159 GLN B N 1
ATOM 3196 C CA . GLN B 1 159 ? 5.543 4.492 2.342 1 95.5 159 GLN B CA 1
ATOM 3197 C C . GLN B 1 159 ? 4.203 4.723 3.035 1 95.5 159 GLN B C 1
ATOM 3199 O O . GLN B 1 159 ? 3.924 5.828 3.506 1 95.5 159 GLN B O 1
ATOM 3204 N N . PHE B 1 160 ? 3.355 3.664 3.006 1 96.5 160 PHE B N 1
ATOM 3205 C CA . PHE B 1 160 ? 2.141 3.686 3.811 1 96.5 160 PHE B CA 1
ATOM 3206 C C . PHE B 1 160 ? 2.422 3.197 5.227 1 96.5 160 PHE B C 1
ATOM 3208 O O . PHE B 1 160 ? 3.285 2.342 5.434 1 96.5 160 PHE B O 1
ATOM 3215 N N . SER B 1 161 ? 1.628 3.559 6.141 1 94.75 161 SER B N 1
ATOM 3216 C CA . SER B 1 161 ? 1.883 3.314 7.559 1 94.75 161 SER B CA 1
ATOM 3217 C C . SER B 1 161 ? 1.349 1.952 7.988 1 94.75 161 SER B C 1
ATOM 3219 O O . SER B 1 161 ? 1.175 1.696 9.18 1 94.75 161 SER B O 1
ATOM 3221 N N . THR B 1 162 ? 1.041 1.082 7.105 1 94.62 162 THR B N 1
ATOM 3222 C CA . THR B 1 162 ? 0.55 -0.249 7.441 1 94.62 162 THR B CA 1
ATOM 3223 C C . THR B 1 162 ? 1.66 -1.093 8.062 1 94.62 162 THR B C 1
ATOM 3225 O O . THR B 1 162 ? 2.83 -0.708 8.031 1 94.62 162 THR B O 1
ATOM 3228 N N . GLN B 1 163 ? 1.184 -2.203 8.695 1 89.69 163 GLN B N 1
ATOM 3229 C CA . GLN B 1 163 ? 2.076 -3.277 9.117 1 89.69 163 GLN B CA 1
ATOM 3230 C C . GLN B 1 163 ? 1.667 -4.609 8.5 1 89.69 163 GLN B C 1
ATOM 3232 O O . GLN B 1 163 ? 0.61 -5.156 8.828 1 89.69 163 GLN B O 1
ATOM 3237 N N . PRO B 1 164 ? 2.508 -5.207 7.625 1 92.62 164 PRO B N 1
ATOM 3238 C CA . PRO B 1 164 ? 3.807 -4.688 7.191 1 92.62 164 PRO B CA 1
ATOM 3239 C C . PRO B 1 164 ? 3.684 -3.406 6.371 1 92.62 164 PRO B C 1
ATOM 3241 O O . PRO B 1 164 ? 2.609 -3.105 5.844 1 92.62 164 PRO B O 1
ATOM 3244 N N . GLU B 1 165 ? 4.801 -2.701 6.301 1 91.5 165 GLU B N 1
ATOM 3245 C CA . GLU B 1 165 ? 4.836 -1.474 5.508 1 91.5 165 GLU B CA 1
ATOM 3246 C C . GLU B 1 165 ? 4.77 -1.777 4.016 1 91.5 165 GLU B C 1
ATOM 3248 O O . GLU B 1 165 ? 5.223 -2.834 3.57 1 91.5 165 GLU B O 1
ATOM 3253 N N . ILE B 1 166 ? 4.176 -0.83 3.324 1 95.19 166 ILE B N 1
ATOM 3254 C CA . ILE B 1 166 ? 4.098 -0.907 1.87 1 95.19 166 ILE B CA 1
ATOM 3255 C C . ILE B 1 166 ? 4.844 0.275 1.251 1 95.19 166 ILE B C 1
ATOM 3257 O O . ILE B 1 166 ? 4.613 1.427 1.626 1 95.19 166 ILE B O 1
ATOM 3261 N N . LEU B 1 167 ? 5.746 -0.104 0.367 1 96 167 LEU B N 1
ATOM 3262 C CA . LEU B 1 167 ? 6.43 0.915 -0.421 1 96 167 LEU B CA 1
ATOM 3263 C C . LEU B 1 167 ? 5.867 0.976 -1.837 1 96 167 LEU B C 1
ATOM 3265 O O . LEU B 1 167 ? 5.648 -0.061 -2.469 1 96 167 LEU B O 1
ATOM 3269 N N . ILE B 1 168 ? 5.594 2.193 -2.262 1 95.62 168 ILE B N 1
ATOM 3270 C CA . ILE B 1 168 ? 5.086 2.377 -3.617 1 95.62 168 ILE B CA 1
ATOM 3271 C C . ILE B 1 168 ? 5.957 3.387 -4.363 1 95.62 168 ILE B C 1
ATOM 3273 O O . ILE B 1 168 ? 6.312 4.434 -3.812 1 95.62 168 ILE B O 1
ATOM 3277 N N . PRO B 1 169 ? 6.234 3.031 -5.59 1 93.88 169 PRO B N 1
ATOM 3278 C CA . PRO B 1 169 ? 7.027 3.984 -6.371 1 93.88 169 PRO B CA 1
ATOM 3279 C C . PRO B 1 169 ? 6.207 5.184 -6.84 1 93.88 169 PRO B C 1
ATOM 3281 O O . PRO B 1 169 ? 4.977 5.117 -6.879 1 93.88 169 PRO B O 1
ATOM 3284 N N . PHE B 1 170 ? 6.934 6.246 -7.074 1 90.62 170 PHE B N 1
ATOM 3285 C CA . PHE B 1 170 ? 6.273 7.367 -7.738 1 90.62 170 PHE B CA 1
ATOM 3286 C C . PHE B 1 170 ? 7.012 7.754 -9.016 1 90.62 170 PHE B C 1
ATOM 3288 O O . PHE B 1 170 ? 8.242 7.676 -9.07 1 90.62 170 PHE B O 1
ATOM 3295 N N . HIS B 1 171 ? 6.238 8.094 -9.953 1 85.44 171 HIS B N 1
ATOM 3296 C CA . HIS B 1 171 ? 6.805 8.539 -11.219 1 85.44 171 HIS B CA 1
ATOM 3297 C C . HIS B 1 171 ? 7.285 9.984 -11.133 1 85.44 171 HIS B C 1
ATOM 3299 O O . HIS B 1 171 ? 8.328 10.336 -11.688 1 85.44 171 HIS B O 1
ATOM 3305 N N . SER B 1 172 ? 6.512 10.758 -10.516 1 91.5 172 SER B N 1
ATOM 3306 C CA . SER B 1 172 ? 6.844 12.156 -10.281 1 91.5 172 SER B CA 1
ATOM 3307 C C . SER B 1 172 ? 6.594 12.555 -8.836 1 91.5 172 SER B C 1
ATOM 3309 O O . SER B 1 172 ? 5.523 12.281 -8.289 1 91.5 172 SER B O 1
ATOM 3311 N N . ARG B 1 173 ? 7.559 13.133 -8.281 1 93.75 173 ARG B N 1
ATOM 3312 C CA . ARG B 1 173 ? 7.414 13.602 -6.906 1 93.75 173 ARG B CA 1
ATOM 3313 C C . ARG B 1 173 ? 6.418 14.75 -6.816 1 93.75 173 ARG B C 1
ATOM 3315 O O . ARG B 1 173 ? 6.562 15.758 -7.516 1 93.75 173 ARG B O 1
ATOM 3322 N N . PRO B 1 174 ? 5.527 14.641 -5.949 1 97 174 PRO B N 1
ATOM 3323 C CA . PRO B 1 174 ? 4.566 15.742 -5.828 1 97 174 PRO B CA 1
ATOM 3324 C C . PRO B 1 174 ? 5.141 16.938 -5.086 1 97 174 PRO B C 1
ATOM 3326 O O . PRO B 1 174 ? 5.855 16.781 -4.094 1 97 174 PRO B O 1
ATOM 3329 N N . GLU B 1 175 ? 4.809 18.125 -5.574 1 97.12 175 GLU B N 1
ATOM 3330 C CA . GLU B 1 175 ? 5.055 19.344 -4.82 1 97.12 175 GLU B CA 1
ATOM 3331 C C . GLU B 1 175 ? 3.975 19.578 -3.766 1 97.12 175 GLU B C 1
ATOM 3333 O O . GLU B 1 175 ? 4.234 20.188 -2.725 1 97.12 175 GLU B O 1
ATOM 3338 N N . THR B 1 176 ? 2.869 19.141 -4.121 1 98.44 176 THR B N 1
ATOM 3339 C CA . THR B 1 176 ? 1.714 19.234 -3.236 1 98.44 176 THR B CA 1
ATOM 3340 C C . THR B 1 176 ? 0.994 17.891 -3.141 1 98.44 176 THR B C 1
ATOM 3342 O O . THR B 1 176 ? 0.767 17.234 -4.156 1 98.44 176 THR B O 1
ATOM 3345 N N . VAL B 1 177 ? 0.718 17.5 -1.905 1 98.75 177 VAL B N 1
ATOM 3346 C CA . VAL B 1 177 ? -0.039 16.281 -1.674 1 98.75 177 VAL B CA 1
ATOM 3347 C C . VAL B 1 177 ? -1.461 16.625 -1.238 1 98.75 177 VAL B C 1
ATOM 3349 O O . VAL B 1 177 ? -1.658 17.406 -0.312 1 98.75 177 VAL B O 1
ATOM 3352 N N . GLY B 1 178 ? -2.451 16.062 -1.95 1 98.88 178 GLY B N 1
ATOM 3353 C CA . GLY B 1 178 ? -3.832 16.125 -1.502 1 98.88 178 GLY B CA 1
ATOM 3354 C C . GLY B 1 178 ? -4.227 14.969 -0.611 1 98.88 178 GLY B C 1
ATOM 3355 O O . GLY B 1 178 ? -3.807 13.828 -0.845 1 98.88 178 GLY B O 1
ATOM 3356 N N . VAL B 1 179 ? -5.055 15.25 0.366 1 98.94 179 VAL B N 1
ATOM 3357 C CA . VAL B 1 179 ? -5.559 14.234 1.286 1 98.94 179 VAL B CA 1
ATOM 3358 C C . VAL B 1 179 ? -7.082 14.289 1.332 1 98.94 179 VAL B C 1
ATOM 3360 O O . VAL B 1 179 ? -7.668 15.352 1.575 1 98.94 179 VAL B O 1
ATOM 3363 N N . TYR B 1 180 ? -7.715 13.172 1.022 1 98.88 180 TYR B N 1
ATOM 3364 C CA . TYR B 1 180 ? -9.172 13.047 1.057 1 98.88 180 TYR B CA 1
ATOM 3365 C C . TYR B 1 180 ? -9.609 12.023 2.096 1 98.88 180 TYR B C 1
ATOM 3367 O O . TYR B 1 180 ? -9.141 10.883 2.084 1 98.88 180 TYR B O 1
ATOM 3375 N N . LEU B 1 181 ? -10.508 12.445 2.979 1 98.56 181 LEU B N 1
ATOM 3376 C CA . LEU B 1 181 ? -11.086 11.578 4 1 98.56 181 LEU B CA 1
ATOM 3377 C C . LEU B 1 181 ? -12.602 11.492 3.85 1 98.56 181 LEU B C 1
ATOM 3379 O O . LEU B 1 181 ? -13.297 12.508 3.939 1 98.56 181 LEU B O 1
ATOM 3383 N N . ASP B 1 182 ? -13.07 10.352 3.576 1 97.81 182 ASP B N 1
ATOM 3384 C CA . ASP B 1 182 ? -14.477 10.031 3.781 1 97.81 182 ASP B CA 1
ATOM 3385 C C . ASP B 1 182 ? -14.68 9.227 5.066 1 97.81 182 ASP B C 1
ATOM 3387 O O . ASP B 1 182 ? -14.516 8.008 5.07 1 97.81 182 ASP B O 1
ATOM 3391 N N . ARG B 1 183 ? -14.992 9.891 6.082 1 96.38 183 ARG B N 1
ATOM 3392 C CA . ARG B 1 183 ? -15.055 9.297 7.418 1 96.38 183 ARG B CA 1
ATOM 3393 C C . ARG B 1 183 ? -16.094 8.188 7.477 1 96.38 183 ARG B C 1
ATOM 3395 O O . ARG B 1 183 ? -15.898 7.176 8.148 1 96.38 183 ARG B O 1
ATOM 3402 N N . ASP B 1 184 ? -17.094 8.305 6.809 1 94.56 184 ASP B N 1
ATOM 3403 C CA . ASP B 1 184 ? -18.219 7.379 6.879 1 94.56 184 ASP B CA 1
ATOM 3404 C C . ASP B 1 184 ? -17.938 6.098 6.102 1 94.56 184 ASP B C 1
ATOM 3406 O O . ASP B 1 184 ? -18.188 4.996 6.602 1 94.56 184 ASP B O 1
ATOM 3410 N N . SER B 1 185 ? -17.359 6.18 4.93 1 93.94 185 SER B N 1
ATOM 3411 C CA . SER B 1 185 ? -17.062 5 4.129 1 93.94 185 SER B CA 1
ATOM 3412 C C . SER B 1 185 ? -15.719 4.383 4.531 1 93.94 185 SER B C 1
ATOM 3414 O O . SER B 1 185 ? -15.438 3.236 4.191 1 93.94 185 SER B O 1
ATOM 3416 N N . GLY B 1 186 ? -14.844 5.246 5.105 1 95.69 186 GLY B N 1
ATOM 3417 C CA . GLY B 1 186 ? -13.555 4.75 5.555 1 95.69 186 GLY B CA 1
ATOM 3418 C C . GLY B 1 186 ? -12.445 4.969 4.543 1 95.69 186 GLY B C 1
ATOM 3419 O O . GLY B 1 186 ? -11.32 4.492 4.73 1 95.69 186 GLY B O 1
ATOM 3420 N N . GLU B 1 187 ? -12.75 5.734 3.477 1 97.12 187 GLU B N 1
ATOM 3421 C CA . GLU B 1 187 ? -11.742 5.98 2.447 1 97.12 187 GLU B CA 1
ATOM 3422 C C . GLU B 1 187 ? -10.781 7.086 2.869 1 97.12 187 GLU B C 1
ATOM 3424 O O . GLU B 1 187 ? -11.203 8.156 3.301 1 97.12 187 GLU B O 1
ATOM 3429 N N . LEU B 1 188 ? -9.523 6.84 2.84 1 98.38 188 LEU B N 1
ATOM 3430 C CA . LEU B 1 188 ? -8.461 7.828 2.943 1 98.38 188 LEU B CA 1
ATOM 3431 C C . LEU B 1 188 ? -7.543 7.766 1.725 1 98.38 188 LEU B C 1
ATOM 3433 O O . LEU B 1 188 ? -6.781 6.809 1.562 1 98.38 188 LEU B O 1
ATOM 3437 N N . SER B 1 189 ? -7.605 8.828 0.933 1 98.44 189 SER B N 1
ATOM 3438 C CA . SER B 1 189 ? -6.887 8.812 -0.338 1 98.44 189 SER B CA 1
ATOM 3439 C C . SER B 1 189 ? -5.871 9.945 -0.405 1 98.44 189 SER B C 1
ATOM 3441 O O . SER B 1 189 ? -6.086 11.023 0.161 1 98.44 189 SER B O 1
ATOM 3443 N N . PHE B 1 190 ? -4.797 9.703 -1.083 1 98.69 190 PHE B N 1
ATOM 3444 C CA . PHE B 1 190 ? -3.711 10.656 -1.278 1 98.69 190 PHE B CA 1
ATOM 3445 C C . PHE B 1 190 ? -3.488 10.93 -2.762 1 98.69 190 PHE B C 1
ATOM 3447 O O . PHE B 1 190 ? -3.553 10.016 -3.582 1 98.69 190 PHE B O 1
ATOM 3454 N N . TYR B 1 191 ? -3.141 12.195 -3.07 1 98.5 191 TYR B N 1
ATOM 3455 C CA . TYR B 1 191 ? -3.055 12.57 -4.477 1 98.5 191 TYR B CA 1
ATOM 3456 C C . TYR B 1 191 ? -1.782 13.367 -4.754 1 98.5 191 TYR B C 1
ATOM 3458 O O . TYR B 1 191 ? -1.308 14.109 -3.891 1 98.5 191 TYR B O 1
ATOM 3466 N N . ASN B 1 192 ? -1.246 13.133 -5.918 1 97.75 192 ASN B N 1
ATOM 3467 C CA . ASN B 1 192 ? -0.362 14.117 -6.535 1 97.75 192 ASN B CA 1
ATOM 3468 C C . ASN B 1 192 ? -1.15 15.258 -7.18 1 97.75 192 ASN B C 1
ATOM 3470 O O . ASN B 1 192 ? -1.768 15.07 -8.227 1 97.75 192 ASN B O 1
ATOM 3474 N N . VAL B 1 193 ? -1.096 16.344 -6.602 1 98.38 193 VAL B N 1
ATOM 3475 C CA . VAL B 1 193 ? -1.986 17.422 -6.996 1 98.38 193 VAL B CA 1
ATOM 3476 C C . VAL B 1 193 ? -1.609 17.922 -8.391 1 98.38 193 VAL B C 1
ATOM 3478 O O . VAL B 1 193 ? -2.482 18.156 -9.227 1 98.38 193 VAL B O 1
ATOM 3481 N N . GLU B 1 194 ? -0.334 18.141 -8.648 1 97.38 194 GLU B N 1
ATOM 3482 C CA . GLU B 1 194 ? 0.124 18.672 -9.93 1 97.38 194 GLU B CA 1
ATOM 3483 C C . GLU B 1 194 ? -0.242 17.719 -11.078 1 97.38 194 GLU B C 1
ATOM 3485 O O . GLU B 1 194 ? -0.66 18.172 -12.148 1 97.38 194 GLU B O 1
ATOM 3490 N N . GLU B 1 195 ? -0.089 16.453 -10.844 1 96.19 195 GLU B N 1
ATOM 3491 C CA . GLU B 1 195 ? -0.381 15.469 -11.875 1 96.19 195 GLU B CA 1
ATOM 3492 C C . GLU B 1 195 ? -1.858 15.094 -11.883 1 96.19 195 GLU B C 1
ATOM 3494 O O . GLU B 1 195 ? -2.322 14.383 -12.781 1 96.19 195 GLU B O 1
ATOM 3499 N N . LYS B 1 196 ? -2.576 15.484 -10.891 1 97 196 LYS B N 1
ATOM 3500 C CA . LYS B 1 196 ? -3.992 15.172 -10.727 1 97 196 LYS B CA 1
ATOM 3501 C C . LYS B 1 196 ? -4.23 13.664 -10.75 1 97 196 LYS B C 1
ATOM 3503 O O . LYS B 1 196 ? -5.125 13.18 -11.445 1 97 196 LYS B O 1
ATOM 3508 N N . THR B 1 197 ? -3.43 12.969 -9.992 1 95.19 197 THR B N 1
ATOM 3509 C CA . THR B 1 197 ? -3.529 11.516 -9.969 1 95.19 197 THR B CA 1
ATOM 3510 C C . THR B 1 197 ? -3.555 11 -8.531 1 95.19 197 THR B C 1
ATOM 3512 O O . THR B 1 197 ? -3.014 11.641 -7.625 1 95.19 197 THR B O 1
ATOM 3515 N N . LEU B 1 198 ? -4.191 9.859 -8.375 1 96.44 198 LEU B N 1
ATOM 3516 C CA . LEU B 1 198 ? -4.18 9.133 -7.113 1 96.44 198 LEU B CA 1
ATOM 3517 C C . LEU B 1 198 ? -2.807 8.523 -6.852 1 96.44 198 LEU B C 1
ATOM 3519 O O . LEU B 1 198 ? -2.197 7.949 -7.754 1 96.44 198 LEU B O 1
ATOM 3523 N N . ILE B 1 199 ? -2.287 8.742 -5.66 1 97.31 199 ILE B N 1
ATOM 3524 C CA . ILE B 1 199 ? -1.075 8.055 -5.227 1 97.31 199 ILE B CA 1
ATOM 3525 C C . ILE B 1 199 ? -1.435 6.691 -4.648 1 97.31 199 ILE B C 1
ATOM 3527 O O . ILE B 1 199 ? -0.825 5.68 -5.004 1 97.31 199 ILE B O 1
ATOM 3531 N N . GLY B 1 200 ? -2.418 6.645 -3.77 1 97.06 200 GLY B N 1
ATOM 3532 C CA . GLY B 1 200 ? -2.928 5.453 -3.113 1 97.06 200 GLY B CA 1
ATOM 3533 C C . GLY B 1 200 ? -4.008 5.75 -2.092 1 97.06 200 GLY B C 1
ATOM 3534 O O . GLY B 1 200 ? -4.281 6.91 -1.789 1 97.06 200 GLY B O 1
ATOM 3535 N N . SER B 1 201 ? -4.648 4.652 -1.624 1 96.88 201 SER B N 1
ATOM 3536 C CA . SER B 1 201 ? -5.77 4.844 -0.708 1 96.88 201 SER B CA 1
ATOM 3537 C C . SER B 1 201 ? -5.824 3.734 0.337 1 96.88 201 SER B C 1
ATOM 3539 O O . SER B 1 201 ? -5.535 2.574 0.034 1 96.88 201 SER B O 1
ATOM 3541 N N . PHE B 1 202 ? -6.223 4.152 1.522 1 94.81 202 PHE B N 1
ATOM 3542 C CA . PHE B 1 202 ? -6.645 3.23 2.57 1 94.81 202 PHE B CA 1
ATOM 3543 C C . PHE B 1 202 ? -8.156 3.023 2.533 1 94.81 202 PHE B C 1
ATOM 3545 O O . PHE B 1 202 ? -8.898 3.926 2.146 1 94.81 202 PHE B O 1
ATOM 3552 N N . THR B 1 203 ? -8.508 1.867 2.963 1 92.94 203 THR B N 1
ATOM 3553 C CA . THR B 1 203 ? -9.867 1.682 3.451 1 92.94 203 THR B CA 1
ATOM 3554 C C . THR B 1 203 ? -9.867 1.174 4.891 1 92.94 203 THR B C 1
ATOM 3556 O O . THR B 1 203 ? -9.414 0.06 5.16 1 92.94 203 THR B O 1
ATOM 3559 N N . ALA B 1 204 ? -10.352 2.004 5.746 1 93.25 204 ALA B N 1
ATOM 3560 C CA . ALA B 1 204 ? -10.266 1.68 7.168 1 93.25 204 ALA B CA 1
ATOM 3561 C C . ALA B 1 204 ? -11.594 1.949 7.871 1 93.25 204 ALA B C 1
ATOM 3563 O O . ALA B 1 204 ? -12.453 2.66 7.344 1 93.25 204 ALA B O 1
ATOM 3564 N N . THR B 1 205 ? -11.703 1.248 8.984 1 92.25 205 THR B N 1
ATOM 3565 C CA . THR B 1 205 ? -12.797 1.58 9.891 1 92.25 205 THR B CA 1
ATOM 3566 C C . THR B 1 205 ? -12.344 2.586 10.945 1 92.25 205 THR B C 1
ATOM 3568 O O . THR B 1 205 ? -11.625 2.23 11.883 1 92.25 205 THR B O 1
ATOM 3571 N N . PHE B 1 206 ? -12.75 3.779 10.766 1 94.25 206 PHE B N 1
ATOM 3572 C CA . PHE B 1 206 ? -12.336 4.84 11.68 1 94.25 206 PHE B CA 1
ATOM 3573 C C . PHE B 1 206 ? -13.242 4.898 12.898 1 94.25 206 PHE B C 1
ATOM 3575 O O . PHE B 1 206 ? -14.461 4.781 12.773 1 94.25 206 PHE B O 1
ATOM 3582 N N . LYS B 1 207 ? -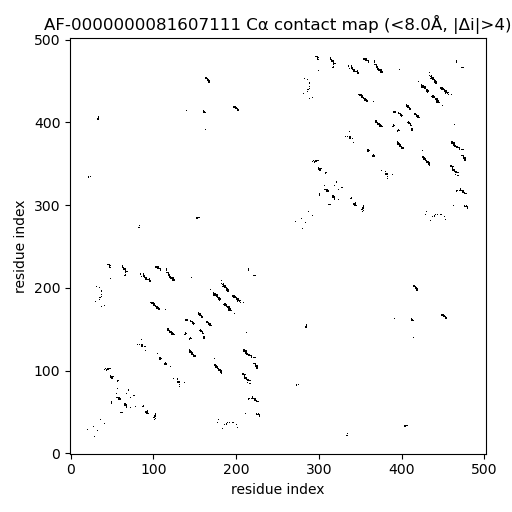12.578 5.016 14.008 1 92.38 207 LYS B N 1
ATOM 3583 C CA . LYS B 1 207 ? -13.312 5.195 15.258 1 92.38 207 LYS B CA 1
ATOM 3584 C C . LYS B 1 207 ? -13 6.547 15.891 1 92.38 207 LYS B C 1
ATOM 3586 O O . LYS B 1 207 ? -11.852 6.992 15.875 1 92.38 207 LYS B O 1
ATOM 3591 N N . GLY B 1 208 ? -14.023 7.16 16.5 1 93.69 208 GLY B N 1
ATOM 3592 C CA . GLY B 1 208 ? -13.836 8.461 17.125 1 93.69 208 GLY B CA 1
ATOM 3593 C C . GLY B 1 208 ? -13.57 9.57 16.141 1 93.69 208 GLY B C 1
ATOM 3594 O O . GLY B 1 208 ? -13.859 9.43 14.945 1 93.69 208 GLY B O 1
ATOM 3595 N N . ASP B 1 209 ? -13.109 10.688 16.703 1 96.62 209 ASP B N 1
ATOM 3596 C CA . ASP B 1 209 ? -12.75 11.82 15.852 1 96.62 209 ASP B CA 1
ATOM 3597 C C . ASP B 1 209 ? -11.414 11.57 15.156 1 96.62 209 ASP B C 1
ATOM 3599 O O . ASP B 1 209 ? -10.477 11.055 15.766 1 96.62 209 ASP B O 1
ATOM 3603 N N . ILE B 1 210 ? -11.43 11.93 13.891 1 98 210 ILE B N 1
ATOM 3604 C CA . ILE B 1 210 ? -10.219 11.758 13.094 1 98 210 ILE B CA 1
ATOM 3605 C C . ILE B 1 210 ? -9.594 13.117 12.789 1 98 210 ILE B C 1
ATOM 3607 O O . ILE B 1 210 ? -10.266 14.008 12.266 1 98 210 ILE B O 1
ATOM 3611 N N . PHE B 1 211 ? -8.32 13.266 13.125 1 97.69 211 PHE B N 1
ATOM 3612 C CA . PHE B 1 211 ? -7.641 14.547 12.977 1 97.69 211 PHE B CA 1
ATOM 3613 C C . PHE B 1 211 ? -6.648 14.5 11.82 1 97.69 211 PHE B C 1
ATOM 3615 O O . PHE B 1 211 ? -5.941 13.5 11.641 1 97.69 211 PHE B O 1
ATOM 3622 N N . PRO B 1 212 ? -6.625 15.602 10.969 1 98.12 212 PRO B N 1
ATOM 3623 C CA . PRO B 1 212 ? -5.492 15.711 10.047 1 98.12 212 PRO B CA 1
ATOM 3624 C C . PRO B 1 212 ? -4.145 15.617 10.758 1 98.12 212 PRO B C 1
ATOM 3626 O O . PRO B 1 212 ? -3.998 16.125 11.883 1 98.12 212 PRO B O 1
ATOM 3629 N N . LEU B 1 213 ? -3.236 14.977 10.148 1 96.81 213 LEU B N 1
ATOM 3630 C CA . LEU B 1 213 ? -1.924 14.711 10.727 1 96.81 213 LEU B CA 1
ATOM 3631 C C . LEU B 1 213 ? -0.813 15.211 9.812 1 96.81 213 LEU B C 1
ATOM 3633 O O . LEU B 1 213 ? -0.843 14.969 8.602 1 96.81 213 LEU B O 1
ATOM 3637 N N . PHE B 1 214 ? 0.206 15.898 10.422 1 96.19 214 PHE B N 1
ATOM 3638 C CA . PHE B 1 214 ? 1.339 16.453 9.695 1 96.19 214 PHE B CA 1
ATOM 3639 C C . PHE B 1 214 ? 2.643 16.203 10.438 1 96.19 214 PHE B C 1
ATOM 3641 O O . PHE B 1 214 ? 2.717 16.391 11.656 1 96.19 214 PHE B O 1
ATOM 3648 N N . ASN B 1 215 ? 3.607 15.727 9.766 1 93.62 215 ASN B N 1
ATOM 3649 C CA . ASN B 1 215 ? 4.965 15.594 10.281 1 93.62 215 ASN B CA 1
ATOM 3650 C C . ASN B 1 215 ? 5.996 16.141 9.297 1 93.62 215 ASN B C 1
ATOM 3652 O O . ASN B 1 215 ? 6.219 15.555 8.234 1 93.62 215 ASN B O 1
ATOM 3656 N N . PRO B 1 216 ? 6.656 17.219 9.625 1 93 216 PRO B N 1
ATOM 3657 C CA . PRO B 1 216 ? 7.59 17.844 8.688 1 93 216 PRO B CA 1
ATOM 3658 C C . PRO B 1 216 ? 8.938 17.141 8.625 1 93 216 PRO B C 1
ATOM 3660 O O . PRO B 1 216 ? 9.844 17.578 7.918 1 93 216 PRO B O 1
ATOM 3663 N N . GLY B 1 217 ? 9 16.016 9.281 1 87.12 217 GLY B N 1
ATOM 3664 C CA . GLY B 1 217 ? 10.227 15.25 9.188 1 87.12 217 GLY B CA 1
ATOM 3665 C C . GLY B 1 217 ? 11.328 15.773 10.086 1 87.12 217 GLY B C 1
ATOM 3666 O O . GLY B 1 217 ? 11.258 16.906 10.578 1 87.12 217 GLY B O 1
ATOM 3667 N N . LYS B 1 218 ? 12.344 14.922 10.195 1 77.88 218 LYS B N 1
ATOM 3668 C CA . LYS B 1 218 ? 13.516 15.273 10.992 1 77.88 218 LYS B CA 1
ATOM 3669 C C . LYS B 1 218 ? 14.703 15.617 10.094 1 77.88 218 LYS B C 1
ATOM 3671 O O . LYS B 1 218 ? 14.914 14.977 9.062 1 77.88 218 LYS B O 1
ATOM 3676 N N . GLY B 1 219 ? 15.453 16.516 10.5 1 76.31 219 GLY B N 1
ATOM 3677 C CA . GLY B 1 219 ? 16.688 16.859 9.812 1 76.31 219 GLY B CA 1
ATOM 3678 C C . GLY B 1 219 ? 16.453 17.719 8.586 1 76.31 219 GLY B C 1
ATOM 3679 O O . GLY B 1 219 ? 17.375 17.953 7.801 1 76.31 219 GLY B O 1
ATOM 3680 N N . ASP B 1 220 ? 15.312 18.047 8.312 1 77.06 220 ASP B N 1
ATOM 3681 C CA . ASP B 1 220 ? 14.914 18.938 7.227 1 77.06 220 ASP B CA 1
ATOM 3682 C C . ASP B 1 220 ? 14.156 20.156 7.754 1 77.06 220 ASP B C 1
ATOM 3684 O O . ASP B 1 220 ? 12.961 20.062 8.039 1 77.06 220 ASP B O 1
ATOM 3688 N N . ALA B 1 221 ? 14.836 21.266 7.801 1 81.69 221 ALA B N 1
ATOM 3689 C CA . ALA B 1 221 ? 14.273 22.453 8.43 1 81.69 221 ALA B CA 1
ATOM 3690 C C . ALA B 1 221 ? 13.312 23.172 7.484 1 81.69 221 ALA B C 1
ATOM 3692 O O . ALA B 1 221 ? 12.703 24.172 7.855 1 81.69 221 ALA B O 1
ATOM 3693 N N . SER B 1 222 ? 13.203 22.641 6.266 1 90.62 222 SER B N 1
ATOM 3694 C CA . SER B 1 222 ? 12.25 23.266 5.355 1 90.62 222 SER B CA 1
ATOM 3695 C C . SER B 1 222 ? 10.812 23.016 5.809 1 90.62 222 SER B C 1
ATOM 3697 O O . SER B 1 222 ? 10.492 21.922 6.301 1 90.62 222 SER B O 1
ATOM 3699 N N . PRO B 1 223 ? 10.016 24.016 5.633 1 94.12 223 PRO B N 1
ATOM 3700 C CA . PRO B 1 223 ? 8.648 23.875 6.125 1 94.12 223 PRO B CA 1
ATOM 3701 C C . PRO B 1 223 ? 7.738 23.141 5.145 1 94.12 223 PRO B C 1
ATOM 3703 O O . PRO B 1 223 ? 8.031 23.078 3.949 1 94.12 223 PRO B O 1
ATOM 3706 N N . MET B 1 224 ? 6.719 22.5 5.637 1 96.88 224 MET B N 1
ATOM 3707 C CA . MET B 1 224 ? 5.547 22.141 4.848 1 96.88 224 MET B CA 1
ATOM 3708 C C . MET B 1 224 ? 4.391 23.094 5.113 1 96.88 224 MET B C 1
ATOM 3710 O O . MET B 1 224 ? 4.309 23.688 6.188 1 96.88 224 MET B O 1
ATOM 3714 N N . GLU B 1 225 ? 3.531 23.312 4.184 1 97.94 225 GLU B N 1
ATOM 3715 C CA . GLU B 1 225 ? 2.482 24.328 4.281 1 97.94 225 GLU B CA 1
ATOM 3716 C C . GLU B 1 225 ? 1.11 23.719 3.986 1 97.94 225 GLU B C 1
ATOM 3718 O O . GLU B 1 225 ? 0.903 23.125 2.93 1 97.94 225 GLU B O 1
ATOM 3723 N N . VAL B 1 226 ? 0.171 23.891 4.918 1 98.62 226 VAL B N 1
ATOM 3724 C CA . VAL B 1 226 ? -1.22 23.547 4.648 1 98.62 226 VAL B CA 1
ATOM 3725 C C . VAL B 1 226 ? -1.858 24.625 3.766 1 98.62 226 VAL B C 1
ATOM 3727 O O . VAL B 1 226 ? -1.999 25.766 4.184 1 98.62 226 VAL B O 1
ATOM 3730 N N . VAL B 1 227 ? -2.289 24.266 2.588 1 98.56 227 VAL B N 1
ATOM 3731 C CA . VAL B 1 227 ? -2.77 25.219 1.593 1 98.56 227 VAL B CA 1
ATOM 3732 C C . VAL B 1 227 ? -4.176 25.688 1.962 1 98.56 227 VAL B C 1
ATOM 3734 O O . VAL B 1 227 ? -5.062 24.859 2.213 1 98.56 227 VAL B O 1
ATOM 3737 N N . GLN B 1 228 ? -4.316 26.984 2.002 1 97.75 228 GLN B N 1
ATOM 3738 C CA . GLN B 1 228 ? -5.617 27.578 2.283 1 97.75 228 GLN B CA 1
ATOM 3739 C C . GLN B 1 228 ? -6.293 28.062 1.002 1 97.75 228 GLN B C 1
ATOM 3741 O O . GLN B 1 228 ? -5.633 28.594 0.109 1 97.75 228 GLN B O 1
ATOM 3746 N N . ARG B 1 229 ? -7.559 27.688 0.906 1 94.5 229 ARG B N 1
ATOM 3747 C CA . ARG B 1 229 ? -8.297 28.172 -0.258 1 94.5 229 ARG B CA 1
ATOM 3748 C C . ARG B 1 229 ? -9.469 29.047 0.164 1 94.5 229 ARG B C 1
ATOM 3750 O O . ARG B 1 229 ? -10.07 28.828 1.22 1 94.5 229 ARG B O 1
ATOM 3757 N N . GLU B 1 230 ? -9.719 30.094 -0.577 1 85.94 230 GLU B N 1
ATOM 3758 C CA . GLU B 1 230 ? -10.844 30.984 -0.305 1 85.94 230 GLU B CA 1
ATOM 3759 C C . GLU B 1 230 ? -12.172 30.312 -0.661 1 85.94 230 GLU B C 1
ATOM 3761 O O . GLU B 1 230 ? -12.258 29.594 -1.651 1 85.94 230 GLU B O 1
ATOM 3766 N N . VAL B 1 231 ? -12.93 29.953 0.274 1 63.91 231 VAL B N 1
ATOM 3767 C CA . VAL B 1 231 ? -14.258 29.406 0.007 1 63.91 231 VAL B CA 1
ATOM 3768 C C . VAL B 1 231 ? -15.055 30.375 -0.85 1 63.91 231 VAL B C 1
ATOM 3770 O O . VAL B 1 231 ? -15.148 31.562 -0.527 1 63.91 231 VAL B O 1
ATOM 3773 N N . GLN B 1 232 ? -15.008 30.25 -2.039 1 54.53 232 GLN B N 1
ATOM 3774 C CA . GLN B 1 232 ? -15.891 31.125 -2.789 1 54.53 232 GLN B CA 1
ATOM 3775 C C . GLN B 1 232 ? -17.312 31.094 -2.234 1 54.53 232 GLN B C 1
ATOM 3777 O O . GLN B 1 232 ? -17.875 30.016 -2.053 1 54.53 232 GLN B O 1
ATOM 3782 N N . SER B 1 233 ? -17.578 31.859 -1.273 1 46.47 233 SER B N 1
ATOM 3783 C CA . SER B 1 233 ? -18.953 32.062 -0.845 1 46.47 233 SER B CA 1
ATOM 3784 C C . SER B 1 233 ? -19.922 31.953 -2.025 1 46.47 233 SER B C 1
ATOM 3786 O O . SER B 1 233 ? -19.734 32.625 -3.039 1 46.47 233 SER B O 1
ATOM 3788 N N . GLN B 1 234 ? -20.266 30.781 -2.324 1 43.41 234 GLN B N 1
ATOM 3789 C CA . GLN B 1 234 ? -21.422 30.844 -3.213 1 43.41 234 GLN B CA 1
ATOM 3790 C C . GLN B 1 234 ? -22.375 31.953 -2.777 1 43.41 234 GLN B C 1
ATOM 3792 O O . GLN B 1 234 ? -23 31.859 -1.717 1 43.41 234 GLN B O 1
ATOM 3797 N N . THR B 1 235 ? -22.016 33.188 -2.82 1 41.34 235 THR B N 1
ATOM 3798 C CA . THR B 1 235 ? -23.078 34.188 -2.707 1 41.34 235 THR B CA 1
ATOM 3799 C C . THR B 1 235 ? -24.297 33.781 -3.537 1 41.34 235 THR B C 1
ATOM 3801 O O . THR B 1 235 ? -24.203 33.656 -4.762 1 41.34 235 THR B O 1
ATOM 3804 N N . GLY B 1 236 ? -25.094 32.875 -3.045 1 36.94 236 GLY B N 1
ATOM 3805 C CA . GLY B 1 236 ? -26.438 32.719 -3.607 1 36.94 236 GLY B CA 1
ATOM 3806 C C . GLY B 1 236 ? -26.984 34 -4.207 1 36.94 236 GLY B C 1
ATOM 3807 O O . GLY B 1 236 ? -27.047 35.031 -3.537 1 36.94 236 GLY B O 1
ATOM 3808 N N . ASP B 1 237 ? -26.828 34.188 -5.438 1 37.97 237 ASP B N 1
ATOM 3809 C CA . ASP B 1 237 ? -27.625 35.156 -6.188 1 37.97 237 ASP B CA 1
ATOM 3810 C C . ASP B 1 237 ? -29.078 35.125 -5.719 1 37.97 237 ASP B C 1
ATOM 3812 O O . ASP B 1 237 ? -29.797 34.156 -5.918 1 37.97 237 ASP B O 1
ATOM 3816 N N . GLU B 1 238 ? -29.344 35.594 -4.551 1 36.34 238 GLU B N 1
ATOM 3817 C CA . GLU B 1 238 ? -30.734 35.969 -4.277 1 36.34 238 GLU B CA 1
ATOM 3818 C C . GLU B 1 238 ? -31.391 36.625 -5.492 1 36.34 238 GLU B C 1
ATOM 3820 O O . GLU B 1 238 ? -31.016 37.719 -5.883 1 36.34 238 GLU B O 1
ATOM 3825 N N . GLY B 1 239 ? -31.672 35.781 -6.484 1 34 239 GLY B N 1
ATOM 3826 C CA . GLY B 1 239 ? -32.562 36.188 -7.57 1 34 239 GLY B CA 1
ATOM 3827 C C . GLY B 1 239 ? -33.688 37.094 -7.125 1 34 239 GLY B C 1
ATOM 3828 O O . GLY B 1 239 ? -34.375 36.812 -6.148 1 34 239 GLY B O 1
ATOM 3829 N N . ASN B 1 240 ? -33.562 38.375 -7.348 1 33.94 240 ASN B N 1
ATOM 3830 C CA . ASN B 1 240 ? -34.5 39.469 -7.25 1 33.94 240 ASN B CA 1
ATOM 3831 C C . ASN B 1 240 ? -35.875 39.094 -7.832 1 33.94 240 ASN B C 1
ATOM 3833 O O . ASN B 1 240 ? -36.031 39.031 -9.047 1 33.94 240 ASN B O 1
ATOM 3837 N N . CYS B 1 241 ? -36.5 38.062 -7.289 1 30.72 241 CYS B N 1
ATOM 3838 C CA . CYS B 1 241 ? -37.875 37.875 -7.727 1 30.72 241 CYS B CA 1
ATOM 3839 C C . CYS B 1 241 ? -38.719 39.125 -7.559 1 30.72 241 CYS B C 1
ATOM 3841 O O . CYS B 1 241 ? -39 39.531 -6.434 1 30.72 241 CYS B O 1
ATOM 3843 N N . ALA B 1 242 ? -38.5 40.031 -8.469 1 29.77 242 ALA B N 1
ATOM 3844 C CA . ALA B 1 242 ? -39.375 41.219 -8.688 1 29.77 242 ALA B CA 1
ATOM 3845 C C . ALA B 1 242 ? -40.844 40.812 -8.695 1 29.77 242 ALA B C 1
ATOM 3847 O O . ALA B 1 242 ? -41.25 39.938 -9.445 1 29.77 242 ALA B O 1
ATOM 3848 N N . GLU B 1 243 ? -41.5 40.844 -7.551 1 32.31 243 GLU B N 1
ATOM 3849 C CA . GLU B 1 243 ? -42.969 40.812 -7.344 1 32.31 243 GLU B CA 1
ATOM 3850 C C . GLU B 1 243 ? -43.688 41.656 -8.391 1 32.31 243 GLU B C 1
ATOM 3852 O O . GLU B 1 243 ? -43.5 42.844 -8.477 1 32.31 243 GLU B O 1
ATOM 3857 N N . SER B 1 244 ? -43.875 41.031 -9.633 1 29.88 244 SER B N 1
ATOM 3858 C CA . SER B 1 244 ? -44.719 41.656 -10.648 1 29.88 244 SER B CA 1
ATOM 3859 C C . SER B 1 244 ? -46.062 42.062 -10.078 1 29.88 244 SER B C 1
ATOM 3861 O O . SER B 1 244 ? -46.844 41.219 -9.672 1 29.88 244 SER B O 1
ATOM 3863 N N . VAL B 1 245 ? -46.219 43.188 -9.43 1 29.42 245 VAL B N 1
ATOM 3864 C CA . VAL B 1 245 ? -47.438 43.875 -8.961 1 29.42 245 VAL B CA 1
ATOM 3865 C C . VAL B 1 245 ? -48.438 44 -10.117 1 29.42 245 VAL B C 1
ATOM 3867 O O . VAL B 1 245 ? -48.125 44.625 -11.133 1 29.42 245 VAL B O 1
ATOM 3870 N N . GLU B 1 246 ? -49.219 42.906 -10.445 1 30.58 246 GLU B N 1
ATOM 3871 C CA . GLU B 1 246 ? -50.344 42.938 -11.352 1 30.58 246 GLU B CA 1
ATOM 3872 C C . GLU B 1 246 ? -51.281 44.094 -11.023 1 30.58 246 GLU B C 1
ATOM 3874 O O . GLU B 1 246 ? -51.75 44.219 -9.891 1 30.58 246 GLU B O 1
ATOM 3879 N N . ASN B 1 247 ? -51.031 45.25 -11.633 1 28.58 247 ASN B N 1
ATOM 3880 C CA . ASN B 1 247 ? -51.906 46.406 -11.656 1 28.58 247 ASN B CA 1
ATOM 3881 C C . ASN B 1 247 ? -53.344 46.031 -12.047 1 28.58 247 ASN B C 1
ATOM 3883 O O . ASN B 1 247 ? -53.594 45.625 -13.172 1 28.58 247 ASN B O 1
ATOM 3887 N N . LYS B 1 248 ? -54.094 45.438 -11.102 1 29.75 248 LYS B N 1
ATOM 3888 C CA . LYS B 1 248 ? -55.562 45.281 -11.25 1 29.75 248 LYS B CA 1
ATOM 3889 C C . LYS B 1 248 ? -56.188 46.562 -11.742 1 29.75 248 LYS B C 1
ATOM 3891 O O . LYS B 1 248 ? -56.281 47.562 -11.008 1 29.75 248 LYS B O 1
ATOM 3896 N N . THR B 1 249 ? -55.906 46.969 -13.055 1 27.3 249 THR B N 1
ATOM 3897 C CA . THR B 1 249 ? -56.688 48.031 -13.656 1 27.3 249 THR B CA 1
ATOM 3898 C C . THR B 1 249 ? -58.188 47.719 -13.539 1 27.3 249 THR B C 1
ATOM 3900 O O . THR B 1 249 ? -58.625 46.625 -13.875 1 27.3 249 THR B O 1
ATOM 3903 N N . GLU B 1 250 ? -58.812 48.469 -12.648 1 32.03 250 GLU B N 1
ATOM 3904 C CA . GLU B 1 250 ? -60.219 48.781 -12.398 1 32.03 250 GLU B CA 1
ATOM 3905 C C . GLU B 1 250 ? -60.969 48.969 -13.711 1 32.03 250 GLU B C 1
ATOM 3907 O O . GLU B 1 250 ? -62.188 49.125 -13.703 1 32.03 250 GLU B O 1
ATOM 3912 N N . THR B 1 251 ? -60.75 48.094 -14.82 1 27.09 251 THR B N 1
ATOM 3913 C CA . THR B 1 251 ? -61.906 48.375 -15.703 1 27.09 251 THR B CA 1
ATOM 3914 C C . THR B 1 251 ? -63.188 47.781 -15.133 1 27.09 251 THR B C 1
ATOM 3916 O O . THR B 1 251 ? -63.156 46.656 -14.617 1 27.09 251 THR B O 1
#